Protein AF-A0A365YR89-F1 (afdb_monomer_lite)

Secondary structure (DSSP, 8-state):
---------------------PPPHHHHHHHHHHHHHHHHHHHHHHH-GGG-TTTT-HHHHHHHHHHHHHHHHHGGG--SHHHHHHHHHHHHHHT--TT-----SS--SEEEE-SEEEEEETTEEEEEEE-PPTTPPP-TTPEEEEETTEEHHHHHHHHHHHHTS-TT-HHHHHHHGGGTTEE-S-TTSPPPSEEEEE-TTSPPEEEE---EEEEHHHHHHHHHHH-------EEEEEETTEEEEEES-BSGGGHHHHHHHHHTHHHHHHSSEEEEE-TT---B-THHHHHHHHHHH-HHHHHHHSPPPPTT---PEE--HHHHHHHHHHHHHHHHHT-HHHHHHHHHHHHHHHHHHHTT-SEESPPPTTGGGGGG---------PPPPS--SEEEEE--TT--HHHHHHHHHHHHHTPEE-S-TTSS-S-GGGSTT---TTTTTTT--------SSS------------SS--SS----S------------------------------------------------------

Radius of gyration: 30.65 Å; chains: 1; bounding box: 120×79×74 Å

Structure (mmCIF, N/CA/C/O backbone):
data_AF-A0A365YR89-F1
#
_entry.id   AF-A0A365YR89-F1
#
loop_
_atom_site.group_PDB
_atom_site.id
_atom_site.type_symbol
_atom_site.label_atom_id
_atom_site.label_alt_id
_atom_site.label_comp_id
_atom_site.label_asym_id
_atom_site.label_entity_id
_atom_site.label_seq_id
_atom_site.pdbx_PDB_ins_code
_atom_site.Cartn_x
_atom_site.Cartn_y
_atom_site.Cartn_z
_atom_site.occupancy
_atom_site.B_iso_or_equiv
_atom_site.auth_seq_id
_atom_site.auth_comp_id
_atom_site.auth_asym_id
_atom_site.auth_atom_id
_atom_site.pdbx_PDB_model_num
ATOM 1 N N . MET A 1 1 ? 96.659 5.788 -22.004 1.00 39.88 1 MET A N 1
ATOM 2 C CA . MET A 1 1 ? 95.455 6.636 -22.209 1.00 39.88 1 MET A CA 1
ATOM 3 C C . MET A 1 1 ? 94.518 5.922 -23.182 1.00 39.88 1 MET A C 1
ATOM 5 O O . MET A 1 1 ? 95.041 5.154 -23.974 1.00 39.88 1 MET A O 1
ATOM 9 N N . ARG A 1 2 ? 93.198 6.197 -23.150 1.00 36.34 2 ARG A N 1
ATOM 10 C CA . ARG A 1 2 ? 92.115 5.480 -23.877 1.00 36.34 2 ARG A CA 1
ATOM 11 C C . ARG A 1 2 ? 91.875 4.066 -23.298 1.00 36.34 2 ARG A C 1
ATOM 13 O O . ARG A 1 2 ? 92.724 3.204 -23.445 1.00 36.34 2 ARG A O 1
ATOM 20 N N . ILE A 1 3 ? 90.937 3.868 -22.363 1.00 39.53 3 ILE A N 1
ATOM 21 C CA . ILE A 1 3 ? 89.449 3.954 -22.391 1.00 39.53 3 ILE A CA 1
ATOM 22 C C . ILE A 1 3 ? 88.826 2.611 -22.812 1.00 39.53 3 ILE A C 1
ATOM 24 O O . ILE A 1 3 ? 89.058 2.128 -23.913 1.00 39.53 3 ILE A O 1
ATOM 28 N N . ARG A 1 4 ? 88.032 2.024 -21.903 1.00 44.25 4 ARG A N 1
ATOM 29 C CA . ARG A 1 4 ? 87.228 0.808 -22.116 1.00 44.25 4 ARG A CA 1
ATOM 30 C C . ARG A 1 4 ? 85.866 1.195 -22.700 1.00 44.25 4 ARG A C 1
ATOM 32 O O . ARG A 1 4 ? 85.279 2.162 -22.220 1.00 44.25 4 ARG A O 1
ATOM 39 N N . LEU A 1 5 ? 85.331 0.416 -23.642 1.00 41.88 5 LEU A N 1
ATOM 40 C CA . LEU A 1 5 ? 83.892 0.440 -23.922 1.00 41.88 5 LEU A CA 1
ATOM 41 C C . LEU A 1 5 ? 83.154 -0.445 -22.907 1.00 41.88 5 LEU A C 1
ATOM 43 O O . LEU A 1 5 ? 83.625 -1.526 -22.556 1.00 41.88 5 LEU A O 1
ATOM 47 N N . LEU A 1 6 ? 81.993 0.027 -22.459 1.00 46.66 6 LEU A N 1
ATOM 48 C CA . LEU A 1 6 ? 81.051 -0.691 -21.603 1.00 46.66 6 LEU A CA 1
ATOM 49 C C . LEU A 1 6 ? 79.690 -0.673 -22.303 1.00 46.66 6 LEU A C 1
ATOM 51 O O . LEU A 1 6 ? 79.047 0.372 -22.388 1.00 46.66 6 LEU A O 1
ATOM 55 N N . SER A 1 7 ? 79.274 -1.819 -22.836 1.00 44.22 7 SER A N 1
ATOM 56 C CA . SER A 1 7 ? 77.997 -1.962 -23.538 1.00 44.22 7 SER A CA 1
ATOM 57 C C . SER A 1 7 ? 76.851 -2.056 -22.530 1.00 44.22 7 SER A C 1
ATOM 59 O O . SER A 1 7 ? 76.630 -3.108 -21.934 1.00 44.22 7 SER A O 1
ATOM 61 N N . VAL A 1 8 ? 76.118 -0.959 -22.331 1.00 47.16 8 VAL A N 1
ATOM 62 C CA . VAL A 1 8 ? 74.913 -0.944 -21.487 1.00 47.16 8 VAL A CA 1
ATOM 63 C C . VAL A 1 8 ? 73.727 -1.470 -22.294 1.00 47.16 8 VAL A C 1
ATOM 65 O O . VAL A 1 8 ? 73.295 -0.838 -23.256 1.00 47.16 8 VAL A O 1
ATOM 68 N N . LEU A 1 9 ? 73.195 -2.628 -21.900 1.00 47.41 9 LEU A N 1
ATOM 69 C CA . LEU A 1 9 ? 72.022 -3.226 -22.534 1.00 47.41 9 LEU A CA 1
ATOM 70 C C . LEU A 1 9 ? 70.740 -2.579 -21.979 1.00 47.41 9 LEU A C 1
ATOM 72 O O . LEU A 1 9 ? 70.342 -2.840 -20.845 1.00 47.41 9 LEU A O 1
ATOM 76 N N . ALA A 1 10 ? 70.096 -1.720 -22.769 1.00 45.94 10 ALA A N 1
ATOM 77 C CA . ALA A 1 10 ? 68.872 -1.035 -22.362 1.00 45.94 10 ALA A CA 1
ATOM 78 C C . ALA A 1 10 ? 67.644 -1.962 -22.464 1.00 45.94 10 ALA A C 1
ATOM 80 O O . ALA A 1 10 ? 67.042 -2.100 -23.529 1.00 45.94 10 ALA A O 1
ATOM 81 N N . MET A 1 11 ? 67.240 -2.576 -21.347 1.00 46.75 11 MET A N 1
ATOM 82 C CA . MET A 1 11 ? 65.935 -3.241 -21.238 1.00 46.75 11 MET A CA 1
ATOM 83 C C . MET A 1 11 ? 64.804 -2.202 -21.268 1.00 46.75 11 MET A C 1
ATOM 85 O O . MET A 1 11 ? 64.432 -1.643 -20.237 1.00 46.75 11 MET A O 1
ATOM 89 N N . MET A 1 12 ? 64.227 -1.960 -22.447 1.00 49.81 12 MET A N 1
ATOM 90 C CA . MET A 1 12 ? 62.966 -1.222 -22.557 1.00 49.81 12 MET A CA 1
ATOM 91 C C . MET A 1 12 ? 61.799 -2.130 -22.157 1.00 49.81 12 MET A C 1
ATOM 93 O O . MET A 1 12 ? 61.329 -2.956 -22.938 1.00 49.81 12 MET A O 1
ATOM 97 N N . ALA A 1 13 ? 61.339 -1.975 -20.916 1.00 51.34 13 ALA A N 1
ATOM 98 C CA . ALA A 1 13 ? 60.136 -2.629 -20.424 1.00 51.34 13 ALA A CA 1
ATOM 99 C C . ALA A 1 13 ? 58.894 -2.000 -21.079 1.00 51.34 13 ALA A C 1
ATOM 101 O O . ALA A 1 13 ? 58.419 -0.948 -20.652 1.00 51.34 13 ALA A O 1
ATOM 102 N N . ASN A 1 14 ? 58.361 -2.653 -22.115 1.00 46.69 14 ASN A N 1
ATOM 103 C CA . ASN A 1 14 ? 57.075 -2.291 -22.707 1.00 46.69 14 ASN A CA 1
ATOM 104 C C . ASN A 1 14 ? 55.949 -2.542 -21.694 1.00 46.69 14 ASN A C 1
ATOM 106 O O . ASN A 1 14 ? 55.423 -3.650 -21.592 1.00 46.69 14 ASN A O 1
ATOM 110 N N . ILE A 1 15 ? 55.565 -1.499 -20.956 1.00 58.62 15 ILE A N 1
ATOM 111 C CA . ILE A 1 15 ? 54.334 -1.494 -20.164 1.00 58.62 15 ILE A CA 1
ATOM 112 C C . ILE A 1 15 ? 53.170 -1.461 -21.156 1.00 58.62 15 ILE A C 1
ATOM 114 O O . ILE A 1 15 ? 52.768 -0.399 -21.633 1.00 58.62 15 ILE A O 1
ATOM 118 N N . ILE A 1 16 ? 52.641 -2.642 -21.485 1.00 53.25 16 ILE A N 1
ATOM 119 C CA . ILE A 1 16 ? 51.400 -2.779 -22.246 1.00 53.25 16 ILE A CA 1
ATOM 120 C C . ILE A 1 16 ? 50.271 -2.289 -21.339 1.00 53.25 16 ILE A C 1
ATOM 122 O O . ILE A 1 16 ? 49.724 -3.033 -20.527 1.00 53.25 16 ILE A O 1
ATOM 126 N N . CYS A 1 17 ? 49.954 -1.001 -21.453 1.00 50.44 17 CYS A N 1
ATOM 127 C CA . CYS A 1 17 ? 48.778 -0.418 -20.834 1.00 50.44 17 CYS A CA 1
ATOM 128 C C . CYS A 1 17 ? 47.549 -0.926 -21.596 1.00 50.44 17 CYS A C 1
ATOM 130 O O . CYS A 1 17 ? 47.135 -0.324 -22.588 1.00 50.44 17 CYS A O 1
ATOM 132 N N . SER A 1 18 ? 47.014 -2.076 -21.174 1.00 56.59 18 SER A N 1
ATOM 133 C CA . SER A 1 18 ? 45.750 -2.598 -21.693 1.00 56.59 18 SER A CA 1
ATOM 134 C C . SER A 1 18 ? 44.692 -1.497 -21.601 1.00 56.59 18 SER A C 1
ATOM 136 O O . SER A 1 18 ? 44.488 -0.967 -20.504 1.00 56.59 18 SER A O 1
ATOM 138 N N . PRO A 1 19 ? 44.030 -1.116 -22.709 1.00 55.69 19 PRO A N 1
ATOM 139 C CA . PRO A 1 19 ? 43.037 -0.058 -22.667 1.00 55.69 19 PRO A CA 1
ATOM 140 C C . PRO A 1 19 ? 41.922 -0.476 -21.712 1.00 55.69 19 PRO A C 1
ATOM 142 O O . PRO A 1 19 ? 41.324 -1.540 -21.875 1.00 55.69 19 PRO A O 1
ATOM 145 N N . CYS A 1 20 ? 41.646 0.365 -20.716 1.00 53.12 20 CYS A N 1
ATOM 146 C CA . CYS A 1 20 ? 40.499 0.186 -19.839 1.00 53.12 20 CYS A CA 1
ATOM 147 C C . CYS A 1 20 ? 39.234 0.415 -20.674 1.00 53.12 20 CYS A C 1
ATOM 149 O O . CYS A 1 20 ? 38.786 1.550 -20.846 1.00 53.12 20 CYS A O 1
ATOM 151 N N . GLN A 1 21 ? 38.713 -0.660 -21.267 1.00 55.56 21 GLN A N 1
ATOM 152 C CA . GLN A 1 21 ? 37.448 -0.649 -21.986 1.00 55.56 21 GLN A CA 1
ATOM 153 C C . GLN A 1 21 ? 36.340 -0.427 -20.961 1.00 55.56 21 GLN A C 1
ATOM 155 O O . GLN A 1 21 ? 35.886 -1.358 -20.302 1.00 55.56 21 GLN A O 1
ATOM 160 N N . ALA A 1 22 ? 35.953 0.836 -20.790 1.00 61.66 22 ALA A N 1
ATOM 161 C CA . ALA A 1 22 ? 34.815 1.197 -19.968 1.00 61.66 22 ALA A CA 1
ATOM 162 C C . ALA A 1 22 ? 33.563 0.531 -20.551 1.00 61.66 22 ALA A C 1
ATOM 164 O O . ALA A 1 22 ? 33.187 0.812 -21.691 1.00 61.66 22 ALA A O 1
ATOM 165 N N . THR A 1 23 ? 32.944 -0.350 -19.764 1.00 61.03 23 THR A N 1
ATOM 166 C CA . THR A 1 23 ? 31.666 -0.987 -20.087 1.00 61.03 23 THR A CA 1
ATOM 167 C C . THR A 1 23 ? 30.660 0.080 -20.536 1.00 61.03 23 THR A C 1
ATOM 169 O O . THR A 1 23 ? 30.457 1.050 -19.795 1.00 61.03 23 THR A O 1
ATOM 172 N N . PRO A 1 24 ? 30.039 -0.053 -21.723 1.00 75.06 24 PRO A N 1
ATOM 173 C CA . PRO A 1 24 ? 28.975 0.839 -22.161 1.00 75.06 24 PRO A CA 1
ATOM 174 C C . PRO A 1 24 ? 27.899 1.000 -21.083 1.00 75.06 24 PRO A C 1
ATOM 176 O O . PRO A 1 24 ? 27.534 0.047 -20.398 1.00 75.06 24 PRO A O 1
ATOM 179 N N . ILE A 1 25 ? 27.369 2.216 -20.927 1.00 72.56 25 ILE A N 1
ATOM 180 C CA . ILE A 1 25 ? 26.437 2.530 -19.829 1.00 72.56 25 ILE A CA 1
ATOM 181 C C . ILE A 1 25 ? 25.161 1.667 -19.904 1.00 72.56 25 ILE A C 1
ATOM 183 O O . ILE A 1 25 ? 24.609 1.319 -18.864 1.00 72.56 25 ILE A O 1
ATOM 187 N N . ALA A 1 26 ? 24.737 1.256 -21.104 1.00 71.94 26 ALA A N 1
ATOM 188 C CA . ALA A 1 26 ? 23.626 0.321 -21.282 1.00 71.94 26 ALA A CA 1
ATOM 189 C C . ALA A 1 26 ? 23.941 -1.085 -20.741 1.00 71.94 26 ALA A C 1
ATOM 191 O O . ALA A 1 26 ? 23.165 -1.628 -19.957 1.00 71.94 26 ALA A O 1
ATOM 192 N N . ASP A 1 27 ? 25.112 -1.632 -21.075 1.00 80.06 27 ASP A N 1
ATOM 193 C CA . ASP A 1 27 ? 25.580 -2.932 -20.581 1.00 80.06 27 ASP A CA 1
ATOM 194 C C . ASP A 1 27 ? 25.721 -2.922 -19.047 1.00 80.06 27 ASP A C 1
ATOM 196 O O . ASP A 1 27 ? 25.440 -3.921 -18.381 1.00 80.06 27 ASP A O 1
ATOM 200 N N . ALA A 1 28 ? 26.092 -1.775 -18.464 1.00 88.25 28 ALA A N 1
ATOM 201 C CA . ALA A 1 28 ? 26.114 -1.580 -17.017 1.00 88.25 28 ALA A CA 1
ATOM 202 C C . ALA A 1 28 ? 24.703 -1.631 -16.396 1.00 88.25 28 ALA A C 1
ATOM 204 O O . ALA A 1 28 ? 24.520 -2.328 -15.397 1.00 88.25 28 ALA A O 1
ATOM 205 N N . TRP A 1 29 ? 23.695 -0.971 -16.984 1.00 92.12 29 TRP A N 1
ATOM 206 C CA . TRP A 1 29 ? 22.307 -1.055 -16.497 1.00 92.12 29 TRP A CA 1
ATOM 207 C C . TRP A 1 29 ? 21.725 -2.462 -16.618 1.00 92.12 29 TRP A C 1
ATOM 209 O O . TRP A 1 29 ? 21.127 -2.942 -15.655 1.00 92.12 29 TRP A O 1
ATOM 219 N N . HIS A 1 30 ? 21.968 -3.157 -17.732 1.00 94.50 30 HIS A N 1
ATOM 220 C CA . HIS A 1 30 ? 21.578 -4.559 -17.892 1.00 94.50 30 HIS A CA 1
ATOM 221 C C . HIS A 1 30 ? 22.257 -5.462 -16.844 1.00 94.50 30 HIS A C 1
ATOM 223 O O . HIS A 1 30 ? 21.608 -6.311 -16.237 1.00 94.50 30 HIS A O 1
ATOM 229 N N . THR A 1 31 ? 23.551 -5.260 -16.572 1.00 93.50 31 THR A N 1
ATOM 230 C CA . THR A 1 31 ? 24.292 -6.036 -15.557 1.00 93.50 31 THR A CA 1
ATOM 231 C C . THR A 1 31 ? 23.739 -5.805 -14.147 1.00 93.50 31 THR A C 1
ATOM 233 O O . THR A 1 31 ? 23.498 -6.764 -13.416 1.00 93.50 31 THR A O 1
ATOM 236 N N . ILE A 1 32 ? 23.468 -4.550 -13.774 1.00 92.44 32 ILE A N 1
ATOM 237 C CA . ILE A 1 32 ? 22.858 -4.210 -12.477 1.00 92.44 32 ILE A CA 1
ATOM 238 C C . ILE A 1 32 ? 21.448 -4.812 -12.374 1.00 92.44 32 ILE A C 1
ATOM 240 O O . ILE A 1 32 ? 21.097 -5.365 -11.334 1.00 92.44 32 ILE A O 1
ATOM 244 N N . ALA A 1 33 ? 20.664 -4.775 -13.456 1.00 95.56 33 ALA A N 1
ATOM 245 C CA . ALA A 1 33 ? 19.343 -5.394 -13.517 1.00 95.56 33 ALA A CA 1
ATOM 246 C C . ALA A 1 33 ? 19.395 -6.911 -13.274 1.00 95.56 33 ALA A C 1
ATOM 248 O O . ALA A 1 33 ? 18.630 -7.406 -12.451 1.00 95.56 33 ALA A O 1
ATOM 249 N N . VAL A 1 34 ? 20.331 -7.629 -13.916 1.00 96.69 34 VAL A N 1
ATOM 250 C CA . VAL A 1 34 ? 20.567 -9.067 -13.680 1.00 96.69 34 VAL A CA 1
ATOM 251 C C . VAL A 1 34 ? 20.877 -9.340 -12.211 1.00 96.69 34 VAL A C 1
ATOM 253 O O . VAL A 1 34 ? 20.297 -10.250 -11.618 1.00 96.69 34 VAL A O 1
ATOM 256 N N . GLU A 1 35 ? 21.814 -8.602 -11.621 1.00 95.75 35 GLU A N 1
ATOM 257 C CA . GLU A 1 35 ? 22.268 -8.877 -10.258 1.00 95.75 35 GLU A CA 1
ATOM 258 C C . GLU A 1 35 ? 21.182 -8.555 -9.221 1.00 95.75 35 GLU A C 1
ATOM 260 O O . GLU A 1 35 ? 20.870 -9.403 -8.380 1.00 95.75 35 GLU A O 1
ATOM 265 N N . ASP A 1 36 ? 20.546 -7.386 -9.319 1.00 95.31 36 ASP A N 1
ATOM 266 C CA . ASP A 1 36 ? 19.534 -6.945 -8.358 1.00 95.31 36 ASP A CA 1
ATOM 267 C C . ASP A 1 36 ? 18.214 -7.724 -8.495 1.00 95.31 36 ASP A C 1
ATOM 269 O O . ASP A 1 36 ? 17.579 -8.008 -7.478 1.00 95.31 36 ASP A O 1
ATOM 273 N N . SER A 1 37 ? 17.796 -8.137 -9.703 1.00 96.81 37 SER A N 1
ATOM 274 C CA . SER A 1 37 ? 16.579 -8.951 -9.863 1.00 96.81 37 SER A CA 1
ATOM 275 C C . SER A 1 37 ? 16.759 -10.370 -9.337 1.00 96.81 37 SER A C 1
ATOM 277 O O . SER A 1 37 ? 15.852 -10.902 -8.696 1.00 96.81 37 SER A O 1
ATOM 279 N N . ASN A 1 38 ? 17.932 -10.976 -9.547 1.00 96.62 38 ASN A N 1
ATOM 280 C CA . ASN A 1 38 ? 18.254 -12.276 -8.961 1.00 96.62 38 ASN A CA 1
ATOM 281 C C . ASN A 1 38 ? 18.389 -12.189 -7.434 1.00 96.62 38 ASN A C 1
ATOM 283 O O . ASN A 1 38 ? 17.899 -13.077 -6.736 1.00 96.62 38 ASN A O 1
ATOM 287 N N . ALA A 1 39 ? 18.982 -11.114 -6.902 1.00 93.75 39 ALA A N 1
ATOM 288 C CA . ALA A 1 39 ? 19.047 -10.876 -5.462 1.00 93.75 39 ALA A CA 1
ATOM 289 C C . ALA A 1 39 ? 17.645 -10.715 -4.847 1.00 93.75 39 ALA A C 1
ATOM 291 O O . ALA A 1 39 ? 17.322 -11.414 -3.888 1.00 93.75 39 ALA A O 1
ATOM 292 N N . ALA A 1 40 ? 16.785 -9.873 -5.428 1.00 94.25 40 ALA A N 1
ATOM 293 C CA . ALA A 1 40 ? 15.413 -9.663 -4.965 1.00 94.25 40 ALA A CA 1
ATOM 294 C C . ALA A 1 40 ? 14.583 -10.959 -4.998 1.00 94.25 40 ALA A C 1
ATOM 296 O O . ALA A 1 40 ? 13.987 -11.338 -3.989 1.00 94.25 40 ALA A O 1
ATOM 297 N N . LEU A 1 41 ? 14.608 -11.692 -6.120 1.00 96.06 41 LEU A N 1
ATOM 298 C CA . LEU A 1 41 ? 13.947 -12.995 -6.243 1.00 96.06 41 LEU A CA 1
ATOM 299 C C . LEU A 1 41 ? 14.460 -13.997 -5.202 1.00 96.06 41 LEU A C 1
ATOM 301 O O . LEU A 1 41 ? 13.658 -14.711 -4.600 1.00 96.06 41 LEU A O 1
ATOM 305 N N . LYS A 1 42 ? 15.775 -14.034 -4.949 1.00 93.19 42 LYS A N 1
ATOM 306 C CA . LYS A 1 42 ? 16.366 -14.938 -3.958 1.00 93.19 42 LYS A CA 1
ATOM 307 C C . LYS A 1 42 ? 15.951 -14.578 -2.531 1.00 93.19 42 LYS A C 1
ATOM 309 O O . LYS A 1 42 ? 15.570 -15.477 -1.783 1.00 93.19 42 LYS A O 1
ATOM 314 N N . LEU A 1 43 ? 15.985 -13.291 -2.174 1.00 89.44 43 LEU A N 1
ATOM 315 C CA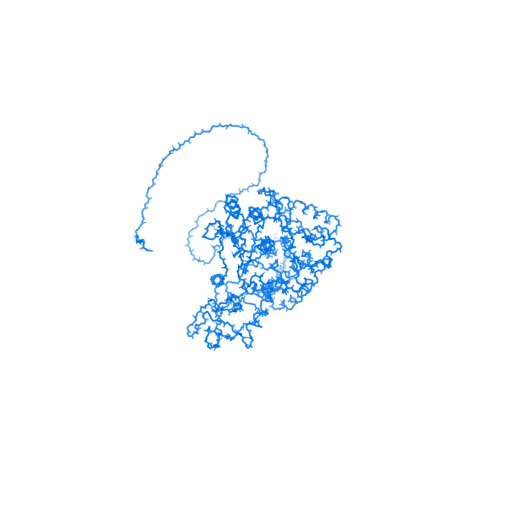 . LEU A 1 43 ? 15.552 -12.789 -0.867 1.00 89.44 43 LEU A CA 1
ATOM 316 C C . LEU A 1 43 ? 14.081 -13.131 -0.604 1.00 89.44 43 LEU A C 1
ATOM 318 O O . LEU A 1 43 ? 13.760 -13.609 0.481 1.00 89.44 43 LEU A O 1
ATOM 322 N N . ILE A 1 44 ? 13.206 -12.970 -1.601 1.00 92.19 44 ILE A N 1
ATOM 323 C CA . ILE A 1 44 ? 11.785 -13.328 -1.492 1.00 92.19 44 ILE A CA 1
ATOM 324 C C . ILE A 1 44 ? 11.601 -14.852 -1.379 1.00 92.19 44 ILE A C 1
ATOM 326 O O . ILE A 1 44 ? 10.857 -15.311 -0.518 1.00 92.19 44 ILE A O 1
ATOM 330 N N . GLU A 1 45 ? 12.310 -15.653 -2.177 1.00 91.50 45 GLU A N 1
ATOM 331 C CA . GLU A 1 45 ? 12.196 -17.120 -2.177 1.00 91.50 45 GLU A CA 1
ATOM 332 C C . GLU A 1 45 ? 12.673 -17.775 -0.864 1.00 91.50 45 GLU A C 1
ATOM 334 O O . GLU A 1 45 ? 12.091 -18.764 -0.412 1.00 91.50 45 GLU A O 1
ATOM 339 N N . THR A 1 46 ? 13.706 -17.223 -0.215 1.00 87.44 46 THR A N 1
ATOM 340 C CA . THR A 1 46 ? 14.179 -17.717 1.094 1.00 87.44 46 THR A CA 1
ATOM 341 C C . THR A 1 46 ? 13.527 -17.032 2.290 1.00 87.44 46 THR A C 1
ATOM 343 O O . THR A 1 46 ? 13.422 -17.639 3.353 1.00 87.44 46 THR A O 1
ATOM 346 N N . GLY A 1 47 ? 13.123 -15.771 2.142 1.00 86.38 47 GLY A N 1
ATOM 347 C CA . GLY A 1 47 ? 12.596 -14.943 3.223 1.00 86.38 47 GLY A CA 1
ATOM 348 C C . GLY A 1 47 ? 11.083 -15.041 3.377 1.00 86.38 47 GLY A C 1
ATOM 349 O O . GLY A 1 47 ? 10.597 -15.159 4.495 1.00 86.38 47 GLY A O 1
ATOM 350 N N . HIS A 1 48 ? 10.318 -15.030 2.285 1.00 90.06 48 HIS A N 1
ATOM 351 C CA . HIS A 1 48 ? 8.865 -14.936 2.386 1.00 90.06 48 HIS A CA 1
ATOM 352 C C . HIS A 1 48 ? 8.229 -16.275 2.817 1.00 90.06 48 HIS A C 1
ATOM 354 O O . HIS A 1 48 ? 8.563 -17.326 2.257 1.00 90.06 48 HIS A O 1
ATOM 360 N N . PRO A 1 49 ? 7.291 -16.286 3.786 1.00 88.94 49 PRO A N 1
ATOM 361 C CA . PRO A 1 49 ? 6.656 -17.513 4.265 1.00 88.94 49 PRO A CA 1
ATOM 362 C C . PRO A 1 49 ? 5.830 -18.198 3.174 1.00 88.94 49 PRO A C 1
ATOM 364 O O . PRO A 1 49 ? 5.913 -19.416 3.031 1.00 88.94 49 PRO A O 1
ATOM 367 N N . GLY A 1 50 ? 5.129 -17.425 2.335 1.00 89.44 50 GLY A N 1
ATOM 368 C CA . GLY A 1 50 ? 4.360 -17.955 1.203 1.00 89.44 50 GLY A CA 1
ATOM 369 C C . GLY A 1 50 ? 5.205 -18.655 0.128 1.00 89.44 50 GLY A C 1
ATOM 370 O O . GLY A 1 50 ? 4.675 -19.440 -0.654 1.00 89.44 50 GLY A O 1
ATOM 371 N N . ALA A 1 51 ? 6.526 -18.435 0.091 1.00 91.31 51 ALA A N 1
ATOM 372 C CA . ALA A 1 51 ? 7.410 -19.117 -0.857 1.00 91.31 51 ALA A CA 1
ATOM 373 C C . ALA A 1 51 ? 7.649 -20.603 -0.515 1.00 91.31 51 ALA A C 1
ATOM 375 O O . ALA A 1 51 ? 8.135 -21.342 -1.367 1.00 91.31 51 ALA A O 1
ATOM 376 N N . ALA A 1 52 ? 7.327 -21.051 0.705 1.00 89.69 52 ALA A N 1
ATOM 377 C CA . ALA A 1 52 ? 7.561 -22.427 1.146 1.00 89.69 52 ALA A CA 1
ATOM 378 C C . ALA A 1 52 ? 6.406 -23.375 0.741 1.00 89.69 52 ALA A C 1
ATOM 380 O O . ALA A 1 52 ? 5.261 -23.151 1.165 1.00 89.69 52 ALA A O 1
ATOM 381 N N . PRO A 1 53 ? 6.671 -24.470 -0.003 1.00 89.12 53 PRO A N 1
ATOM 382 C CA . PRO A 1 53 ? 5.686 -25.520 -0.284 1.00 89.12 53 PRO A CA 1
ATOM 383 C C . PRO A 1 53 ? 5.003 -26.094 0.969 1.00 89.12 53 PRO A C 1
ATOM 385 O O . PRO A 1 53 ? 3.865 -26.565 0.901 1.00 89.12 53 PRO A O 1
ATOM 388 N N . GLU A 1 54 ? 5.677 -26.059 2.114 1.00 87.75 54 GLU A N 1
ATOM 389 C CA . GLU A 1 54 ? 5.281 -26.609 3.414 1.00 87.75 54 GLU A CA 1
ATOM 390 C C . GLU A 1 54 ? 4.128 -25.816 4.035 1.00 87.75 54 GLU A C 1
ATOM 392 O O . GLU A 1 54 ? 3.236 -26.406 4.648 1.00 87.75 54 GLU A O 1
ATOM 397 N N . LEU A 1 55 ? 4.106 -24.496 3.817 1.00 86.75 55 LEU A N 1
ATOM 398 C CA . LEU A 1 55 ? 3.022 -23.613 4.254 1.00 86.75 55 LEU A CA 1
ATOM 399 C C . LEU A 1 55 ? 1.777 -23.732 3.357 1.00 86.75 55 LEU A C 1
ATOM 401 O O . LEU A 1 55 ? 0.676 -23.424 3.800 1.00 86.75 55 LEU A O 1
ATOM 405 N N . GLY A 1 56 ? 1.931 -24.222 2.121 1.00 84.88 56 GLY A N 1
ATOM 406 C CA . GLY A 1 56 ? 0.812 -24.511 1.213 1.00 84.88 56 GLY A CA 1
ATOM 407 C C . GLY A 1 56 ? 0.253 -23.308 0.443 1.00 84.88 56 GLY A C 1
ATOM 408 O O . GLY A 1 56 ? -0.812 -23.422 -0.161 1.00 84.88 56 GLY A O 1
ATOM 409 N N . ASP A 1 57 ? 0.950 -22.169 0.433 1.00 86.38 57 ASP A N 1
ATOM 410 C CA . ASP A 1 57 ? 0.522 -20.949 -0.267 1.00 86.38 57 ASP A CA 1
ATOM 411 C C . ASP A 1 57 ? 0.724 -21.044 -1.792 1.00 86.38 57 ASP A C 1
ATOM 413 O O . ASP A 1 57 ? 1.610 -20.431 -2.393 1.00 86.38 57 ASP A O 1
ATOM 417 N N . ALA A 1 58 ? -0.128 -21.842 -2.438 1.00 88.50 58 ALA A N 1
ATOM 418 C CA . ALA A 1 58 ? -0.110 -22.049 -3.883 1.00 88.50 58 ALA A CA 1
ATOM 419 C C . ALA A 1 58 ? -0.313 -20.744 -4.682 1.00 88.50 58 ALA A C 1
ATOM 421 O O . ALA A 1 58 ? 0.163 -20.638 -5.812 1.00 88.50 58 ALA A O 1
ATOM 422 N N . ALA A 1 59 ? -0.986 -19.741 -4.103 1.00 88.44 59 ALA A N 1
ATOM 423 C CA . ALA A 1 59 ? -1.184 -18.442 -4.739 1.00 88.44 59 ALA A CA 1
ATOM 424 C C . ALA A 1 59 ? 0.128 -17.645 -4.792 1.00 88.44 59 ALA A C 1
ATOM 426 O O . ALA A 1 59 ? 0.511 -17.169 -5.861 1.00 88.44 59 ALA A O 1
ATOM 427 N N . PHE A 1 60 ? 0.857 -17.549 -3.675 1.00 91.31 60 PHE A N 1
ATOM 428 C CA . PHE A 1 60 ? 2.167 -16.899 -3.656 1.00 91.31 60 PHE A CA 1
ATOM 429 C C . PHE A 1 60 ? 3.202 -17.661 -4.495 1.00 91.31 60 PHE A C 1
ATOM 431 O O . PHE A 1 60 ? 3.977 -17.047 -5.225 1.00 91.31 60 PHE A O 1
ATOM 438 N N . GLN A 1 61 ? 3.183 -18.996 -4.468 1.00 93.62 61 GLN A N 1
ATOM 439 C CA . GLN A 1 61 ? 4.086 -19.828 -5.276 1.00 93.62 61 GLN A CA 1
ATOM 440 C C . GLN A 1 61 ? 3.855 -19.636 -6.783 1.00 93.62 61 GLN A C 1
ATOM 442 O O . GLN A 1 61 ? 4.818 -19.477 -7.533 1.00 93.62 61 GLN A O 1
ATOM 447 N N . ALA A 1 62 ? 2.597 -19.555 -7.234 1.00 95.25 62 ALA A N 1
ATOM 448 C CA . ALA A 1 62 ? 2.278 -19.227 -8.625 1.00 95.25 62 ALA A CA 1
ATOM 449 C C . ALA A 1 62 ? 2.761 -17.816 -9.016 1.00 95.25 62 ALA A C 1
ATOM 451 O O . ALA A 1 62 ? 3.317 -17.634 -10.101 1.00 95.25 62 ALA A O 1
ATOM 452 N N . ARG A 1 63 ? 2.620 -16.829 -8.119 1.00 95.50 63 ARG A N 1
ATOM 453 C CA . ARG A 1 63 ? 3.137 -15.465 -8.323 1.00 95.50 63 ARG A CA 1
ATOM 454 C C . ARG A 1 63 ? 4.671 -15.415 -8.375 1.00 95.50 63 ARG A C 1
ATOM 456 O O . ARG A 1 63 ? 5.212 -14.709 -9.217 1.00 95.50 63 ARG A O 1
ATOM 463 N N . LEU A 1 64 ? 5.382 -16.215 -7.575 1.00 96.75 64 LEU A N 1
ATOM 464 C CA . LEU A 1 64 ? 6.848 -16.341 -7.646 1.00 96.75 64 LEU A CA 1
ATOM 465 C C . LEU A 1 64 ? 7.319 -16.915 -8.995 1.00 96.75 64 LEU A C 1
ATOM 467 O O . LEU A 1 64 ? 8.333 -16.468 -9.530 1.00 96.75 64 LEU A O 1
ATOM 471 N N . VAL A 1 65 ? 6.582 -17.871 -9.573 1.00 97.94 65 VAL A N 1
ATOM 472 C CA . VAL A 1 65 ? 6.857 -18.383 -10.930 1.00 97.94 65 VAL A CA 1
ATOM 473 C C . VAL A 1 65 ? 6.591 -17.308 -11.990 1.00 97.94 65 VAL A C 1
ATOM 475 O O . VAL A 1 65 ? 7.426 -17.110 -12.873 1.00 97.94 65 VAL A O 1
ATOM 478 N N . LEU A 1 66 ?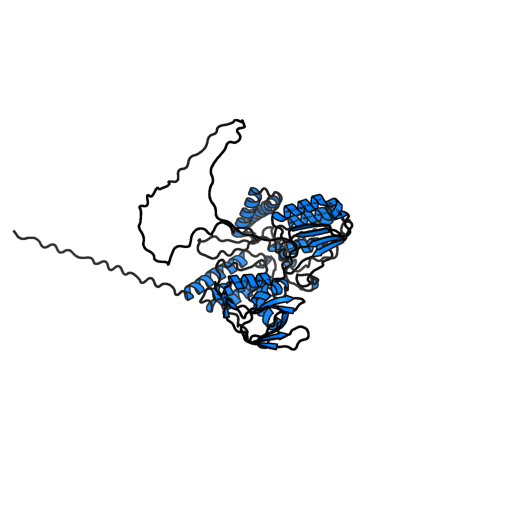 5.479 -16.573 -11.876 1.00 97.25 66 LEU A N 1
ATOM 479 C CA . LEU A 1 66 ? 5.134 -15.468 -12.778 1.00 97.25 66 LEU A CA 1
ATOM 480 C C . LEU A 1 66 ? 6.195 -14.355 -12.752 1.00 97.25 66 LEU A C 1
ATOM 482 O O . LEU A 1 66 ? 6.688 -13.952 -13.801 1.00 97.25 66 LEU A O 1
ATOM 486 N N . ALA A 1 67 ? 6.612 -13.928 -11.559 1.00 97.56 67 ALA A N 1
ATOM 487 C CA . ALA A 1 67 ? 7.666 -12.941 -11.344 1.00 97.56 67 ALA A CA 1
ATOM 488 C C . ALA A 1 67 ? 9.003 -13.360 -11.985 1.00 97.56 67 ALA A C 1
ATOM 490 O O . ALA A 1 67 ? 9.656 -12.556 -12.652 1.00 97.56 67 ALA A O 1
ATOM 491 N N . LYS A 1 68 ? 9.397 -14.637 -11.847 1.00 98.50 68 LYS A N 1
ATOM 492 C CA . LYS A 1 68 ? 10.597 -15.189 -12.505 1.00 98.50 68 LYS A CA 1
ATOM 493 C C . LYS A 1 68 ? 10.492 -15.141 -14.036 1.00 98.50 68 LYS A C 1
ATOM 495 O O . LYS A 1 68 ? 11.473 -14.798 -14.693 1.00 98.50 68 LYS A O 1
ATOM 500 N N . ALA A 1 69 ? 9.317 -15.431 -14.600 1.00 98.50 69 ALA A N 1
ATOM 501 C CA . ALA A 1 69 ? 9.078 -15.357 -16.043 1.00 98.50 69 ALA A CA 1
ATOM 502 C C . ALA A 1 69 ? 9.091 -13.908 -16.567 1.00 98.50 69 ALA A C 1
ATOM 504 O O . ALA A 1 69 ? 9.820 -13.606 -17.511 1.00 98.50 69 ALA A O 1
ATOM 505 N N . HIS A 1 70 ? 8.361 -12.997 -15.919 1.00 98.31 70 HIS A N 1
ATOM 506 C CA . HIS A 1 70 ? 8.316 -11.586 -16.302 1.00 98.31 70 HIS A CA 1
ATOM 507 C C . HIS A 1 70 ? 9.677 -10.888 -16.174 1.00 98.31 70 HIS A C 1
ATOM 509 O O . HIS A 1 70 ? 9.998 -10.034 -16.999 1.00 98.31 70 HIS A O 1
ATOM 515 N N . VAL A 1 71 ? 10.513 -11.245 -15.190 1.00 98.38 71 VAL A N 1
ATOM 516 C CA . VAL A 1 71 ? 11.899 -10.746 -15.130 1.00 98.38 71 VAL A CA 1
ATOM 517 C C . VAL A 1 71 ? 12.681 -11.175 -16.372 1.00 98.38 71 VAL A C 1
ATOM 519 O O . VAL A 1 71 ? 13.303 -10.326 -17.005 1.00 98.38 71 VAL A O 1
ATOM 522 N N . ALA A 1 72 ? 12.612 -12.450 -16.768 1.00 98.25 72 ALA A N 1
ATOM 523 C CA . ALA A 1 72 ? 13.316 -12.953 -17.950 1.00 98.25 72 ALA A CA 1
ATOM 524 C C . ALA A 1 72 ? 12.821 -12.326 -19.273 1.00 98.25 72 ALA A C 1
ATOM 526 O O . ALA A 1 72 ? 13.622 -12.110 -20.179 1.00 98.25 72 ALA A O 1
ATOM 527 N N . GLU A 1 73 ? 11.530 -11.999 -19.376 1.00 98.25 73 GLU A N 1
ATOM 528 C CA . GLU A 1 73 ? 10.927 -11.300 -20.524 1.00 98.25 73 GLU A CA 1
ATOM 529 C C . GLU A 1 73 ? 11.350 -9.821 -20.612 1.00 98.25 73 GLU A C 1
ATOM 531 O O . GLU A 1 73 ? 11.646 -9.301 -21.692 1.00 98.25 73 GLU A O 1
ATOM 536 N N . ARG A 1 74 ? 11.370 -9.127 -19.469 1.00 98.25 74 ARG A N 1
ATOM 537 C CA . ARG A 1 74 ? 11.623 -7.681 -19.379 1.00 98.25 74 ARG A CA 1
ATOM 538 C C . ARG A 1 74 ? 13.117 -7.337 -19.454 1.00 98.25 74 ARG A C 1
ATOM 540 O O . ARG A 1 74 ? 13.478 -6.316 -20.039 1.00 98.25 74 ARG A O 1
ATOM 547 N N . LEU A 1 75 ? 13.988 -8.182 -18.897 1.00 97.50 75 LEU A N 1
ATOM 548 C CA . LEU A 1 75 ? 15.432 -7.939 -18.768 1.00 97.50 75 LEU A CA 1
ATOM 549 C C . LEU A 1 75 ? 16.146 -7.514 -20.077 1.00 97.50 75 LEU A C 1
ATOM 551 O O . LEU A 1 75 ? 16.882 -6.528 -20.019 1.00 97.50 75 LEU A O 1
ATOM 555 N N . PRO A 1 76 ? 15.928 -8.141 -21.257 1.00 96.31 76 PRO A N 1
ATOM 556 C CA . PRO A 1 76 ? 16.660 -7.795 -22.485 1.00 96.31 76 PRO A CA 1
ATOM 557 C C . PRO A 1 76 ? 16.407 -6.374 -23.013 1.00 96.31 76 PRO A C 1
ATOM 559 O O . PRO A 1 76 ? 17.100 -5.924 -23.920 1.00 96.31 76 PRO A O 1
ATOM 562 N N . GLN A 1 77 ? 15.407 -5.672 -22.472 1.00 96.25 77 GLN A N 1
ATOM 563 C CA . GLN A 1 77 ? 15.059 -4.296 -22.836 1.00 96.25 77 GLN A CA 1
ATOM 564 C C . GLN A 1 77 ? 15.653 -3.265 -21.855 1.00 96.25 77 GLN A C 1
ATOM 566 O O . GLN A 1 77 ? 15.459 -2.063 -22.035 1.00 96.25 77 GLN A O 1
ATOM 571 N N . VAL A 1 78 ? 16.372 -3.704 -20.812 1.00 96.69 78 VAL A N 1
ATOM 572 C CA . VAL A 1 78 ? 16.954 -2.816 -19.796 1.00 96.69 78 VAL A CA 1
ATOM 573 C C . VAL A 1 78 ? 18.283 -2.234 -20.269 1.00 96.69 78 VAL A C 1
ATOM 575 O O . VAL A 1 78 ? 19.351 -2.793 -20.038 1.00 96.69 78 VAL A O 1
ATOM 578 N N . THR A 1 79 ? 18.197 -1.080 -20.929 1.00 94.62 79 THR A N 1
ATOM 579 C CA . THR A 1 79 ? 19.344 -0.312 -21.445 1.00 94.62 79 THR A CA 1
ATOM 580 C C . THR A 1 79 ? 19.617 0.978 -20.665 1.00 94.62 79 THR A C 1
ATOM 582 O O . THR A 1 79 ? 20.644 1.622 -20.884 1.00 94.62 79 THR A O 1
ATOM 585 N N . ASP A 1 80 ? 18.731 1.371 -19.747 1.00 92.00 80 ASP A N 1
ATOM 586 C CA . ASP A 1 80 ? 18.860 2.591 -18.952 1.00 92.00 80 ASP A CA 1
ATOM 587 C C . ASP A 1 80 ? 18.232 2.480 -17.546 1.00 92.00 80 ASP A C 1
ATOM 589 O O . ASP A 1 80 ? 17.686 1.446 -17.144 1.00 92.00 80 ASP A O 1
ATOM 593 N N . TYR A 1 81 ? 18.342 3.564 -16.769 1.00 91.19 81 TYR A N 1
ATOM 594 C CA . TYR A 1 81 ? 17.787 3.633 -15.418 1.00 91.19 81 TYR A CA 1
ATOM 595 C C . TYR A 1 81 ? 16.243 3.548 -15.374 1.00 91.19 81 TYR A C 1
ATOM 597 O O . TYR A 1 81 ? 15.741 2.785 -14.548 1.00 91.19 81 TYR A O 1
ATOM 605 N N . PRO A 1 82 ? 15.467 4.276 -16.207 1.00 92.69 82 PRO A N 1
ATOM 606 C CA . PRO A 1 82 ? 14.019 4.076 -16.315 1.00 92.69 82 PRO A CA 1
ATOM 607 C C . PRO A 1 82 ? 13.595 2.622 -16.564 1.00 92.69 82 PRO A C 1
ATOM 609 O O . PRO A 1 82 ? 12.715 2.119 -15.862 1.00 92.69 82 PRO A O 1
ATOM 612 N N . ALA A 1 83 ? 14.258 1.915 -17.482 1.00 95.00 83 ALA A N 1
ATOM 613 C CA . ALA A 1 83 ? 13.980 0.510 -17.762 1.00 95.00 83 ALA A CA 1
ATOM 614 C C . ALA A 1 83 ? 14.312 -0.404 -16.568 1.00 95.00 83 ALA A C 1
ATOM 616 O O . ALA A 1 83 ? 13.506 -1.269 -16.216 1.00 95.00 83 ALA A O 1
ATOM 617 N N . TYR A 1 84 ? 15.441 -0.169 -15.886 1.00 95.12 84 TYR A N 1
ATOM 618 C CA . TYR A 1 84 ? 15.780 -0.844 -14.625 1.00 95.12 84 TYR A CA 1
ATOM 619 C C . TYR A 1 84 ? 14.707 -0.591 -13.551 1.00 95.12 84 TYR A C 1
ATOM 621 O O . TYR A 1 84 ? 14.211 -1.525 -12.922 1.00 95.12 84 TYR A O 1
ATOM 629 N N . ALA A 1 85 ? 14.304 0.666 -13.353 1.00 93.81 85 ALA A N 1
ATOM 630 C CA . ALA A 1 85 ? 13.335 1.039 -12.327 1.00 93.81 85 ALA A CA 1
ATOM 631 C C . ALA A 1 85 ? 11.959 0.410 -12.595 1.00 93.81 85 ALA A C 1
ATOM 633 O O . ALA A 1 85 ? 11.305 -0.060 -11.661 1.00 93.81 85 ALA A O 1
ATOM 634 N N . ALA A 1 86 ? 11.555 0.338 -13.867 1.00 95.38 86 ALA A N 1
ATOM 635 C CA . ALA A 1 86 ? 10.346 -0.344 -14.309 1.00 95.38 86 ALA A CA 1
ATOM 636 C C . ALA A 1 86 ? 10.418 -1.869 -14.117 1.00 95.38 86 ALA A C 1
ATOM 638 O O . ALA A 1 86 ? 9.448 -2.450 -13.631 1.00 95.38 86 ALA A O 1
ATOM 639 N N . LEU A 1 87 ? 11.555 -2.515 -14.417 1.00 97.38 87 LEU A N 1
ATOM 640 C CA . LEU A 1 87 ? 11.773 -3.941 -14.131 1.00 97.38 87 LEU A CA 1
ATOM 641 C C . LEU A 1 87 ? 11.589 -4.221 -12.634 1.00 97.38 87 LEU A C 1
ATOM 643 O O . LEU A 1 87 ? 10.820 -5.108 -12.263 1.00 97.38 87 LEU A O 1
ATOM 647 N N . MET A 1 88 ? 12.257 -3.444 -11.777 1.00 96.62 88 MET A N 1
ATOM 648 C CA . MET A 1 88 ? 12.251 -3.675 -10.331 1.00 96.62 88 MET A CA 1
ATOM 649 C C . MET A 1 88 ? 10.901 -3.327 -9.683 1.00 96.62 88 MET A C 1
ATOM 651 O O . MET A 1 88 ? 10.485 -3.998 -8.739 1.00 96.62 88 MET A O 1
ATOM 655 N N . ALA A 1 89 ? 10.183 -2.321 -10.197 1.00 94.50 89 ALA A N 1
ATOM 656 C CA . ALA A 1 89 ? 8.807 -2.031 -9.785 1.00 94.50 89 ALA A CA 1
ATOM 657 C C . ALA A 1 89 ? 7.825 -3.128 -10.230 1.00 94.50 89 ALA A C 1
ATOM 659 O O . ALA A 1 89 ? 6.957 -3.522 -9.451 1.00 94.50 89 ALA A O 1
ATOM 660 N N . GLY A 1 90 ? 7.982 -3.652 -11.450 1.00 96.56 90 GLY A N 1
ATOM 661 C CA . GLY A 1 90 ? 7.140 -4.730 -11.962 1.00 96.56 90 GLY A CA 1
ATOM 662 C C . GLY A 1 90 ? 7.348 -6.048 -11.223 1.00 96.56 90 GLY A C 1
ATOM 663 O O . GLY A 1 90 ? 6.373 -6.672 -10.822 1.00 96.56 90 GLY A O 1
ATOM 664 N N . LEU A 1 91 ? 8.604 -6.410 -10.930 1.00 97.56 91 LEU A N 1
ATOM 665 C CA . LEU A 1 91 ? 8.938 -7.567 -10.092 1.00 97.56 91 LEU A CA 1
ATOM 666 C C . LEU A 1 91 ? 8.217 -7.521 -8.735 1.00 97.56 91 LEU A C 1
ATOM 668 O O . LEU A 1 91 ? 7.703 -8.539 -8.285 1.00 97.56 91 LEU A O 1
ATOM 672 N N . ALA A 1 92 ? 8.150 -6.354 -8.088 1.00 95.19 92 ALA A N 1
ATOM 673 C CA . ALA A 1 92 ? 7.404 -6.206 -6.841 1.00 95.19 92 ALA A CA 1
ATOM 674 C C . ALA A 1 92 ? 5.881 -6.341 -7.054 1.00 95.19 92 ALA A C 1
ATOM 676 O O . ALA A 1 92 ? 5.213 -7.065 -6.315 1.00 95.19 92 ALA A O 1
ATOM 677 N N . ALA A 1 93 ? 5.337 -5.698 -8.094 1.00 95.12 93 ALA A N 1
ATOM 678 C CA . ALA A 1 93 ? 3.911 -5.747 -8.422 1.00 95.12 93 ALA A CA 1
ATOM 679 C C . ALA A 1 93 ? 3.408 -7.164 -8.760 1.00 95.12 93 ALA A C 1
ATOM 681 O O . ALA A 1 93 ? 2.293 -7.513 -8.368 1.00 95.12 93 ALA A O 1
ATOM 682 N N . ASP A 1 94 ? 4.238 -7.995 -9.401 1.00 96.25 94 ASP A N 1
ATOM 683 C CA . ASP A 1 94 ? 3.921 -9.383 -9.768 1.00 96.25 94 ASP A CA 1
ATOM 684 C C . ASP A 1 94 ? 3.593 -10.270 -8.538 1.00 96.25 94 ASP A C 1
ATOM 686 O O . ASP A 1 94 ? 2.822 -11.228 -8.650 1.00 96.25 94 ASP A O 1
ATOM 690 N N . PHE A 1 95 ? 4.093 -9.928 -7.339 1.00 94.12 95 PHE A N 1
ATOM 691 C CA . PHE A 1 95 ? 3.727 -10.605 -6.084 1.00 94.12 95 PHE A CA 1
ATOM 692 C C . PHE A 1 95 ? 2.373 -10.185 -5.511 1.00 94.12 95 PHE A C 1
ATOM 694 O O . PHE A 1 95 ? 1.836 -10.912 -4.669 1.00 94.12 95 PHE A O 1
ATOM 701 N N . GLN A 1 96 ? 1.801 -9.062 -5.968 1.00 90.06 96 GLN A N 1
ATOM 702 C CA . GLN A 1 96 ? 0.484 -8.564 -5.549 1.00 90.06 96 GLN A CA 1
ATOM 703 C C . GLN A 1 96 ? 0.296 -8.626 -4.014 1.00 90.06 96 GLN A C 1
ATOM 705 O O . GLN A 1 96 ? -0.728 -9.091 -3.505 1.00 90.06 96 GLN A O 1
ATOM 710 N N . ASP A 1 97 ? 1.330 -8.202 -3.287 1.00 87.31 97 ASP A N 1
ATOM 711 C CA . ASP A 1 97 ? 1.377 -8.104 -1.832 1.00 87.31 97 ASP A CA 1
ATOM 712 C C . ASP A 1 97 ? 1.871 -6.699 -1.476 1.00 87.31 97 ASP A C 1
ATOM 714 O O . ASP A 1 97 ? 2.939 -6.282 -1.921 1.00 87.31 97 ASP A O 1
ATOM 718 N N . GLY A 1 98 ? 1.095 -5.955 -0.684 1.00 83.69 98 GLY A N 1
ATOM 719 C CA . GLY A 1 98 ? 1.452 -4.590 -0.288 1.00 83.69 98 GLY A CA 1
ATOM 720 C C . GLY A 1 98 ? 2.723 -4.504 0.562 1.00 83.69 98 GLY A C 1
ATOM 721 O O . GLY A 1 98 ? 3.267 -3.414 0.716 1.00 83.69 98 GLY A O 1
ATOM 722 N N . HIS A 1 99 ? 3.214 -5.631 1.088 1.00 84.38 99 HIS A N 1
ATOM 723 C CA . HIS A 1 99 ? 4.440 -5.697 1.881 1.00 84.38 99 HIS A CA 1
ATOM 724 C C . HIS A 1 99 ? 5.695 -6.011 1.045 1.00 84.38 99 HIS A C 1
ATOM 726 O O . HIS A 1 99 ? 6.787 -6.098 1.603 1.00 84.38 99 HIS A O 1
ATOM 732 N N . ILE A 1 100 ? 5.566 -6.166 -0.280 1.00 88.56 100 ILE A N 1
ATOM 733 C CA . ILE A 1 100 ? 6.686 -6.329 -1.216 1.00 88.56 100 ILE A CA 1
ATOM 734 C C . ILE A 1 100 ? 6.685 -5.135 -2.176 1.00 88.56 100 ILE A C 1
ATOM 736 O O . ILE A 1 100 ? 5.847 -5.035 -3.068 1.00 88.56 100 ILE A O 1
ATOM 740 N N . TRP A 1 101 ? 7.642 -4.220 -2.009 1.00 83.38 101 TRP A N 1
ATOM 741 C CA . TRP A 1 101 ? 7.777 -3.022 -2.845 1.00 83.38 101 TRP A CA 1
ATOM 742 C C . TRP A 1 101 ? 9.235 -2.748 -3.238 1.00 83.38 101 TRP A C 1
ATOM 744 O O . TRP A 1 101 ? 10.179 -3.133 -2.549 1.00 83.38 101 TRP A O 1
ATOM 754 N N . ASN A 1 102 ? 9.415 -2.029 -4.346 1.00 84.38 102 ASN A N 1
ATOM 755 C CA . ASN A 1 102 ? 10.695 -1.437 -4.732 1.00 84.38 102 ASN A CA 1
ATOM 756 C C . ASN A 1 102 ? 10.841 -0.052 -4.072 1.00 84.38 102 ASN A C 1
ATOM 758 O O . ASN A 1 102 ? 9.962 0.796 -4.228 1.00 84.38 102 ASN A O 1
ATOM 762 N N . ASN A 1 103 ? 11.948 0.198 -3.367 1.00 77.38 103 ASN A N 1
ATOM 763 C CA . ASN A 1 103 ? 12.264 1.494 -2.755 1.00 77.38 103 ASN A CA 1
ATOM 764 C C . ASN A 1 103 ? 13.496 2.137 -3.415 1.00 77.38 103 ASN A C 1
ATOM 766 O O . ASN A 1 103 ? 14.554 2.276 -2.798 1.00 77.38 103 ASN A O 1
ATOM 770 N N . ALA A 1 104 ? 13.367 2.504 -4.691 1.00 78.19 104 ALA A N 1
ATOM 771 C CA . ALA A 1 104 ? 14.443 3.128 -5.452 1.00 78.19 104 ALA A CA 1
ATOM 772 C C . ALA A 1 104 ? 14.884 4.464 -4.813 1.00 78.19 104 ALA A C 1
ATOM 774 O O . ALA A 1 104 ? 14.139 5.445 -4.782 1.00 78.19 104 ALA A O 1
ATOM 775 N N . ILE A 1 105 ? 16.122 4.489 -4.305 1.00 71.50 105 ILE A N 1
ATOM 776 C CA . ILE A 1 105 ? 16.730 5.646 -3.617 1.00 71.50 105 ILE A CA 1
ATOM 777 C C . ILE A 1 105 ? 17.058 6.774 -4.615 1.00 71.50 105 ILE A C 1
ATOM 779 O O . ILE A 1 105 ? 17.004 7.960 -4.288 1.00 71.50 105 ILE A O 1
ATOM 783 N N . VAL A 1 106 ? 17.381 6.395 -5.853 1.00 76.06 106 VAL A N 1
ATOM 784 C CA . VAL A 1 106 ? 17.500 7.289 -7.014 1.00 76.06 106 VAL A CA 1
ATOM 785 C C . VAL A 1 106 ? 16.140 7.356 -7.721 1.00 76.06 106 VAL A C 1
ATOM 787 O O . VAL A 1 106 ? 15.305 6.473 -7.554 1.00 76.06 106 VAL A O 1
ATOM 790 N N . GLY A 1 107 ? 15.901 8.393 -8.521 1.00 77.31 107 GLY A N 1
ATOM 791 C CA . GLY A 1 107 ? 14.733 8.480 -9.396 1.00 77.31 107 GLY A CA 1
ATOM 792 C C . GLY A 1 107 ? 14.985 9.422 -10.569 1.00 77.31 107 GLY A C 1
ATOM 793 O O . GLY A 1 107 ? 15.855 10.293 -10.497 1.00 77.31 107 GLY A O 1
ATOM 794 N N . ALA A 1 108 ? 14.218 9.268 -11.649 1.00 83.50 108 ALA A N 1
ATOM 795 C CA . ALA A 1 108 ? 14.311 10.154 -12.804 1.00 83.50 108 ALA A CA 1
ATOM 796 C C . ALA A 1 108 ? 13.970 11.602 -12.399 1.00 83.50 108 ALA A C 1
ATOM 798 O O . ALA A 1 108 ? 12.934 11.856 -11.783 1.00 83.50 108 ALA A O 1
ATOM 799 N N . GLN A 1 109 ? 14.831 12.570 -12.741 1.00 88.19 109 GLN A N 1
ATOM 800 C CA . GLN A 1 109 ? 14.603 13.996 -12.431 1.00 88.19 109 GLN A CA 1
ATOM 801 C C . GLN A 1 109 ? 13.473 14.615 -13.268 1.00 88.19 109 GLN A C 1
ATOM 803 O O . GLN A 1 109 ? 12.853 15.604 -12.865 1.00 88.19 109 GLN A O 1
ATOM 808 N N . ARG A 1 110 ? 13.224 14.029 -14.442 1.00 93.50 110 ARG A N 1
ATOM 809 C CA . ARG A 1 110 ? 12.149 14.378 -15.365 1.00 93.50 110 ARG A CA 1
ATOM 810 C C . ARG A 1 110 ? 11.408 13.118 -15.784 1.00 93.50 110 ARG A C 1
ATOM 812 O O . ARG A 1 110 ? 12.021 12.063 -15.906 1.00 93.50 110 ARG A O 1
ATOM 819 N N . ILE A 1 111 ? 10.120 13.284 -16.037 1.00 94.88 111 ILE A N 1
ATOM 820 C CA . ILE A 1 111 ? 9.202 12.288 -16.595 1.00 94.88 111 ILE A CA 1
ATOM 821 C C . ILE A 1 111 ? 8.336 12.988 -17.645 1.00 94.88 111 ILE A C 1
ATOM 823 O O . ILE A 1 111 ? 8.232 14.219 -17.614 1.00 94.88 111 ILE A O 1
ATOM 827 N N . ASN A 1 112 ? 7.713 12.251 -18.562 1.00 96.00 112 ASN A N 1
ATOM 828 C CA . ASN A 1 112 ? 6.719 12.847 -19.454 1.00 96.00 112 ASN A CA 1
ATOM 829 C C . ASN A 1 112 ? 5.333 12.803 -18.797 1.00 96.00 112 ASN A C 1
ATOM 831 O O . ASN A 1 112 ? 5.008 11.900 -18.025 1.00 96.00 112 ASN A O 1
ATOM 835 N N . THR A 1 113 ? 4.506 13.792 -19.104 1.00 95.88 113 THR A N 1
ATOM 836 C CA . THR A 1 113 ? 3.120 13.890 -18.644 1.00 95.88 113 THR A CA 1
ATOM 837 C C . THR A 1 113 ? 2.221 14.303 -19.801 1.00 95.88 113 THR A C 1
ATOM 839 O O . THR A 1 113 ? 2.664 14.979 -20.726 1.00 95.88 113 THR A O 1
ATOM 842 N N . SER A 1 114 ? 0.960 13.895 -19.730 1.00 95.69 114 SER A N 1
ATOM 843 C CA . SER A 1 114 ? -0.129 14.358 -20.599 1.00 95.69 114 SER A CA 1
ATOM 844 C C . SER A 1 114 ? -0.805 15.642 -20.088 1.00 95.69 114 SER A C 1
ATOM 846 O O . SER A 1 114 ? -1.855 16.026 -20.591 1.00 95.69 114 SER A O 1
ATOM 848 N N . GLY A 1 115 ? -0.292 16.230 -19.001 1.00 95.19 115 GLY A N 1
ATOM 849 C CA . GLY A 1 115 ? -0.942 17.305 -18.245 1.00 95.19 115 GLY A CA 1
ATOM 850 C C . GLY A 1 115 ? -2.106 16.835 -17.356 1.00 95.19 115 GLY A C 1
ATOM 851 O O . GLY A 1 115 ? -2.465 17.532 -16.408 1.00 95.19 115 GLY A O 1
ATOM 852 N N . ILE A 1 116 ? -2.674 15.651 -17.603 1.00 96.81 116 ILE A N 1
ATOM 853 C CA . ILE A 1 116 ? -3.873 15.126 -16.932 1.00 96.81 116 ILE A CA 1
ATOM 854 C C . ILE A 1 116 ? -3.481 14.191 -15.782 1.00 96.81 116 ILE A C 1
ATOM 856 O O . ILE A 1 116 ? -2.708 13.254 -15.969 1.00 96.81 116 ILE A O 1
ATOM 860 N N . LEU A 1 117 ? -4.081 14.389 -14.604 1.00 97.56 117 LEU A N 1
ATOM 861 C CA . LEU A 1 117 ? -3.951 13.486 -13.458 1.00 97.56 117 LEU A CA 1
ATOM 862 C C . LEU A 1 117 ? -5.328 12.973 -13.012 1.00 97.56 117 LEU A C 1
ATOM 864 O O . LEU A 1 117 ? -6.256 13.758 -12.781 1.00 97.56 117 LEU A O 1
ATOM 868 N N . LEU A 1 118 ? -5.458 11.652 -12.866 1.00 97.31 118 LEU A N 1
ATOM 869 C CA . LEU A 1 118 ? -6.708 10.996 -12.476 1.00 97.31 118 LEU A CA 1
ATOM 870 C C . LEU A 1 118 ? -6.784 10.760 -10.961 1.00 97.31 118 LEU A C 1
ATOM 872 O O . LEU A 1 118 ? -5.774 10.601 -10.282 1.00 97.31 118 LEU A O 1
ATOM 876 N N . ILE A 1 119 ? -8.009 10.664 -10.455 1.00 95.31 119 ILE A N 1
ATOM 877 C CA . ILE A 1 119 ? -8.358 10.155 -9.126 1.00 95.31 119 ILE A CA 1
ATOM 878 C C . ILE A 1 119 ? -9.411 9.053 -9.269 1.00 95.31 119 ILE A C 1
ATOM 880 O O . ILE A 1 119 ? -10.135 9.007 -10.267 1.00 95.31 119 ILE A O 1
ATOM 884 N N . ARG A 1 120 ? -9.550 8.202 -8.250 1.00 92.31 120 ARG A N 1
ATOM 885 C CA . ARG A 1 120 ? -10.758 7.387 -8.074 1.00 92.31 120 ARG A CA 1
ATOM 886 C C . ARG A 1 120 ? -11.794 8.184 -7.284 1.00 92.31 120 ARG A C 1
ATOM 888 O O . ARG A 1 120 ? -11.482 8.739 -6.232 1.00 92.31 120 ARG A O 1
ATOM 895 N N . GLN A 1 121 ? -13.019 8.248 -7.794 1.00 88.50 121 GLN A N 1
ATOM 896 C CA . GLN A 1 121 ? -14.170 8.831 -7.106 1.00 88.50 121 GLN A CA 1
ATOM 897 C C . GLN A 1 121 ? -15.423 8.040 -7.498 1.00 88.50 121 GLN A C 1
ATOM 899 O O . GLN A 1 121 ? -15.650 7.822 -8.682 1.00 88.50 121 GLN A O 1
ATOM 904 N N . ASP A 1 122 ? -16.218 7.605 -6.519 1.00 84.62 122 ASP A N 1
ATOM 905 C CA . ASP A 1 122 ? -17.531 6.962 -6.721 1.00 84.62 122 ASP A CA 1
ATOM 906 C C . ASP A 1 122 ? -17.521 5.761 -7.695 1.00 84.62 122 ASP A C 1
ATOM 908 O O . ASP A 1 122 ? -18.473 5.523 -8.429 1.00 84.62 122 ASP A O 1
ATOM 912 N N . GLY A 1 123 ? -16.414 5.008 -7.726 1.00 86.94 123 GLY A N 1
ATOM 913 C CA . GLY A 1 123 ? -16.213 3.870 -8.638 1.00 86.94 123 GLY A CA 1
ATOM 914 C C . GLY A 1 123 ? -15.702 4.239 -10.040 1.00 86.94 123 GLY A C 1
ATOM 915 O O . GLY A 1 123 ? -15.421 3.347 -10.840 1.00 86.94 123 GLY A O 1
ATOM 916 N N . HIS A 1 124 ? -15.510 5.528 -10.325 1.00 93.25 124 HIS A N 1
ATOM 917 C CA . HIS A 1 124 ? -15.057 6.056 -11.610 1.00 93.25 124 HIS A CA 1
ATOM 918 C C . HIS A 1 124 ? -13.628 6.618 -11.562 1.00 93.25 124 HIS A C 1
ATOM 920 O O . HIS A 1 124 ? -13.135 7.070 -10.526 1.00 93.25 124 HIS A O 1
ATOM 926 N N . TRP A 1 125 ? -12.976 6.638 -12.726 1.00 96.62 125 TRP A N 1
ATOM 927 C CA . TRP A 1 125 ? -11.738 7.381 -12.970 1.00 96.62 125 TRP A CA 1
ATOM 928 C C . TRP A 1 125 ? -12.096 8.819 -13.355 1.00 96.62 125 TRP A C 1
ATOM 930 O O . TRP A 1 125 ? -12.704 9.036 -14.401 1.00 96.62 125 TRP A O 1
ATOM 940 N N . VAL A 1 126 ? -11.745 9.803 -12.529 1.00 96.88 126 VAL A N 1
ATOM 941 C CA . VAL A 1 126 ? -12.118 11.217 -12.727 1.00 96.88 126 VAL A CA 1
ATOM 942 C C . VAL A 1 126 ? -10.866 12.074 -12.877 1.00 96.88 126 VAL A C 1
ATOM 944 O O . VAL A 1 126 ? -9.890 11.864 -12.162 1.00 96.88 126 VAL A O 1
ATOM 947 N N . VAL A 1 127 ? -10.877 13.068 -13.767 1.00 97.25 127 VAL A N 1
ATOM 948 C CA . VAL A 1 127 ? -9.785 14.050 -13.889 1.00 97.25 127 VAL A CA 1
ATOM 949 C C . VAL A 1 127 ? -9.747 14.939 -12.640 1.00 97.25 127 VAL A C 1
ATOM 951 O O . VAL A 1 127 ? -10.544 15.869 -12.500 1.00 97.25 127 VAL A O 1
ATOM 954 N N . GLY A 1 128 ? -8.820 14.654 -11.722 1.00 95.38 128 GLY A N 1
ATOM 955 C CA . GLY A 1 128 ? -8.629 15.414 -10.483 1.00 95.38 128 GLY A CA 1
ATOM 956 C C . GLY A 1 128 ? -7.898 16.737 -10.715 1.00 95.38 128 GLY A C 1
ATOM 957 O O . GLY A 1 128 ? -8.268 17.764 -10.141 1.00 95.38 128 GLY A O 1
ATOM 958 N N . ALA A 1 129 ? -6.907 16.734 -11.609 1.00 95.06 129 ALA A N 1
ATOM 959 C CA . ALA A 1 129 ? -6.206 17.928 -12.067 1.00 95.06 129 ALA A CA 1
ATOM 960 C C . ALA A 1 129 ? -5.860 17.839 -13.559 1.00 95.06 129 ALA A C 1
ATOM 962 O O . ALA A 1 129 ? -5.706 16.754 -14.117 1.00 95.06 129 ALA A O 1
ATOM 963 N N . GLN A 1 130 ? -5.724 19.009 -14.177 1.00 94.62 130 GLN A N 1
ATOM 964 C CA . GLN A 1 130 ? -5.256 19.193 -15.543 1.00 94.62 130 GLN A CA 1
ATOM 965 C C . GLN A 1 130 ? -4.330 20.413 -15.555 1.00 94.62 130 GLN A C 1
ATOM 967 O O . GLN A 1 130 ? -4.707 21.476 -15.057 1.00 94.62 130 GLN A O 1
ATOM 972 N N . GLN A 1 131 ? -3.130 20.256 -16.106 1.00 91.06 131 GLN A N 1
ATOM 973 C CA . GLN A 1 131 ? -2.327 21.351 -16.631 1.00 91.06 131 GLN A CA 1
ATOM 974 C C . GLN A 1 131 ? -2.736 21.530 -18.095 1.00 91.06 131 GLN A C 1
ATOM 976 O O . GLN A 1 131 ? -2.356 20.726 -18.936 1.00 91.06 131 GLN A O 1
ATOM 981 N N . THR A 1 132 ? -3.558 22.538 -18.376 1.00 79.94 132 THR A N 1
ATOM 982 C CA . THR A 1 132 ? -4.074 22.812 -19.725 1.00 79.94 132 THR A CA 1
ATOM 983 C C . THR A 1 132 ? -3.027 23.564 -20.548 1.00 79.94 132 THR A C 1
ATOM 985 O O . THR A 1 132 ? -2.522 24.590 -20.088 1.00 79.94 132 THR A O 1
ATOM 988 N N . LEU A 1 133 ? -2.715 23.080 -21.751 1.00 79.12 133 LEU A N 1
ATOM 989 C CA . LEU A 1 133 ? -1.936 23.819 -22.751 1.00 79.12 133 LEU A CA 1
ATOM 990 C C . LEU A 1 133 ? -2.860 24.661 -23.652 1.00 79.12 133 LEU A C 1
ATOM 992 O O . LEU A 1 133 ? -4.066 24.419 -23.730 1.00 79.12 133 LEU A O 1
ATOM 996 N N . ASP A 1 134 ? -2.306 25.661 -24.340 1.00 77.25 134 ASP A N 1
ATOM 997 C CA . ASP A 1 134 ? -3.094 26.572 -25.179 1.00 77.25 134 ASP A CA 1
ATOM 998 C C . ASP A 1 134 ? -3.876 25.819 -26.271 1.00 77.25 134 ASP A C 1
ATOM 1000 O O . ASP A 1 134 ? -3.311 25.105 -27.099 1.00 77.25 134 ASP A O 1
ATOM 1004 N N . GLY A 1 135 ? -5.200 25.999 -26.275 1.00 78.69 135 GLY A N 1
ATOM 1005 C CA . GLY A 1 135 ? -6.124 25.339 -27.204 1.00 78.69 135 GLY A CA 1
ATOM 1006 C C . GLY A 1 135 ? -6.661 23.978 -26.744 1.00 78.69 135 GLY A C 1
ATOM 1007 O O . GLY A 1 135 ? -7.569 23.448 -27.386 1.00 78.69 135 GLY A O 1
ATOM 1008 N N . GLU A 1 136 ? -6.176 23.414 -25.634 1.00 84.88 136 GLU A N 1
ATOM 1009 C CA . GLU A 1 136 ? -6.708 22.155 -25.105 1.00 84.88 136 GLU A CA 1
ATOM 1010 C C . GLU A 1 136 ? -8.072 22.333 -24.412 1.00 84.88 136 GLU A C 1
ATOM 1012 O O . GLU A 1 136 ? -8.321 23.342 -23.744 1.00 84.88 136 GLU A O 1
ATOM 1017 N N . PRO A 1 137 ? -8.984 21.347 -24.516 1.00 87.31 137 PRO A N 1
ATOM 1018 C CA . PRO A 1 137 ? -10.253 21.402 -23.810 1.00 87.31 137 PRO A CA 1
ATOM 1019 C C . PRO A 1 137 ? -10.049 21.200 -22.303 1.00 87.31 137 PRO A C 1
ATOM 1021 O O . PRO A 1 137 ? -9.470 20.203 -21.871 1.00 87.31 137 PRO A O 1
ATOM 1024 N N . ASP A 1 138 ? -10.630 22.084 -21.490 1.00 91.69 138 ASP A N 1
ATOM 1025 C CA . ASP A 1 138 ? -10.843 21.801 -20.069 1.00 91.69 138 ASP A CA 1
ATOM 1026 C C . ASP A 1 138 ? -11.724 20.546 -19.921 1.00 91.69 138 ASP A C 1
ATOM 1028 O O . ASP A 1 138 ? -12.869 20.481 -20.395 1.00 91.69 138 ASP A O 1
ATOM 1032 N N . ILE A 1 139 ? -11.179 19.542 -19.244 1.00 94.94 139 ILE A N 1
ATOM 1033 C CA . ILE A 1 139 ? -11.829 18.278 -18.900 1.00 94.94 139 ILE A CA 1
ATOM 1034 C C . ILE A 1 139 ? -11.741 17.983 -17.397 1.00 94.94 139 ILE A C 1
ATOM 1036 O O . ILE A 1 139 ? -12.090 16.876 -16.983 1.00 94.94 139 ILE A O 1
ATOM 1040 N N . LYS A 1 140 ? -11.353 18.947 -16.552 1.00 95.00 140 LYS A N 1
ATOM 1041 C CA . LYS A 1 140 ? -11.308 18.749 -15.096 1.00 95.00 140 LYS A CA 1
ATOM 1042 C C . LYS A 1 140 ? -12.687 18.342 -14.556 1.00 95.00 140 LYS A C 1
ATOM 1044 O O . LYS A 1 140 ? -13.715 18.884 -14.957 1.00 95.00 140 LYS A O 1
ATOM 1049 N N . GLY A 1 141 ? -12.718 17.341 -13.676 1.00 95.06 141 GLY A N 1
ATOM 1050 C CA . GLY A 1 141 ? -13.957 16.738 -13.171 1.00 95.06 141 GLY A CA 1
ATOM 1051 C C . GLY A 1 141 ? -14.705 15.834 -14.165 1.00 95.06 141 GLY A C 1
ATOM 1052 O O . GLY A 1 141 ? -15.783 15.348 -13.832 1.00 95.06 141 GLY A O 1
ATOM 1053 N N . SER A 1 142 ? -14.166 15.582 -15.364 1.00 97.75 142 SER A N 1
ATOM 1054 C CA . SER A 1 142 ? -14.738 14.606 -16.304 1.00 97.75 142 SER A CA 1
ATOM 1055 C C . SER A 1 142 ? -14.350 13.179 -15.919 1.00 97.75 142 SER A C 1
ATOM 1057 O O . SER A 1 142 ? -13.240 12.939 -15.441 1.00 97.75 142 SER A O 1
ATOM 1059 N N . VAL A 1 143 ? -15.240 12.225 -16.185 1.00 98.06 143 VAL A N 1
ATOM 1060 C CA . VAL A 1 143 ? -14.970 10.786 -16.094 1.00 98.06 143 VAL A CA 1
ATOM 1061 C C . VAL A 1 143 ? -14.192 10.341 -17.334 1.00 98.06 143 VAL A C 1
ATOM 1063 O O . VAL A 1 143 ? -14.590 10.665 -18.453 1.00 98.06 143 VAL A O 1
ATOM 1066 N N . LEU A 1 144 ? -13.108 9.586 -17.154 1.00 98.25 144 LEU A N 1
ATOM 1067 C CA . LEU A 1 144 ? -12.442 8.850 -18.230 1.00 98.25 144 LEU A CA 1
ATOM 1068 C C . LEU A 1 144 ? -13.308 7.643 -18.620 1.00 98.25 144 LEU A C 1
ATOM 1070 O O . LEU A 1 144 ? -13.622 6.804 -17.779 1.00 98.25 144 LEU A O 1
ATOM 1074 N N . LEU A 1 145 ? -13.660 7.545 -19.902 1.00 98.12 145 LEU A N 1
ATOM 1075 C CA . LEU A 1 145 ? -14.379 6.408 -20.482 1.00 98.12 145 LEU A CA 1
ATOM 1076 C C . LEU A 1 145 ? -13.440 5.347 -21.062 1.00 98.12 145 LEU A C 1
ATOM 1078 O O . LEU A 1 145 ? -13.823 4.183 -21.138 1.00 98.12 145 LEU A O 1
ATOM 1082 N N . GLY A 1 146 ? -12.232 5.734 -21.478 1.00 98.00 146 GLY A N 1
ATOM 1083 C CA . GLY A 1 146 ? -11.271 4.831 -22.108 1.00 98.00 146 GLY A CA 1
ATOM 1084 C C . GLY A 1 146 ? -10.168 5.547 -22.879 1.00 98.00 146 GLY A C 1
ATOM 1085 O O . GLY A 1 146 ? -10.226 6.765 -23.052 1.00 98.00 146 GLY A O 1
ATOM 1086 N N . CYS A 1 147 ? -9.182 4.791 -23.360 1.00 98.38 147 CYS A N 1
ATOM 1087 C CA . CYS A 1 147 ? -8.105 5.284 -24.220 1.00 98.38 147 CYS A CA 1
ATOM 1088 C C . CYS A 1 147 ? -7.754 4.264 -25.313 1.00 98.38 147 CYS A C 1
ATOM 1090 O O . CYS A 1 147 ? -7.833 3.055 -25.095 1.00 98.38 147 CYS A O 1
ATOM 1092 N N . ASP A 1 148 ? -7.368 4.762 -26.488 1.00 97.38 148 ASP A N 1
ATOM 1093 C CA . ASP A 1 148 ? -6.955 3.988 -27.671 1.00 97.38 148 ASP A CA 1
ATOM 1094 C C . ASP A 1 148 ? -7.936 2.853 -28.053 1.00 97.38 148 ASP A C 1
ATOM 1096 O O . ASP A 1 148 ? -7.542 1.750 -28.429 1.00 97.38 148 ASP A O 1
ATOM 1100 N N . GLY A 1 149 ? -9.242 3.105 -27.906 1.00 96.00 149 GLY A N 1
ATOM 1101 C CA . GLY A 1 149 ? -10.307 2.137 -28.201 1.00 96.00 149 GLY A CA 1
ATOM 1102 C C . GLY A 1 149 ? -10.577 1.085 -27.114 1.00 96.00 149 GLY A C 1
ATOM 1103 O O . GLY A 1 149 ? -11.501 0.291 -27.275 1.00 96.00 149 GLY A O 1
ATOM 1104 N N . LYS A 1 150 ? -9.831 1.086 -26.002 1.00 97.88 150 LYS A N 1
ATOM 1105 C CA . LYS A 1 150 ? -10.134 0.292 -24.798 1.00 97.88 150 LYS A CA 1
ATOM 1106 C C . LYS A 1 150 ? -10.940 1.130 -23.811 1.00 97.88 150 LYS A C 1
ATOM 1108 O O . LYS A 1 150 ? -10.671 2.322 -23.677 1.00 97.88 150 LYS A O 1
ATOM 1113 N N . ASP A 1 151 ? -11.884 0.522 -23.096 1.00 97.75 1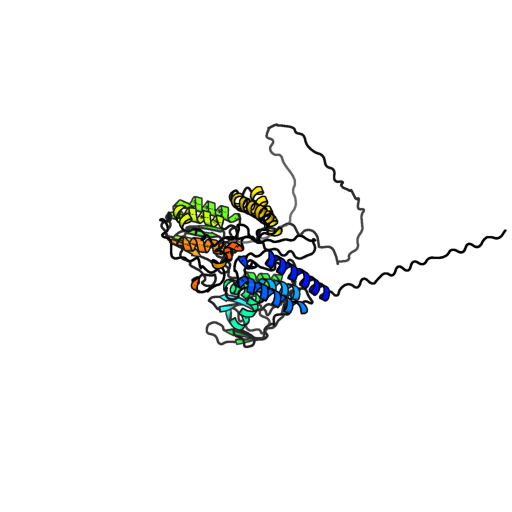51 ASP A N 1
ATOM 1114 C CA . ASP A 1 151 ? -12.555 1.178 -21.968 1.00 97.75 151 ASP A CA 1
ATOM 1115 C C . ASP A 1 151 ? -11.577 1.463 -20.811 1.00 97.75 151 ASP A C 1
ATOM 1117 O O . ASP A 1 151 ? -10.455 0.950 -20.779 1.00 97.75 151 ASP A O 1
ATOM 1121 N N . ALA A 1 152 ? -11.991 2.314 -19.871 1.00 97.25 152 ALA A N 1
ATOM 1122 C CA . ALA A 1 152 ? -11.118 2.819 -18.815 1.00 97.25 152 ALA A CA 1
ATOM 1123 C C . ALA A 1 152 ? -10.532 1.717 -17.918 1.00 97.25 152 ALA A C 1
ATOM 1125 O O . ALA A 1 152 ? -9.359 1.810 -17.555 1.00 97.25 152 ALA A O 1
ATOM 1126 N N . ASP A 1 153 ? -11.294 0.667 -17.599 1.00 96.25 153 ASP A N 1
ATOM 1127 C CA . ASP A 1 153 ? -10.823 -0.418 -16.735 1.00 96.25 153 ASP A CA 1
ATOM 1128 C C . ASP A 1 153 ? -9.954 -1.410 -17.520 1.00 96.25 153 ASP A C 1
ATOM 1130 O O . ASP A 1 153 ? -8.836 -1.698 -17.089 1.00 96.25 153 ASP A O 1
ATOM 1134 N N . SER A 1 154 ? -10.358 -1.822 -18.728 1.00 96.44 154 SER A N 1
ATOM 1135 C CA . SER A 1 154 ? -9.519 -2.627 -19.639 1.00 96.44 154 SER A CA 1
ATOM 1136 C C . SER A 1 154 ? -8.205 -1.937 -20.036 1.00 96.44 154 SER A C 1
ATOM 1138 O O . SER A 1 154 ? -7.241 -2.596 -20.440 1.00 96.44 154 SER A O 1
ATOM 1140 N N . TRP A 1 155 ? -8.145 -0.607 -19.944 1.00 97.06 155 TRP A N 1
ATOM 1141 C CA . TRP A 1 155 ? -6.933 0.183 -20.144 1.00 97.06 155 TRP A CA 1
ATOM 1142 C C . TRP A 1 155 ? -6.097 0.335 -18.856 1.00 97.06 155 TRP A C 1
ATOM 1144 O O . TRP A 1 155 ? -4.866 0.235 -18.924 1.00 97.06 155 TRP A O 1
ATOM 1154 N N . ALA A 1 156 ? -6.728 0.547 -17.695 1.00 97.31 156 ALA A N 1
ATOM 1155 C CA . ALA A 1 156 ? -6.047 0.804 -16.423 1.00 97.31 156 ALA A CA 1
ATOM 1156 C C . ALA A 1 156 ? -5.593 -0.470 -15.687 1.00 97.31 156 ALA A C 1
ATOM 1158 O O . ALA A 1 156 ? -4.447 -0.529 -15.235 1.00 97.31 156 ALA A O 1
ATOM 1159 N N . PHE A 1 157 ? -6.447 -1.496 -15.580 1.00 96.69 157 PHE A N 1
ATOM 1160 C CA . PHE A 1 157 ? -6.178 -2.707 -14.789 1.00 96.69 157 PHE A CA 1
ATOM 1161 C C . PHE A 1 157 ? -4.854 -3.394 -15.172 1.00 96.69 157 PHE A C 1
ATOM 1163 O O . PHE A 1 157 ? -4.065 -3.654 -14.262 1.00 96.69 157 PHE A O 1
ATOM 1170 N N . PRO A 1 158 ? -4.524 -3.628 -16.463 1.00 95.38 158 PRO A N 1
ATOM 1171 C CA . PRO A 1 158 ? -3.253 -4.258 -16.832 1.00 95.38 158 PRO A CA 1
ATOM 1172 C C . PRO A 1 158 ? -2.027 -3.422 -16.438 1.00 95.38 158 PRO A C 1
ATOM 1174 O O . PRO A 1 158 ? -1.022 -3.973 -15.998 1.00 95.38 158 PRO A O 1
ATOM 1177 N N . ARG A 1 159 ? -2.119 -2.087 -16.535 1.00 96.31 159 ARG A N 1
ATOM 1178 C CA . ARG A 1 159 ? -1.030 -1.163 -16.168 1.00 96.31 159 ARG A CA 1
ATOM 1179 C C . ARG A 1 159 ? -0.774 -1.148 -14.660 1.00 96.31 159 ARG A C 1
ATOM 1181 O O . ARG A 1 159 ? 0.369 -1.021 -14.231 1.00 96.31 159 ARG A O 1
ATOM 1188 N N . ILE A 1 160 ? -1.833 -1.303 -13.865 1.00 96.44 160 ILE A N 1
ATOM 1189 C CA . ILE A 1 160 ? -1.755 -1.426 -12.405 1.00 96.44 160 ILE A CA 1
ATOM 1190 C C . ILE A 1 160 ? -1.179 -2.793 -12.024 1.00 96.44 160 ILE A C 1
ATOM 1192 O O . ILE A 1 160 ? -0.196 -2.843 -11.285 1.00 96.44 160 ILE A O 1
ATOM 1196 N N . ALA A 1 161 ? -1.720 -3.871 -12.600 1.00 95.25 161 ALA A N 1
ATOM 1197 C CA . ALA A 1 161 ? -1.286 -5.245 -12.353 1.00 95.25 161 ALA A CA 1
ATOM 1198 C C . ALA A 1 161 ? 0.216 -5.452 -12.581 1.00 95.25 161 ALA A C 1
ATOM 1200 O O . ALA A 1 161 ? 0.875 -6.098 -11.776 1.00 95.25 161 ALA A O 1
ATOM 1201 N N . GLN A 1 162 ? 0.751 -4.893 -13.670 1.00 94.50 162 GLN A N 1
ATOM 1202 C CA . GLN A 1 162 ? 2.138 -5.112 -14.076 1.00 94.50 162 GLN A CA 1
ATOM 1203 C C . GLN A 1 162 ? 3.166 -4.258 -13.318 1.00 94.50 162 GLN A C 1
ATOM 1205 O O . GLN A 1 162 ? 4.336 -4.620 -13.340 1.00 94.50 162 GLN A O 1
ATOM 1210 N N . PHE A 1 163 ? 2.781 -3.123 -12.706 1.00 94.88 163 PHE A N 1
ATOM 1211 C CA . PHE A 1 163 ? 3.749 -2.131 -12.186 1.00 94.88 163 PHE A CA 1
ATOM 1212 C C . PHE A 1 163 ? 3.356 -1.394 -10.891 1.00 94.88 163 PHE A C 1
ATOM 1214 O O . PHE A 1 163 ? 4.134 -0.563 -10.419 1.00 94.88 163 PHE A O 1
ATOM 1221 N N . ARG A 1 164 ? 2.166 -1.631 -10.317 1.00 92.44 164 ARG A N 1
ATOM 1222 C CA . ARG A 1 164 ? 1.680 -0.926 -9.108 1.00 92.44 164 ARG A CA 1
ATOM 1223 C C . ARG A 1 164 ? 1.087 -1.841 -8.024 1.00 92.44 164 ARG A C 1
ATOM 1225 O O . ARG A 1 164 ? 1.089 -1.434 -6.868 1.00 92.44 164 ARG A O 1
ATOM 1232 N N . GLY A 1 165 ? 0.602 -3.040 -8.360 1.00 91.69 165 GLY A N 1
ATOM 1233 C CA . GLY A 1 165 ? 0.101 -4.032 -7.393 1.00 91.69 165 GLY A CA 1
ATOM 1234 C C . GLY A 1 165 ? -1.191 -4.721 -7.844 1.00 91.69 165 GLY A C 1
ATOM 1235 O O . GLY A 1 165 ? -1.530 -4.699 -9.024 1.00 91.69 165 GLY A O 1
ATOM 1236 N N . ASP A 1 166 ? -1.927 -5.330 -6.908 1.00 90.44 166 ASP A N 1
ATOM 1237 C CA . ASP A 1 166 ? -3.189 -6.027 -7.211 1.00 90.44 166 ASP A CA 1
ATOM 1238 C C . ASP A 1 166 ? -4.273 -5.034 -7.691 1.00 90.44 166 ASP A C 1
ATOM 1240 O O . ASP A 1 166 ? -4.704 -4.185 -6.905 1.00 90.44 166 ASP A O 1
ATOM 1244 N N . PRO A 1 167 ? -4.736 -5.105 -8.956 1.00 91.62 167 PRO A N 1
ATOM 1245 C CA . PRO A 1 167 ? -5.703 -4.157 -9.492 1.00 91.62 167 PRO A CA 1
ATOM 1246 C C . PRO A 1 167 ? -7.126 -4.411 -8.981 1.00 91.62 167 PRO A C 1
ATOM 1248 O O . PRO A 1 167 ? -7.964 -3.525 -9.122 1.00 91.62 167 PRO A O 1
ATOM 1251 N N . GLU A 1 168 ? -7.422 -5.575 -8.387 1.00 90.50 168 GLU A N 1
ATOM 1252 C CA . GLU A 1 168 ? -8.729 -5.871 -7.782 1.00 90.50 168 GLU A CA 1
ATOM 1253 C C . GLU A 1 168 ? -8.958 -5.021 -6.525 1.00 90.50 168 GLU A C 1
ATOM 1255 O O . GLU A 1 168 ? -10.089 -4.626 -6.219 1.00 90.50 168 GLU A O 1
ATOM 1260 N N . LEU A 1 169 ? -7.869 -4.683 -5.828 1.00 87.00 169 LEU A N 1
ATOM 1261 C CA . LEU A 1 169 ? -7.880 -3.810 -4.666 1.00 87.00 169 LEU A CA 1
ATOM 1262 C C . LEU A 1 169 ? -8.066 -2.355 -5.103 1.00 87.00 169 LEU A C 1
ATOM 1264 O O . LEU A 1 169 ? -7.154 -1.681 -5.576 1.00 87.00 169 LEU A O 1
ATOM 1268 N N . GLU A 1 170 ? -9.258 -1.826 -4.862 1.00 86.31 170 GLU A N 1
ATOM 1269 C CA . GLU A 1 170 ? -9.597 -0.429 -5.138 1.00 86.31 170 GLU A CA 1
ATOM 1270 C C . GLU A 1 170 ? -8.713 0.584 -4.379 1.00 86.31 170 GLU A C 1
ATOM 1272 O O . GLU A 1 170 ? -8.525 1.705 -4.850 1.00 86.31 170 GLU A O 1
ATOM 1277 N N . ALA A 1 171 ? -8.080 0.180 -3.273 1.00 85.50 171 ALA A N 1
ATOM 1278 C CA . ALA A 1 171 ? -7.036 0.963 -2.614 1.00 85.50 171 ALA A CA 1
ATOM 1279 C C . ALA A 1 171 ? -5.793 1.164 -3.506 1.00 85.50 171 ALA A C 1
ATOM 1281 O O . ALA A 1 171 ? -5.277 2.277 -3.616 1.00 85.50 171 ALA A O 1
ATOM 1282 N N . ILE A 1 172 ? -5.369 0.114 -4.219 1.00 90.06 172 ILE A N 1
ATOM 1283 C CA . ILE A 1 172 ? -4.290 0.172 -5.215 1.00 90.06 172 ILE A CA 1
ATOM 1284 C C . ILE A 1 172 ? -4.753 0.953 -6.453 1.00 90.06 172 ILE A C 1
ATOM 1286 O O . ILE A 1 172 ? -4.001 1.775 -6.970 1.00 90.06 172 ILE A O 1
ATOM 1290 N N . ARG A 1 173 ? -6.012 0.792 -6.895 1.00 92.75 173 ARG A N 1
ATOM 1291 C CA . ARG A 1 173 ? -6.579 1.632 -7.973 1.00 92.75 173 ARG A CA 1
ATOM 1292 C C . ARG A 1 173 ? -6.588 3.119 -7.604 1.00 92.75 173 ARG A C 1
ATOM 1294 O O . ARG A 1 173 ? -6.280 3.954 -8.451 1.00 92.75 173 ARG A O 1
ATOM 1301 N N . SER A 1 174 ? -6.890 3.446 -6.347 1.00 91.12 174 SER A N 1
ATOM 1302 C CA . SER A 1 174 ? -6.914 4.819 -5.826 1.00 91.12 174 SER A CA 1
ATOM 1303 C C . SER A 1 174 ? -5.519 5.442 -5.778 1.00 91.12 174 SER A C 1
ATOM 1305 O O . SER A 1 174 ? -5.333 6.543 -6.297 1.00 91.12 174 SER A O 1
ATOM 1307 N N . SER A 1 175 ? -4.524 4.733 -5.234 1.00 88.81 175 SER A N 1
ATOM 1308 C CA . SER A 1 175 ? -3.143 5.230 -5.152 1.00 88.81 175 SER A CA 1
ATOM 1309 C C . SER A 1 175 ? -2.433 5.272 -6.513 1.00 88.81 175 SER A C 1
ATOM 1311 O O . SER A 1 175 ? -1.625 6.170 -6.761 1.00 88.81 175 SER A O 1
ATOM 1313 N N . ALA A 1 176 ? -2.768 4.361 -7.434 1.00 93.38 176 ALA A N 1
ATOM 1314 C CA . ALA A 1 176 ? -2.221 4.338 -8.788 1.00 93.38 176 ALA A CA 1
ATOM 1315 C C . ALA A 1 176 ? -2.847 5.374 -9.742 1.00 93.38 176 ALA A C 1
ATOM 1317 O O . ALA A 1 176 ? -2.208 5.721 -10.733 1.00 93.38 176 ALA A O 1
ATOM 1318 N N . ALA A 1 177 ? -4.058 5.883 -9.472 1.00 95.44 177 ALA A N 1
ATOM 1319 C CA . ALA A 1 177 ? -4.819 6.724 -10.408 1.00 95.44 177 ALA A CA 1
ATOM 1320 C C . ALA A 1 177 ? -4.027 7.928 -10.947 1.00 95.44 177 ALA A C 1
ATOM 1322 O O . ALA A 1 177 ? -3.950 8.127 -12.162 1.00 95.44 177 ALA A O 1
ATOM 1323 N N . GLY A 1 178 ? -3.361 8.674 -10.059 1.00 95.31 178 GLY A N 1
ATOM 1324 C CA . GLY A 1 178 ? -2.554 9.846 -10.421 1.00 95.31 178 GLY A CA 1
ATOM 1325 C C . GLY A 1 178 ? -1.343 9.534 -11.309 1.00 95.31 178 GLY A C 1
ATOM 1326 O O . GLY A 1 178 ? -0.734 10.454 -11.844 1.00 95.31 178 GLY A O 1
ATOM 1327 N N . TRP A 1 179 ? -1.008 8.254 -11.494 1.00 94.50 179 TRP A N 1
ATOM 1328 C CA . TRP A 1 179 ? 0.150 7.779 -12.249 1.00 94.50 179 TRP A CA 1
ATOM 1329 C C . TRP A 1 179 ? -0.187 7.137 -13.599 1.00 94.50 179 TRP A C 1
ATOM 1331 O O . TRP A 1 179 ? 0.729 6.789 -14.339 1.00 94.50 179 TRP A O 1
ATOM 1341 N N . LEU A 1 180 ? -1.468 6.961 -13.938 1.00 96.19 180 LEU A N 1
ATOM 1342 C CA . LEU A 1 180 ? -1.876 6.241 -15.153 1.00 96.19 180 LEU A CA 1
ATOM 1343 C C . LEU A 1 180 ? -1.642 7.024 -16.455 1.00 96.19 180 LEU A C 1
ATOM 1345 O O . LEU A 1 180 ? -1.464 6.419 -17.510 1.00 96.19 180 LEU A O 1
ATOM 1349 N N . LEU A 1 181 ? -1.640 8.357 -16.383 1.00 96.69 181 LEU A N 1
ATOM 1350 C CA . LEU A 1 181 ? -1.395 9.265 -17.513 1.00 96.69 181 LEU A CA 1
ATOM 1351 C C . LEU A 1 181 ? -0.056 10.021 -17.374 1.00 96.69 181 LEU A C 1
ATOM 1353 O O . LEU A 1 181 ? 0.114 11.132 -17.889 1.00 96.69 181 LEU A O 1
ATOM 1357 N N . LEU A 1 182 ? 0.895 9.369 -16.695 1.00 95.81 182 LEU A N 1
ATOM 1358 C CA . LEU A 1 182 ? 2.301 9.742 -16.569 1.00 95.81 182 LEU A CA 1
ATOM 1359 C C . LEU A 1 182 ? 3.190 8.687 -17.236 1.00 95.81 182 LEU A C 1
ATOM 1361 O O . LEU A 1 182 ? 2.858 7.504 -17.265 1.00 95.81 182 LEU A O 1
ATOM 1365 N N . ASP A 1 183 ? 4.344 9.119 -17.731 1.00 95.44 183 ASP A N 1
ATOM 1366 C CA . ASP A 1 183 ? 5.357 8.269 -18.349 1.00 95.44 183 ASP A CA 1
ATOM 1367 C C . ASP A 1 183 ? 6.696 8.477 -17.636 1.00 95.44 183 ASP A C 1
ATOM 1369 O O . ASP A 1 183 ? 7.411 9.454 -17.868 1.00 95.44 183 ASP A O 1
ATOM 1373 N N . GLU A 1 184 ? 7.023 7.535 -16.750 1.00 92.94 184 GLU A N 1
ATOM 1374 C CA . GLU A 1 184 ? 8.281 7.505 -15.996 1.00 92.94 184 GLU A CA 1
ATOM 1375 C C . GLU A 1 184 ? 9.470 6.954 -16.821 1.00 92.94 184 GLU A C 1
ATOM 1377 O O . GLU A 1 184 ? 10.530 6.692 -16.257 1.00 92.94 184 GLU A O 1
ATOM 1382 N N . GLY A 1 185 ? 9.309 6.781 -18.141 1.00 93.56 185 GLY A N 1
ATOM 1383 C CA . GLY A 1 185 ? 10.280 6.148 -19.038 1.00 93.56 185 GLY A CA 1
ATOM 1384 C C . GLY A 1 185 ? 10.204 4.617 -19.039 1.00 93.56 185 GLY A C 1
ATOM 1385 O O . GLY A 1 185 ? 11.201 3.954 -19.294 1.00 93.56 185 GLY A O 1
ATOM 1386 N N . ASN A 1 186 ? 9.042 4.041 -18.716 1.00 94.88 186 ASN A N 1
ATOM 1387 C CA . ASN A 1 186 ? 8.849 2.590 -18.657 1.00 94.88 186 ASN A CA 1
ATOM 1388 C C . ASN A 1 186 ? 8.730 2.002 -20.086 1.00 94.88 186 ASN A C 1
ATOM 1390 O O . ASN A 1 186 ? 7.694 2.218 -20.720 1.00 94.88 186 ASN A O 1
ATOM 1394 N N . PRO A 1 187 ? 9.716 1.231 -20.594 1.00 95.81 187 PRO A N 1
ATOM 1395 C CA . PRO A 1 187 ? 9.691 0.716 -21.968 1.00 95.81 187 PRO A CA 1
ATOM 1396 C C . PRO A 1 187 ? 8.621 -0.364 -22.186 1.00 95.81 187 PRO A C 1
ATOM 1398 O O . PRO A 1 187 ? 8.207 -0.609 -23.316 1.00 95.81 187 PRO A O 1
ATOM 1401 N N . PHE A 1 188 ? 8.143 -0.991 -21.109 1.00 96.38 188 PHE A N 1
ATOM 1402 C CA . PHE A 1 188 ? 7.154 -2.067 -21.140 1.00 96.38 188 PHE A CA 1
ATOM 1403 C C . PHE A 1 188 ? 5.710 -1.549 -21.272 1.00 96.38 188 PHE A C 1
ATOM 1405 O O . PHE A 1 188 ? 4.782 -2.347 -21.398 1.00 96.38 188 PHE A O 1
ATOM 1412 N N . LEU A 1 189 ? 5.494 -0.226 -21.227 1.00 94.62 189 LEU A N 1
ATOM 1413 C CA . LEU A 1 189 ? 4.173 0.395 -21.321 1.00 94.62 189 LEU A CA 1
ATOM 1414 C C . LEU A 1 189 ? 4.055 1.328 -22.528 1.00 94.62 189 LEU A C 1
ATOM 1416 O O . LEU A 1 189 ? 4.744 2.338 -22.644 1.00 94.62 189 LEU A O 1
ATOM 1420 N N . VAL A 1 190 ? 3.067 1.057 -23.381 1.00 93.50 190 VAL A N 1
ATOM 1421 C CA . VAL A 1 190 ? 2.674 1.985 -24.448 1.00 93.50 190 VAL A CA 1
ATOM 1422 C C . VAL A 1 190 ? 1.857 3.137 -23.853 1.00 93.50 190 VAL A C 1
ATOM 1424 O O . VAL A 1 190 ? 0.819 2.916 -23.213 1.00 93.50 190 VAL A O 1
ATOM 1427 N N . ARG A 1 191 ? 2.315 4.373 -24.081 1.00 94.62 191 ARG A N 1
ATOM 1428 C CA . ARG A 1 191 ? 1.567 5.603 -23.776 1.00 94.62 191 ARG A CA 1
ATOM 1429 C C . ARG A 1 191 ? 0.324 5.707 -24.669 1.00 94.62 191 ARG A C 1
ATOM 1431 O O . ARG A 1 191 ? 0.483 5.553 -25.879 1.00 94.62 191 ARG A O 1
ATOM 1438 N N . PRO A 1 192 ? -0.870 6.017 -24.133 1.00 96.75 192 PRO A N 1
ATOM 1439 C CA . PRO A 1 192 ? -2.020 6.333 -24.975 1.00 96.75 192 PRO A CA 1
ATOM 1440 C C . PRO A 1 192 ? -1.808 7.604 -25.801 1.00 96.75 192 PRO A C 1
ATOM 1442 O O . PRO A 1 192 ? -1.129 8.536 -25.359 1.00 96.75 192 PRO A O 1
ATOM 1445 N N . THR A 1 193 ? -2.430 7.663 -26.979 1.00 96.75 193 THR A N 1
ATOM 1446 C CA . THR A 1 193 ? -2.445 8.863 -27.835 1.00 96.75 193 THR A CA 1
ATOM 1447 C C . THR A 1 193 ? -3.796 9.563 -27.822 1.00 96.75 193 THR A C 1
ATOM 1449 O O . THR A 1 193 ? -3.828 10.786 -27.953 1.00 96.75 193 THR A O 1
ATOM 1452 N N . HIS A 1 194 ? -4.897 8.832 -27.605 1.00 96.94 194 HIS A N 1
ATOM 1453 C CA . HIS A 1 194 ? -6.238 9.413 -27.494 1.00 96.94 194 HIS A CA 1
ATOM 1454 C C . HIS A 1 194 ? -6.995 8.816 -26.309 1.00 96.94 194 HIS A C 1
ATOM 1456 O O . HIS A 1 194 ? -7.106 7.597 -26.187 1.00 96.94 194 HIS A O 1
ATOM 1462 N N . CYS A 1 195 ? -7.573 9.672 -25.469 1.00 97.94 195 CYS A N 1
ATOM 1463 C CA . CYS A 1 195 ? -8.453 9.275 -24.373 1.00 97.94 195 CYS A CA 1
ATOM 1464 C C . CYS A 1 195 ? -9.803 9.984 -24.484 1.00 97.94 195 CYS A C 1
ATOM 1466 O O . CYS A 1 195 ? -9.887 11.139 -24.901 1.00 97.94 195 CYS A O 1
ATOM 1468 N N . ARG A 1 196 ? -10.874 9.291 -24.101 1.00 97.88 196 ARG A N 1
ATOM 1469 C CA . ARG A 1 196 ? -12.251 9.769 -24.210 1.00 97.88 196 ARG A CA 1
ATOM 1470 C C . ARG A 1 196 ? -12.803 10.098 -22.832 1.00 97.88 196 ARG A C 1
ATOM 1472 O O . ARG A 1 196 ? -12.802 9.246 -21.948 1.00 97.88 196 ARG A O 1
ATOM 1479 N N . PHE A 1 197 ? -13.300 11.315 -22.656 1.00 97.88 197 PHE A N 1
ATOM 1480 C CA . PHE A 1 197 ? -13.772 11.839 -21.374 1.00 97.88 197 PHE A CA 1
ATOM 1481 C C . PHE A 1 197 ? -15.220 12.320 -21.469 1.00 97.88 197 PHE A C 1
ATOM 1483 O O . PHE A 1 197 ? -15.648 12.800 -22.515 1.00 97.88 197 PHE A O 1
ATOM 1490 N N . VAL A 1 198 ? -15.979 12.252 -20.376 1.00 97.44 198 VAL A N 1
ATOM 1491 C CA . VAL A 1 198 ? -17.352 12.775 -20.312 1.00 97.44 198 VAL A CA 1
ATOM 1492 C C . VAL A 1 198 ? -17.573 13.580 -19.031 1.00 97.44 198 VAL A C 1
ATOM 1494 O O . VAL A 1 198 ? -17.247 13.133 -17.933 1.00 97.44 198 VAL A O 1
ATOM 1497 N N . ARG A 1 199 ? -18.118 14.795 -19.156 1.00 95.06 199 ARG A N 1
ATOM 1498 C CA . ARG A 1 199 ? -18.593 15.569 -17.995 1.00 95.06 199 ARG A CA 1
ATOM 1499 C C . ARG A 1 199 ? -19.937 14.999 -17.519 1.00 95.06 199 ARG A C 1
ATOM 1501 O O . ARG A 1 199 ? -20.695 14.531 -18.367 1.00 95.06 199 ARG A O 1
ATOM 1508 N N . PRO A 1 200 ? -20.291 15.080 -16.224 1.00 87.06 200 PRO A N 1
ATOM 1509 C CA . PRO A 1 200 ? -21.625 14.703 -15.751 1.00 87.06 200 PRO A CA 1
ATOM 1510 C C . PRO A 1 200 ? -22.738 15.371 -16.579 1.00 87.06 200 PRO A C 1
ATOM 1512 O O . PRO A 1 200 ? -22.750 16.590 -16.731 1.00 87.06 200 PRO A O 1
ATOM 1515 N N . GLY A 1 201 ? -23.633 14.568 -17.166 1.00 87.06 201 GLY A N 1
ATOM 1516 C CA . GLY A 1 201 ? -24.710 15.034 -18.056 1.00 87.06 201 GLY A CA 1
ATOM 1517 C C . GLY A 1 201 ? -24.273 15.570 -19.432 1.00 87.06 201 GLY A C 1
ATOM 1518 O O . GLY A 1 201 ? -25.119 16.018 -20.202 1.00 87.06 201 GLY A O 1
ATOM 1519 N N . GLY A 1 202 ? -22.977 15.547 -19.756 1.00 91.88 202 GLY A N 1
ATOM 1520 C CA . GLY A 1 202 ? -22.433 16.001 -21.036 1.00 91.88 202 GLY A CA 1
ATOM 1521 C C . GLY A 1 202 ? -22.294 14.886 -22.075 1.00 91.88 202 GLY A C 1
ATOM 1522 O O . GLY A 1 202 ? -22.397 13.702 -21.768 1.00 91.88 202 GLY A O 1
ATOM 1523 N N . GLN A 1 203 ? -21.998 15.273 -23.318 1.00 93.06 203 GLN A N 1
ATOM 1524 C CA . GLN A 1 203 ? -21.574 14.328 -24.355 1.00 93.06 203 GLN A CA 1
ATOM 1525 C C . GLN A 1 203 ? -20.095 13.938 -24.175 1.00 93.06 203 GLN A C 1
ATOM 1527 O O . GLN A 1 203 ? -19.301 14.781 -23.736 1.00 93.06 203 GLN A O 1
ATOM 1532 N N . PRO A 1 204 ? -19.696 12.700 -24.528 1.00 95.44 204 PRO A N 1
ATOM 1533 C CA . PRO A 1 204 ? -18.293 12.305 -24.579 1.00 95.44 204 PRO A CA 1
ATOM 1534 C C . PRO A 1 204 ? -17.473 13.180 -25.534 1.00 95.44 204 PRO A C 1
ATOM 1536 O O . PRO A 1 204 ? -17.937 13.544 -26.614 1.00 95.44 204 PRO A O 1
ATOM 1539 N N . LYS A 1 205 ? -16.232 13.472 -25.144 1.00 94.06 205 LYS A N 1
ATOM 1540 C CA . LYS A 1 205 ? -15.219 14.166 -25.939 1.00 94.06 205 LYS A CA 1
ATOM 1541 C C . LYS A 1 205 ? -13.986 13.288 -26.072 1.00 94.06 205 LYS A C 1
ATOM 1543 O O . LYS A 1 205 ? -13.460 12.807 -25.070 1.00 94.06 205 LYS A O 1
ATOM 1548 N N . ASP A 1 206 ? -13.508 13.135 -27.292 1.00 95.12 206 ASP A N 1
ATOM 1549 C CA . ASP A 1 206 ? -12.247 12.476 -27.598 1.00 95.12 206 ASP A CA 1
ATOM 1550 C C . ASP A 1 206 ? -11.112 13.518 -27.549 1.00 95.12 206 ASP A C 1
ATOM 1552 O O . ASP A 1 206 ? -11.244 14.617 -28.092 1.00 95.12 206 ASP A O 1
ATOM 1556 N N . VAL A 1 207 ? -10.031 13.209 -26.828 1.00 94.81 207 VAL A N 1
ATOM 1557 C CA . VAL A 1 207 ? -8.927 14.131 -26.513 1.00 94.81 207 VAL A CA 1
ATOM 1558 C C . VAL A 1 207 ? -7.598 13.478 -26.879 1.00 94.81 207 VAL A C 1
ATOM 1560 O O . VAL A 1 207 ? -7.243 12.426 -26.346 1.00 94.81 207 VAL A O 1
ATOM 1563 N N . THR A 1 208 ? -6.853 14.113 -27.783 1.00 95.19 208 THR A N 1
ATOM 1564 C CA . THR A 1 208 ? -5.467 13.743 -28.105 1.00 95.19 208 THR A CA 1
ATOM 1565 C C . THR A 1 208 ? -4.536 14.184 -26.980 1.00 95.19 208 THR A C 1
ATOM 1567 O O . THR A 1 208 ? -4.651 15.307 -26.496 1.00 95.19 208 THR A O 1
ATOM 1570 N N . LEU A 1 209 ? -3.620 13.310 -26.562 1.00 94.88 209 LEU A N 1
ATOM 1571 C CA . LEU A 1 209 ? -2.697 13.574 -25.459 1.00 94.88 209 LEU A CA 1
ATOM 1572 C C . LEU A 1 209 ? -1.360 14.137 -25.951 1.00 94.88 209 LEU A C 1
ATOM 1574 O O . LEU A 1 209 ? -0.587 13.441 -26.616 1.00 94.88 209 LEU A O 1
ATOM 1578 N N . HIS A 1 210 ? -1.047 15.370 -25.559 1.00 93.38 210 HIS A N 1
ATOM 1579 C CA . HIS A 1 210 ? 0.236 16.005 -25.857 1.00 93.38 210 HIS A CA 1
ATOM 1580 C C . HIS A 1 210 ? 1.248 15.713 -24.745 1.00 93.38 210 HIS A C 1
ATOM 1582 O O . HIS A 1 210 ? 1.303 16.382 -23.717 1.00 93.38 210 HIS A O 1
ATOM 1588 N N . TRP A 1 211 ? 2.059 14.676 -24.953 1.00 95.19 211 TRP A N 1
ATOM 1589 C CA . TRP A 1 211 ? 3.075 14.259 -23.990 1.00 95.19 211 TRP A CA 1
ATOM 1590 C C . TRP A 1 211 ? 4.263 15.226 -23.963 1.00 95.19 211 TRP A C 1
ATOM 1592 O O . TRP A 1 211 ? 4.992 15.345 -24.948 1.00 95.19 211 TRP A O 1
ATOM 1602 N N . HIS A 1 212 ? 4.490 15.877 -22.821 1.00 94.44 212 HIS A N 1
ATOM 1603 C CA . HIS A 1 212 ? 5.575 16.840 -22.623 1.00 94.44 212 HIS A CA 1
ATOM 1604 C C . HIS A 1 212 ? 6.401 16.531 -21.359 1.00 94.44 212 HIS A C 1
ATOM 1606 O O . HIS A 1 212 ? 5.879 15.951 -20.402 1.00 94.44 212 HIS A O 1
ATOM 1612 N N . PRO A 1 213 ? 7.690 16.917 -21.301 1.00 95.62 213 PRO A N 1
ATOM 1613 C CA . PRO A 1 213 ? 8.516 16.692 -20.121 1.00 95.62 213 PRO A CA 1
ATOM 1614 C C . PRO A 1 213 ? 8.106 17.605 -18.956 1.00 95.62 213 PRO A C 1
ATOM 1616 O O . PRO A 1 213 ? 7.882 18.805 -19.126 1.00 95.62 213 PRO A O 1
ATOM 1619 N N . ALA A 1 214 ? 8.100 17.052 -17.746 1.00 94.88 214 ALA A N 1
ATOM 1620 C CA . ALA A 1 214 ? 7.876 17.755 -16.486 1.00 94.88 214 ALA A CA 1
ATOM 1621 C C . ALA A 1 214 ? 8.956 17.393 -15.451 1.00 94.88 214 ALA A C 1
ATOM 1623 O O . ALA A 1 214 ? 9.672 16.402 -15.596 1.00 94.88 214 ALA A O 1
ATOM 1624 N N . LEU A 1 215 ? 9.099 18.205 -14.398 1.00 95.19 215 LEU A N 1
ATOM 1625 C CA . LEU A 1 215 ? 9.958 17.876 -13.255 1.00 95.19 215 LEU A CA 1
ATOM 1626 C C . LEU A 1 215 ? 9.226 16.905 -12.325 1.00 95.19 215 LEU A C 1
ATOM 1628 O O . LEU A 1 215 ? 8.153 17.227 -11.812 1.00 95.19 215 LEU A O 1
ATOM 1632 N N . THR A 1 216 ? 9.834 15.754 -12.041 1.00 92.56 216 THR A N 1
ATOM 1633 C CA . THR A 1 216 ? 9.219 14.677 -11.242 1.00 92.56 216 THR A CA 1
ATOM 1634 C C . THR A 1 216 ? 8.808 15.144 -9.844 1.00 92.56 216 THR A C 1
ATOM 1636 O O . THR A 1 216 ? 7.808 14.680 -9.304 1.00 92.56 216 THR A O 1
ATOM 1639 N N . ALA A 1 217 ? 9.531 16.109 -9.265 1.00 92.19 217 ALA A N 1
ATOM 1640 C CA . ALA A 1 217 ? 9.181 16.722 -7.984 1.00 92.19 217 ALA A CA 1
ATOM 1641 C C . ALA A 1 217 ? 7.843 17.487 -8.028 1.00 92.19 217 ALA A C 1
ATOM 1643 O O . ALA A 1 217 ? 7.047 17.360 -7.100 1.00 92.19 217 ALA A O 1
ATOM 1644 N N . HIS A 1 218 ? 7.574 18.230 -9.109 1.00 94.06 218 HIS A N 1
ATOM 1645 C CA . HIS A 1 218 ? 6.321 18.975 -9.283 1.00 94.06 218 HIS A CA 1
ATOM 1646 C C . HIS A 1 218 ? 5.152 18.023 -9.543 1.00 94.06 218 HIS A C 1
ATOM 1648 O O . HIS A 1 218 ? 4.084 18.192 -8.966 1.00 94.06 218 HIS A O 1
ATOM 1654 N N . VAL A 1 219 ? 5.365 16.979 -10.352 1.00 93.19 219 VAL A N 1
ATOM 1655 C CA . VAL A 1 219 ? 4.324 15.975 -10.617 1.00 93.19 219 VAL A CA 1
ATOM 1656 C C . VAL A 1 219 ? 3.995 15.179 -9.349 1.00 93.19 219 VAL A C 1
ATOM 1658 O O . VAL A 1 219 ? 2.825 15.010 -9.028 1.00 93.19 219 VAL A O 1
ATOM 1661 N N . ARG A 1 220 ? 5.002 14.774 -8.560 1.00 92.06 220 ARG A N 1
ATOM 1662 C CA . ARG A 1 220 ? 4.798 14.131 -7.246 1.00 92.06 220 ARG A CA 1
ATOM 1663 C C . ARG A 1 220 ? 4.039 15.020 -6.258 1.00 92.06 220 ARG A C 1
ATOM 1665 O O . ARG A 1 220 ? 3.312 14.491 -5.424 1.00 92.06 220 ARG A O 1
ATOM 1672 N N . GLU A 1 221 ? 4.202 16.339 -6.333 1.00 92.19 221 GLU A N 1
ATOM 1673 C CA . GLU A 1 221 ? 3.422 17.289 -5.533 1.00 92.19 221 GLU A CA 1
ATOM 1674 C C . GLU A 1 221 ? 1.979 17.409 -6.037 1.00 92.19 221 GLU A C 1
ATOM 1676 O O . GLU A 1 221 ? 1.053 17.249 -5.250 1.00 92.19 221 GLU A O 1
ATOM 1681 N N . ALA A 1 222 ? 1.761 17.569 -7.344 1.00 92.88 222 ALA A N 1
ATOM 1682 C CA . ALA A 1 222 ? 0.416 17.606 -7.921 1.00 92.88 222 ALA A CA 1
ATOM 1683 C C . ALA A 1 222 ? -0.375 16.304 -7.664 1.00 92.88 222 ALA A C 1
ATOM 1685 O O . ALA A 1 222 ? -1.561 16.357 -7.348 1.00 92.88 222 ALA A O 1
ATOM 1686 N N . VAL A 1 223 ? 0.289 15.141 -7.715 1.00 93.06 223 VAL A N 1
ATOM 1687 C CA . VAL A 1 223 ? -0.301 13.840 -7.353 1.00 93.06 223 VAL A CA 1
ATOM 1688 C C . VAL A 1 223 ? -0.675 13.779 -5.865 1.00 93.06 223 VAL A C 1
ATOM 1690 O O . VAL A 1 223 ? -1.746 13.271 -5.548 1.00 93.06 223 VAL A O 1
ATOM 1693 N N . ARG A 1 224 ? 0.132 14.342 -4.949 1.00 89.12 224 ARG A N 1
ATOM 1694 C CA . ARG A 1 224 ? -0.268 14.486 -3.533 1.00 89.12 224 ARG A CA 1
ATOM 1695 C C . ARG A 1 224 ? -1.485 15.396 -3.376 1.00 89.12 224 ARG A C 1
ATOM 1697 O O . ARG A 1 224 ? -2.411 15.039 -2.663 1.00 89.12 224 ARG A O 1
ATOM 1704 N N . GLN A 1 225 ? -1.513 16.536 -4.064 1.00 89.44 225 GLN A N 1
ATOM 1705 C CA . GLN A 1 225 ? -2.588 17.529 -3.938 1.00 89.44 225 GLN A CA 1
ATOM 1706 C C . GLN A 1 225 ? -3.957 17.036 -4.437 1.00 89.44 225 GLN A C 1
ATOM 1708 O O . GLN A 1 225 ? -4.983 17.540 -3.985 1.00 89.44 225 GLN A O 1
ATOM 1713 N N . ILE A 1 226 ? -3.998 16.052 -5.344 1.00 89.38 226 ILE A N 1
ATOM 1714 C CA . ILE A 1 226 ? -5.251 15.396 -5.763 1.00 89.38 226 ILE A CA 1
ATOM 1715 C C . ILE A 1 226 ? -5.575 14.120 -4.976 1.00 89.38 226 ILE A C 1
ATOM 1717 O O . ILE A 1 226 ? -6.699 13.626 -5.086 1.00 89.38 226 ILE A O 1
ATOM 1721 N N . ALA A 1 227 ? -4.623 13.558 -4.226 1.00 81.38 227 ALA A N 1
ATOM 1722 C CA . ALA A 1 227 ? -4.812 12.313 -3.492 1.00 81.38 227 ALA A CA 1
ATOM 1723 C C . ALA A 1 227 ? -5.799 12.534 -2.338 1.00 81.38 227 ALA A C 1
ATOM 1725 O O . ALA A 1 227 ? -5.432 12.989 -1.259 1.00 81.38 227 ALA A O 1
ATOM 1726 N N . ARG A 1 228 ? -7.076 12.209 -2.573 1.00 70.56 228 ARG A N 1
ATOM 1727 C CA . ARG A 1 228 ? -8.163 12.365 -1.597 1.00 70.56 228 ARG A CA 1
ATOM 1728 C C . ARG A 1 228 ? -8.139 11.284 -0.512 1.00 70.56 228 ARG A C 1
ATOM 1730 O O . ARG A 1 228 ? -9.125 10.566 -0.335 1.00 70.56 228 ARG A O 1
ATOM 1737 N N . HIS A 1 229 ? -7.029 11.167 0.206 1.00 70.81 229 HIS A N 1
ATOM 1738 C CA . HIS A 1 229 ? -7.081 10.585 1.540 1.00 70.81 229 HIS A CA 1
ATOM 1739 C C . HIS A 1 229 ? -7.851 11.542 2.460 1.00 70.81 229 HIS A C 1
ATOM 1741 O O . HIS A 1 229 ? -7.895 12.755 2.232 1.00 70.81 229 HIS A O 1
ATOM 1747 N N . GLY A 1 230 ? -8.503 11.006 3.484 1.00 75.50 230 GLY A N 1
ATOM 1748 C CA . GLY A 1 230 ? -8.957 11.832 4.588 1.00 75.50 230 GLY A CA 1
ATOM 1749 C C . GLY A 1 230 ? -7.783 12.214 5.483 1.00 75.50 230 GLY A C 1
ATOM 1750 O O . GLY A 1 230 ? -6.726 11.584 5.478 1.00 75.50 230 GLY A O 1
ATOM 1751 N N . ASP A 1 231 ? -8.005 13.256 6.265 1.00 82.25 231 ASP A N 1
ATOM 1752 C CA . ASP A 1 231 ? -7.171 13.627 7.395 1.00 82.25 231 ASP A CA 1
ATOM 1753 C C . ASP A 1 231 ? -8.049 13.462 8.642 1.00 82.25 231 ASP A C 1
ATOM 1755 O O . ASP A 1 231 ? -9.040 14.180 8.815 1.00 82.25 231 ASP A O 1
ATOM 1759 N N . ALA A 1 232 ? -7.763 12.433 9.441 1.00 87.38 232 ALA A N 1
ATOM 1760 C CA . ALA A 1 232 ? -8.378 12.245 10.754 1.00 87.38 232 ALA A CA 1
ATOM 1761 C C . ALA A 1 232 ? -7.670 13.082 11.841 1.00 87.38 232 ALA A C 1
ATOM 1763 O O . ALA A 1 232 ? -8.228 13.304 12.924 1.00 87.38 232 ALA A O 1
ATOM 1764 N N . GLY A 1 233 ? -6.437 13.515 11.552 1.00 89.94 233 GLY A N 1
ATOM 1765 C CA . GLY A 1 233 ? -5.430 13.962 12.500 1.00 89.94 233 GLY A CA 1
ATOM 1766 C C . GLY A 1 233 ? -5.213 12.988 13.659 1.00 89.94 233 GLY A C 1
ATOM 1767 O O . GLY A 1 233 ? -5.757 11.882 13.712 1.00 89.94 233 GLY A O 1
ATOM 1768 N N . LEU A 1 234 ? -4.495 13.474 14.668 1.00 91.56 234 LEU A N 1
ATOM 1769 C CA . LEU A 1 234 ? -4.531 12.909 16.009 1.00 91.56 234 LEU A CA 1
ATOM 1770 C C . LEU A 1 234 ? -5.451 13.771 16.881 1.00 91.56 234 LEU A C 1
ATOM 1772 O O . LEU A 1 234 ? -5.168 14.946 17.129 1.00 91.56 234 LEU A O 1
ATOM 1776 N N . SER A 1 235 ? -6.578 13.216 17.336 1.00 94.19 235 SER A N 1
ATOM 1777 C CA . SER A 1 235 ? -7.577 13.980 18.096 1.00 94.19 235 SER A CA 1
ATOM 1778 C C . SER A 1 235 ? -8.422 13.132 19.052 1.00 94.19 235 SER A C 1
ATOM 1780 O O . SER A 1 235 ? -8.677 11.957 18.811 1.00 94.19 235 SER A O 1
ATOM 1782 N N . VAL A 1 236 ? -8.886 13.747 20.147 1.00 96.75 236 VAL A N 1
ATOM 1783 C CA . VAL A 1 236 ? -9.930 13.215 21.044 1.00 96.75 236 VAL A CA 1
ATOM 1784 C C . VAL A 1 236 ? -10.819 14.391 21.450 1.00 96.75 236 VAL A C 1
ATOM 1786 O O . VAL A 1 236 ? -10.404 15.215 22.264 1.00 96.75 236 VAL A O 1
ATOM 1789 N N . MET A 1 237 ? -12.014 14.512 20.865 1.00 96.69 237 MET A N 1
ATOM 1790 C CA . MET A 1 237 ? -12.885 15.685 21.052 1.00 96.69 237 MET A CA 1
ATOM 1791 C C . MET A 1 237 ? -14.378 15.324 21.172 1.00 96.69 237 MET A C 1
ATOM 1793 O O . MET A 1 237 ? -14.832 14.384 20.517 1.00 96.69 237 MET A O 1
ATOM 1797 N N . PRO A 1 238 ? -15.172 16.052 21.978 1.00 97.00 238 PRO A N 1
ATOM 1798 C CA . PRO A 1 238 ? -16.623 15.892 22.024 1.00 97.00 238 PRO A CA 1
ATOM 1799 C C . PRO A 1 238 ? -17.314 16.607 20.850 1.00 97.00 238 PRO A C 1
ATOM 1801 O O . PRO A 1 238 ? -16.837 17.624 20.352 1.00 97.00 238 PRO A O 1
ATOM 1804 N N . PHE A 1 239 ? -18.491 16.120 20.459 1.00 96.12 239 PHE A N 1
ATOM 1805 C CA . PHE A 1 239 ? -19.419 16.794 19.547 1.00 96.12 239 PHE A CA 1
ATOM 1806 C C . PHE A 1 239 ? -20.874 16.546 19.983 1.00 96.12 239 PHE A C 1
ATOM 1808 O O . PHE A 1 239 ? -21.137 15.712 20.845 1.00 96.12 239 PHE A O 1
ATOM 1815 N N . SER A 1 240 ? -21.844 17.237 19.372 1.00 91.81 240 SER A N 1
ATOM 1816 C CA . SER A 1 240 ? -23.264 17.223 19.797 1.00 91.81 240 SER A CA 1
ATOM 1817 C C . SER A 1 240 ? -23.926 15.827 19.876 1.00 91.81 240 SER A C 1
ATOM 1819 O O . SER A 1 240 ? -24.927 15.654 20.566 1.00 91.81 240 SER A O 1
ATOM 1821 N N . GLY A 1 241 ? -23.375 14.810 19.201 1.00 92.50 241 GLY A N 1
ATOM 1822 C CA . GLY A 1 241 ? -23.861 13.424 19.257 1.00 92.50 241 GLY A CA 1
ATOM 1823 C C . GLY A 1 241 ? -23.011 12.452 20.087 1.00 92.50 241 GLY A C 1
ATOM 1824 O O . GLY A 1 241 ? -23.441 11.318 20.296 1.00 92.50 241 GLY A O 1
ATOM 1825 N N . GLY A 1 242 ? -21.814 12.836 20.543 1.00 97.25 242 GLY A N 1
ATOM 1826 C CA . GLY A 1 242 ? -20.856 11.890 21.119 1.00 97.25 242 GLY A CA 1
ATOM 1827 C C . GLY A 1 242 ? -19.414 12.394 21.136 1.00 97.25 242 GLY A C 1
ATOM 1828 O O . GLY A 1 242 ? -19.163 13.550 21.458 1.00 97.25 242 GLY A O 1
ATOM 1829 N N . TRP A 1 243 ? -18.460 11.519 20.811 1.00 98.38 243 TRP A N 1
ATOM 1830 C CA . TRP A 1 243 ? -17.030 11.851 20.733 1.00 98.38 243 TRP A CA 1
ATOM 1831 C C . TRP A 1 243 ? -16.393 11.377 19.427 1.00 98.38 243 TRP A C 1
ATOM 1833 O O . TRP A 1 243 ? -16.784 10.347 18.880 1.00 98.38 243 TRP A O 1
ATOM 1843 N N . TRP A 1 244 ? -15.386 12.113 18.968 1.00 97.81 244 TRP A N 1
ATOM 1844 C CA . TRP A 1 244 ? -14.520 11.778 17.843 1.00 97.81 244 TRP A CA 1
ATOM 1845 C C . TRP A 1 244 ? -13.119 11.443 18.357 1.00 97.81 244 TRP A C 1
ATOM 1847 O O . TRP A 1 244 ? -12.572 12.175 19.186 1.00 97.81 244 TRP A O 1
ATOM 1857 N N . ILE A 1 245 ? -12.553 10.341 17.873 1.00 97.44 245 ILE A N 1
ATOM 1858 C CA . ILE A 1 245 ? -11.172 9.921 18.102 1.00 97.44 245 ILE A CA 1
ATOM 1859 C C . ILE A 1 245 ? -10.528 9.767 16.722 1.00 97.44 245 ILE A C 1
ATOM 1861 O O . ILE A 1 245 ? -10.803 8.791 16.025 1.00 97.44 245 ILE A O 1
ATOM 1865 N N . GLY A 1 246 ? -9.723 10.749 16.321 1.00 95.62 246 GLY A N 1
ATOM 1866 C CA . GLY A 1 246 ? -8.932 10.704 15.091 1.00 95.62 246 GLY A CA 1
ATOM 1867 C C . GLY A 1 246 ? -7.563 10.087 15.348 1.00 95.62 246 GLY A C 1
ATOM 1868 O O . GLY A 1 246 ? -6.912 10.440 16.337 1.00 95.62 246 GLY A O 1
ATOM 1869 N N . LEU A 1 247 ? -7.167 9.141 14.495 1.00 93.38 247 LEU A N 1
ATOM 1870 C CA . LEU A 1 247 ? -5.891 8.427 14.537 1.00 93.38 247 LEU A CA 1
ATOM 1871 C C . LEU A 1 247 ? -5.369 8.220 13.103 1.00 93.38 247 LEU A C 1
ATOM 1873 O O . LEU A 1 247 ? -5.431 7.114 12.566 1.00 93.38 247 LEU A O 1
ATOM 1877 N N . ASP A 1 248 ? -4.854 9.279 12.482 1.00 89.50 248 ASP A N 1
ATOM 1878 C CA . ASP A 1 248 ? -4.194 9.260 11.163 1.00 89.50 248 ASP A CA 1
ATOM 1879 C C . ASP A 1 248 ? -2.829 8.533 11.144 1.00 89.50 248 ASP A C 1
ATOM 1881 O O . ASP A 1 248 ? -2.290 8.249 10.077 1.00 89.50 248 ASP A O 1
ATOM 1885 N N . THR A 1 249 ? -2.273 8.180 12.306 1.00 88.06 249 THR A N 1
ATOM 1886 C CA . THR A 1 249 ? -1.059 7.357 12.448 1.00 88.06 249 THR A CA 1
ATOM 1887 C C . THR A 1 249 ? -1.101 6.495 13.715 1.00 88.06 249 THR A C 1
ATOM 1889 O O . THR A 1 249 ? -1.831 6.792 14.667 1.00 88.06 249 THR A O 1
ATOM 1892 N N . PHE A 1 250 ? -0.303 5.423 13.737 1.00 88.56 250 PHE A N 1
ATOM 1893 C CA . PHE A 1 250 ? 0.014 4.655 14.941 1.00 88.56 250 PHE A CA 1
ATOM 1894 C C . PHE A 1 250 ? 1.508 4.694 15.318 1.00 88.56 250 PHE A C 1
ATOM 1896 O O . PHE A 1 250 ? 1.977 3.761 15.966 1.00 88.56 250 PHE A O 1
ATOM 1903 N N . GLU A 1 251 ? 2.246 5.748 14.960 1.00 87.44 251 GLU A N 1
ATOM 1904 C CA . GLU A 1 251 ? 3.588 5.999 15.520 1.00 87.44 251 GLU A CA 1
ATOM 1905 C C . GLU A 1 251 ? 3.502 6.571 16.957 1.00 87.44 251 GLU A C 1
ATOM 1907 O O . GLU A 1 251 ? 2.413 6.861 17.460 1.00 87.44 251 GLU A O 1
ATOM 1912 N N . ASP A 1 252 ? 4.652 6.783 17.612 1.00 83.56 252 ASP A N 1
ATOM 1913 C CA . ASP A 1 252 ? 4.809 7.304 18.985 1.00 83.56 252 ASP A CA 1
ATOM 1914 C C . ASP A 1 252 ? 3.857 8.436 19.396 1.00 83.56 252 ASP A C 1
ATOM 1916 O O . ASP A 1 252 ? 3.373 8.475 20.535 1.00 83.56 252 ASP A O 1
ATOM 1920 N N . GLU A 1 253 ? 3.581 9.396 18.504 1.00 87.38 253 GLU A N 1
ATOM 1921 C CA . GLU A 1 253 ? 2.691 10.512 18.816 1.00 87.38 253 GLU A CA 1
ATOM 1922 C C . GLU A 1 253 ? 1.288 10.048 19.245 1.00 87.38 253 GLU A C 1
ATOM 1924 O O . GLU A 1 253 ? 0.674 10.715 20.086 1.00 87.38 253 GLU A O 1
ATOM 1929 N N . ALA A 1 254 ? 0.823 8.884 18.771 1.00 88.94 254 ALA A N 1
ATOM 1930 C CA . ALA A 1 254 ? -0.456 8.282 19.137 1.00 88.94 254 ALA A CA 1
ATOM 1931 C C . ALA A 1 254 ? -0.567 7.943 20.637 1.00 88.94 254 ALA A C 1
ATOM 1933 O O . ALA A 1 254 ? -1.674 7.986 21.182 1.00 88.94 254 ALA A O 1
ATOM 1934 N N . GLN A 1 255 ? 0.542 7.697 21.353 1.00 89.62 255 GLN A N 1
ATOM 1935 C CA . GLN A 1 255 ? 0.514 7.413 22.798 1.00 89.62 255 GLN A CA 1
ATOM 1936 C C . GLN A 1 255 ? -0.160 8.543 23.597 1.00 89.62 255 GLN A C 1
ATOM 1938 O O . GLN A 1 255 ? -0.960 8.281 24.497 1.00 89.62 255 GLN A O 1
ATOM 1943 N N . LYS A 1 256 ? 0.056 9.806 23.208 1.00 90.19 256 LYS A N 1
ATOM 1944 C CA . LYS A 1 256 ? -0.590 10.973 23.841 1.00 90.19 256 LYS A CA 1
ATOM 1945 C C . LYS A 1 256 ? -2.118 10.909 23.731 1.00 90.19 256 LYS A C 1
ATOM 1947 O O . LYS A 1 256 ? -2.829 11.351 24.631 1.00 90.19 256 LYS A O 1
ATOM 1952 N N . PHE A 1 257 ? -2.630 10.325 22.650 1.00 92.69 257 PHE A N 1
ATOM 1953 C CA . PHE A 1 257 ? -4.059 10.210 22.364 1.00 92.69 257 PHE A CA 1
ATOM 1954 C C . PHE A 1 257 ? -4.672 8.972 23.024 1.00 92.69 257 PHE A C 1
ATOM 1956 O O . PHE A 1 257 ? -5.804 9.044 23.500 1.00 92.69 257 PHE A O 1
ATOM 1963 N N . VAL A 1 258 ? -3.894 7.897 23.214 1.00 93.56 258 VAL A N 1
ATOM 1964 C CA . VAL A 1 258 ? -4.241 6.819 24.159 1.00 93.56 258 VAL A CA 1
ATOM 1965 C C . VAL A 1 258 ? -4.448 7.384 25.569 1.00 93.56 258 VAL A C 1
ATOM 1967 O O . VAL A 1 258 ? -5.427 7.036 26.231 1.00 93.56 258 VAL A O 1
ATOM 1970 N N . ASP A 1 259 ? -3.580 8.289 26.024 1.00 94.12 259 ASP A N 1
ATOM 1971 C CA . ASP A 1 259 ? -3.706 8.912 27.347 1.00 94.12 259 ASP A CA 1
ATOM 1972 C C . ASP A 1 259 ? -4.864 9.916 27.435 1.00 94.12 259 ASP A C 1
ATOM 1974 O O . ASP A 1 259 ? -5.588 9.923 28.432 1.00 94.12 259 ASP A O 1
ATOM 1978 N N . LEU A 1 260 ? -5.157 10.675 26.373 1.00 96.12 260 LEU A N 1
ATOM 1979 C CA . LEU A 1 260 ? -6.393 11.468 26.295 1.00 96.12 260 LEU A CA 1
ATOM 1980 C C . LEU A 1 260 ? -7.656 10.589 26.344 1.00 96.12 260 LEU A C 1
ATOM 1982 O O . LEU A 1 260 ? -8.618 10.953 27.024 1.00 96.12 260 LEU A O 1
ATOM 1986 N N . VAL A 1 261 ? -7.660 9.417 25.699 1.00 97.31 261 VAL A N 1
ATOM 1987 C CA . VAL A 1 261 ? -8.757 8.435 25.794 1.00 97.31 261 VAL A CA 1
ATOM 1988 C C . VAL A 1 261 ? -8.877 7.849 27.206 1.00 97.31 261 VAL A C 1
ATOM 1990 O O . VAL A 1 261 ? -9.992 7.684 27.705 1.00 97.31 261 VAL A O 1
ATOM 1993 N N . ARG A 1 262 ? -7.758 7.564 27.885 1.00 96.62 262 ARG A N 1
ATOM 1994 C CA . ARG A 1 262 ? -7.749 7.115 29.291 1.00 96.62 262 ARG A CA 1
ATOM 1995 C C . ARG A 1 262 ? -8.321 8.189 30.222 1.00 96.62 262 ARG A C 1
ATOM 1997 O O . ARG A 1 262 ? -9.192 7.878 31.032 1.00 96.62 262 ARG A O 1
ATOM 2004 N N . ASN A 1 263 ? -7.912 9.445 30.054 1.00 97.12 263 ASN A N 1
ATOM 2005 C CA . ASN A 1 263 ? -8.375 10.571 30.870 1.00 97.12 263 ASN A CA 1
ATOM 2006 C C . ASN A 1 263 ? -9.871 10.878 30.661 1.00 97.12 263 ASN A C 1
ATOM 2008 O O . ASN A 1 263 ? -10.584 11.156 31.622 1.00 97.12 263 ASN A O 1
ATOM 2012 N N . ASN A 1 264 ? -10.380 10.756 29.430 1.00 97.69 264 ASN A N 1
ATOM 2013 C CA . ASN A 1 264 ? -11.796 10.983 29.104 1.00 97.69 264 ASN A CA 1
ATOM 2014 C C . ASN A 1 264 ? -12.671 9.712 29.194 1.00 97.69 264 ASN A C 1
ATOM 2016 O O . ASN A 1 264 ? -13.849 9.738 28.828 1.00 97.69 264 ASN A O 1
ATOM 2020 N N . GLN A 1 265 ? -12.132 8.594 29.700 1.00 98.00 265 GLN A N 1
ATOM 2021 C CA . GLN A 1 265 ? -12.750 7.260 29.648 1.00 98.00 265 GLN A CA 1
ATOM 2022 C C . GLN A 1 265 ? -14.184 7.208 30.203 1.00 98.00 265 GLN A C 1
ATOM 2024 O O . GLN A 1 265 ? -15.026 6.486 29.667 1.00 98.00 265 GLN A O 1
ATOM 2029 N N . ALA A 1 266 ? -14.481 7.963 31.265 1.00 97.62 266 ALA A N 1
ATOM 2030 C CA . ALA A 1 266 ? -15.817 8.004 31.858 1.00 97.62 266 ALA A CA 1
ATOM 2031 C C . ALA A 1 266 ? -16.856 8.638 30.914 1.00 97.62 266 ALA A C 1
ATOM 2033 O O . ALA A 1 266 ? -17.930 8.067 30.725 1.00 97.62 266 ALA A O 1
ATOM 2034 N N . ALA A 1 267 ? -16.518 9.767 30.281 1.00 97.50 267 ALA A N 1
ATOM 2035 C CA . ALA A 1 267 ? -17.387 10.466 29.335 1.00 97.50 267 ALA A CA 1
ATOM 2036 C C . ALA A 1 267 ? -17.527 9.699 28.010 1.00 97.50 267 ALA A C 1
ATOM 2038 O O . ALA A 1 267 ? -18.628 9.566 27.481 1.00 97.50 267 ALA A O 1
ATOM 2039 N N . LEU A 1 268 ? -16.432 9.112 27.516 1.00 98.12 268 LEU A N 1
ATOM 2040 C CA . LEU A 1 268 ? -16.438 8.250 26.331 1.00 98.12 268 LEU A CA 1
ATOM 2041 C C . LEU A 1 268 ? -17.351 7.024 26.506 1.00 98.12 268 LEU A C 1
ATOM 2043 O O . LEU A 1 268 ? -18.044 6.624 25.574 1.00 98.12 268 LEU A O 1
ATOM 2047 N N . ARG A 1 269 ? -17.408 6.443 27.712 1.00 97.94 269 ARG A N 1
ATOM 2048 C CA . ARG A 1 269 ? -18.291 5.305 28.013 1.00 97.94 269 ARG A CA 1
ATOM 2049 C C . ARG A 1 269 ? -19.767 5.674 28.159 1.00 97.94 269 ARG A C 1
ATOM 2051 O O . ARG A 1 269 ? -20.613 4.807 27.936 1.00 97.94 269 ARG A O 1
ATOM 2058 N N . THR A 1 270 ? -20.100 6.905 28.541 1.00 97.44 270 THR A N 1
ATOM 2059 C CA . THR A 1 270 ? -21.496 7.366 28.669 1.00 97.44 270 THR A CA 1
ATOM 2060 C C . THR A 1 270 ? -22.036 8.057 27.416 1.00 97.44 270 THR A C 1
ATOM 2062 O O . THR A 1 270 ? -23.251 8.213 27.311 1.00 97.44 270 THR A O 1
ATOM 2065 N N . ALA A 1 271 ? -21.171 8.425 26.468 1.00 97.94 271 ALA A N 1
ATOM 2066 C CA . ALA A 1 271 ? -21.538 9.060 25.206 1.00 97.94 271 ALA A CA 1
ATOM 2067 C C . ALA A 1 271 ? -22.549 8.232 24.377 1.00 97.94 271 ALA A C 1
ATOM 2069 O O . ALA A 1 271 ? -22.441 7.003 24.350 1.00 97.94 271 ALA A O 1
ATOM 2070 N N . PRO A 1 272 ? -23.483 8.867 23.631 1.00 97.62 272 PRO A N 1
ATOM 2071 C CA . PRO A 1 272 ? -24.404 8.157 22.733 1.00 97.62 272 PRO A CA 1
ATOM 2072 C C . PRO A 1 272 ? -23.700 7.469 21.552 1.00 97.62 272 PRO A C 1
ATOM 2074 O O . PRO A 1 272 ? -24.177 6.448 21.046 1.00 97.62 272 PRO A O 1
ATOM 2077 N N . MET A 1 273 ? -22.546 7.993 21.128 1.00 97.56 273 MET A N 1
ATOM 2078 C CA . MET A 1 273 ? -21.631 7.321 20.207 1.00 97.56 273 MET A CA 1
ATOM 2079 C C . MET A 1 273 ? -20.172 7.748 20.406 1.00 97.56 273 MET A C 1
ATOM 2081 O O . MET A 1 273 ? -19.893 8.828 20.927 1.00 97.56 273 MET A O 1
ATOM 2085 N N . VAL A 1 274 ? -19.251 6.907 19.939 1.00 98.31 274 VAL A N 1
ATOM 2086 C CA . VAL A 1 274 ? -17.831 7.236 19.764 1.00 98.31 274 VAL A CA 1
ATOM 2087 C C . VAL A 1 274 ? -17.431 6.857 18.341 1.00 98.31 274 VAL A C 1
ATOM 2089 O O . VAL A 1 274 ? -17.650 5.720 17.920 1.00 98.31 274 VAL A O 1
ATOM 2092 N N . VAL A 1 275 ? -16.877 7.817 17.604 1.00 97.75 275 VAL A N 1
ATOM 2093 C CA . VAL A 1 275 ? -16.319 7.635 16.261 1.00 97.75 275 VAL A CA 1
ATOM 2094 C C . VAL A 1 275 ? -14.822 7.371 16.388 1.00 97.75 275 VAL A C 1
ATOM 2096 O O . VAL A 1 275 ? -14.120 8.145 17.033 1.00 97.75 275 VAL A O 1
ATOM 2099 N N . ILE A 1 276 ? -14.351 6.293 15.768 1.00 97.31 276 ILE A N 1
ATOM 2100 C CA . ILE A 1 276 ? -12.938 5.990 15.540 1.00 97.31 276 ILE A CA 1
ATOM 2101 C C . ILE A 1 276 ? -12.655 6.300 14.072 1.00 97.31 276 ILE A C 1
ATOM 2103 O O . ILE A 1 276 ? -13.187 5.619 13.196 1.00 97.31 276 ILE A O 1
ATOM 2107 N N . ASP A 1 277 ? -11.862 7.327 13.801 1.00 95.69 277 ASP A N 1
ATOM 2108 C CA . ASP A 1 277 ? -11.520 7.760 12.449 1.00 95.69 277 ASP A CA 1
ATOM 2109 C C . ASP A 1 277 ? -10.056 7.442 12.146 1.00 95.69 277 ASP A C 1
ATOM 2111 O O . ASP A 1 277 ? -9.153 7.967 12.793 1.00 95.69 277 ASP A O 1
ATOM 2115 N N . LEU A 1 278 ? -9.845 6.542 11.185 1.00 93.75 278 LEU A N 1
ATOM 2116 C CA . LEU A 1 278 ? -8.541 6.036 10.747 1.00 93.75 278 LEU A CA 1
ATOM 2117 C C . LEU A 1 278 ? -8.223 6.462 9.304 1.00 93.75 278 LEU A C 1
ATOM 2119 O O . LEU A 1 278 ? -7.382 5.852 8.645 1.00 93.75 278 LEU A O 1
ATOM 2123 N N . ARG A 1 279 ? -8.934 7.453 8.755 1.00 91.69 279 ARG A N 1
ATOM 2124 C CA . ARG A 1 279 ? -8.643 7.961 7.407 1.00 91.69 279 ARG A CA 1
ATOM 2125 C C . ARG A 1 279 ? -7.237 8.559 7.354 1.00 91.69 279 ARG A C 1
ATOM 2127 O O . ARG A 1 279 ? -6.813 9.237 8.287 1.00 91.69 279 ARG A O 1
ATOM 2134 N N . GLY A 1 280 ? -6.517 8.269 6.274 1.00 88.00 280 GLY A N 1
ATOM 2135 C CA . GLY A 1 280 ? -5.098 8.595 6.126 1.00 88.00 280 GLY A CA 1
ATOM 2136 C C . GLY A 1 280 ? -4.125 7.583 6.755 1.00 88.00 280 GLY A C 1
ATOM 2137 O O . GLY A 1 280 ? -2.974 7.542 6.320 1.00 88.00 280 GLY A O 1
ATOM 2138 N N . ASN A 1 281 ? -4.568 6.734 7.695 1.00 89.44 281 ASN A N 1
ATOM 2139 C CA . ASN A 1 281 ? -3.704 5.840 8.478 1.00 89.44 281 ASN A CA 1
ATOM 2140 C C . ASN A 1 281 ? -3.155 4.666 7.655 1.00 89.44 281 ASN A C 1
ATOM 2142 O O . ASN A 1 281 ? -3.872 3.718 7.339 1.00 89.44 281 ASN A O 1
ATOM 2146 N N . GLY A 1 282 ? -1.864 4.734 7.325 1.00 83.81 282 GLY A N 1
ATOM 2147 C CA . GLY A 1 282 ? -1.183 3.719 6.521 1.00 83.81 282 GLY A CA 1
ATOM 2148 C C . GLY A 1 282 ? -0.592 2.545 7.305 1.00 83.81 282 GLY A C 1
ATOM 2149 O O . GLY A 1 282 ? -0.570 1.434 6.783 1.00 83.81 282 GLY A O 1
ATOM 2150 N N . ASP A 1 283 ? -0.071 2.767 8.515 1.00 82.56 283 ASP A N 1
ATOM 2151 C CA . ASP A 1 283 ? 0.645 1.741 9.288 1.00 82.56 283 ASP A CA 1
ATOM 2152 C C . ASP A 1 283 ? 0.874 2.169 10.759 1.00 82.56 283 ASP A C 1
ATOM 2154 O O . ASP A 1 283 ? 0.276 3.130 11.250 1.00 82.56 283 ASP A O 1
ATOM 2158 N N . GLY A 1 284 ? 1.732 1.427 11.462 1.00 86.44 284 GLY A N 1
ATOM 2159 C CA . GLY A 1 284 ? 2.338 1.773 12.744 1.00 86.44 284 GLY A CA 1
ATOM 2160 C C . GLY A 1 284 ? 2.055 0.719 13.814 1.00 86.44 284 GLY A C 1
ATOM 2161 O O . GLY A 1 284 ? 1.742 -0.442 13.527 1.00 86.44 284 GLY A O 1
ATOM 2162 N N . ASN A 1 285 ? 2.124 1.100 15.085 1.00 83.81 285 ASN A N 1
ATOM 2163 C CA . ASN A 1 285 ? 1.959 0.187 16.209 1.00 83.81 285 ASN A CA 1
ATOM 2164 C C . ASN A 1 285 ? 0.485 0.029 16.643 1.00 83.81 285 ASN A C 1
ATOM 2166 O O . ASN A 1 285 ? -0.036 0.748 17.501 1.00 83.81 285 ASN A O 1
ATOM 2170 N N . SER A 1 286 ? -0.194 -0.995 16.115 1.00 86.81 286 SER A N 1
ATOM 2171 C CA . SER A 1 286 ? -1.600 -1.320 16.439 1.00 86.81 286 SER A CA 1
ATOM 2172 C C . SER A 1 286 ? -1.903 -1.525 17.941 1.00 86.81 286 SER A C 1
ATOM 2174 O O . SER A 1 286 ? -3.074 -1.502 18.334 1.00 86.81 286 SER A O 1
ATOM 2176 N N . ARG A 1 287 ? -0.885 -1.643 18.812 1.00 85.12 287 ARG A N 1
ATOM 2177 C CA . ARG A 1 287 ? -1.037 -1.684 20.280 1.00 85.12 287 ARG A CA 1
ATOM 2178 C C . ARG A 1 287 ? -1.700 -0.431 20.870 1.00 85.12 287 ARG A C 1
ATOM 2180 O O . ARG A 1 287 ? -2.403 -0.546 21.876 1.00 85.12 287 ARG A O 1
ATOM 2187 N N . TYR A 1 288 ? -1.526 0.747 20.262 1.00 90.62 288 TYR A N 1
ATOM 2188 C CA . TYR A 1 288 ? -2.179 1.975 20.740 1.00 90.62 288 TYR A CA 1
ATOM 2189 C C . TYR A 1 288 ? -3.710 1.862 20.650 1.00 90.62 288 TYR A C 1
ATOM 2191 O O . TYR A 1 288 ? -4.430 2.140 21.613 1.00 90.62 288 TYR A O 1
ATOM 2199 N N . SER A 1 289 ? -4.212 1.323 19.538 1.00 90.50 289 SER A N 1
ATOM 2200 C CA . SER A 1 289 ? -5.639 1.043 19.343 1.00 90.50 289 SER A CA 1
ATOM 2201 C C . SER A 1 289 ? -6.171 -0.047 20.271 1.00 90.50 289 SER A C 1
ATOM 2203 O O . SER A 1 289 ? -7.293 0.049 20.759 1.00 90.50 289 SER A O 1
ATOM 2205 N N . ASP A 1 290 ? -5.354 -1.044 20.596 1.00 92.06 290 ASP A N 1
ATOM 2206 C CA . ASP A 1 290 ? -5.632 -2.058 21.617 1.00 92.06 290 ASP A CA 1
ATOM 2207 C C . ASP A 1 290 ? -5.858 -1.430 23.015 1.00 92.06 290 ASP A C 1
ATOM 2209 O O . ASP A 1 290 ? -6.710 -1.878 23.791 1.00 92.06 290 ASP A O 1
ATOM 2213 N N . ALA A 1 291 ? -5.108 -0.381 23.366 1.00 93.19 291 ALA A N 1
ATOM 2214 C CA . ALA A 1 291 ? -5.269 0.356 24.622 1.00 93.19 291 ALA A CA 1
ATOM 2215 C C . ALA A 1 291 ? -6.503 1.284 24.614 1.00 93.19 291 ALA A C 1
ATOM 2217 O O . ALA A 1 291 ? -7.198 1.402 25.631 1.00 93.19 291 ALA A O 1
ATOM 2218 N N . ILE A 1 292 ? -6.826 1.882 23.463 1.00 96.44 292 ILE A N 1
ATOM 2219 C CA . ILE A 1 292 ? -8.063 2.651 23.240 1.00 96.44 292 ILE A CA 1
ATOM 2220 C C . ILE A 1 292 ? -9.287 1.729 23.322 1.00 96.44 292 ILE A C 1
ATOM 2222 O O . ILE A 1 292 ? -10.232 2.023 24.053 1.00 96.44 292 ILE A O 1
ATOM 2226 N N . ALA A 1 293 ? -9.248 0.564 22.675 1.00 96.62 293 ALA A N 1
ATOM 2227 C CA . ALA A 1 293 ? -10.318 -0.427 22.702 1.00 96.62 293 ALA A CA 1
ATOM 2228 C C . ALA A 1 293 ? -10.616 -0.916 24.131 1.00 96.62 293 ALA A C 1
ATOM 2230 O O . ALA A 1 293 ? -11.768 -0.842 24.563 1.00 96.62 293 ALA A O 1
ATOM 2231 N N . ARG A 1 294 ? -9.596 -1.326 24.907 1.00 96.69 294 ARG A N 1
ATOM 2232 C CA . ARG A 1 294 ? -9.757 -1.659 26.341 1.00 96.69 294 ARG A CA 1
ATOM 2233 C C . ARG A 1 294 ? -10.368 -0.498 27.134 1.00 96.69 294 ARG A C 1
ATOM 2235 O O . ARG A 1 294 ? -11.282 -0.710 27.934 1.00 96.69 294 ARG A O 1
ATOM 2242 N N . SER A 1 295 ? -9.920 0.733 26.878 1.00 97.31 295 SER A N 1
ATOM 2243 C CA . SER A 1 295 ? -10.455 1.929 27.538 1.00 97.31 295 SER A CA 1
ATOM 2244 C C . SER A 1 295 ? -11.940 2.137 27.233 1.00 97.31 295 SER A C 1
ATOM 2246 O O . SER A 1 295 ? -12.716 2.357 28.159 1.00 97.31 295 SER A O 1
ATOM 2248 N N . LEU A 1 296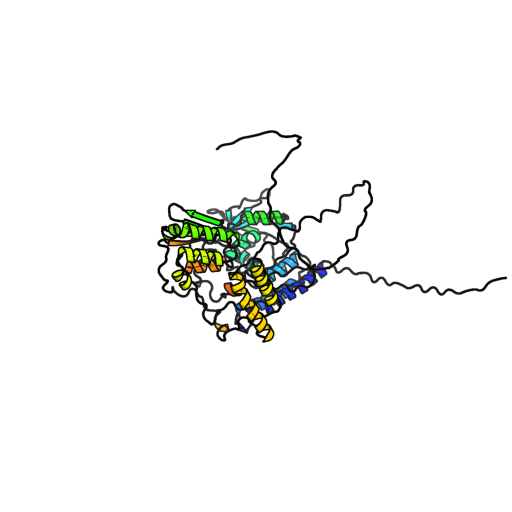 ? -12.380 1.976 25.985 1.00 97.81 296 LEU A N 1
ATOM 2249 C CA . LEU A 1 296 ? -13.791 2.100 25.611 1.00 97.81 296 LEU A CA 1
ATOM 2250 C C . LEU A 1 296 ? -14.622 0.914 26.132 1.00 97.81 296 LEU A C 1
ATOM 2252 O O . LEU A 1 296 ? -15.425 1.071 27.056 1.00 97.81 296 LEU A O 1
ATOM 2256 N N . VAL A 1 297 ? -14.406 -0.287 25.588 1.00 97.06 297 VAL A N 1
ATOM 2257 C CA . VAL A 1 297 ? -15.300 -1.441 25.794 1.00 97.06 297 VAL A CA 1
ATOM 2258 C C . VAL A 1 297 ? -15.065 -2.213 27.092 1.00 97.06 297 VAL A C 1
ATOM 2260 O O . VAL A 1 297 ? -15.959 -2.929 27.542 1.00 97.06 297 VAL A O 1
ATOM 2263 N N . GLY A 1 298 ? -13.895 -2.066 27.714 1.00 96.88 298 GLY A N 1
ATOM 2264 C CA . GLY A 1 298 ? -13.466 -2.883 28.844 1.00 96.88 298 GLY A CA 1
ATOM 2265 C C . GLY A 1 298 ? -12.835 -4.218 28.443 1.00 96.88 298 GLY A C 1
ATOM 2266 O O . GLY A 1 298 ? -13.175 -4.839 27.435 1.00 96.88 298 GLY A O 1
ATOM 2267 N N . ASP A 1 299 ? -11.926 -4.676 29.295 1.00 95.00 299 ASP A N 1
ATOM 2268 C CA . ASP A 1 299 ? -11.016 -5.799 29.052 1.00 95.00 299 ASP A CA 1
ATOM 2269 C C . ASP A 1 299 ? -11.713 -7.134 28.731 1.00 95.00 299 ASP A C 1
ATOM 2271 O O . ASP A 1 299 ? -11.258 -7.799 27.803 1.00 95.00 299 ASP A O 1
ATOM 2275 N N . PRO A 1 300 ? -12.840 -7.524 29.371 1.00 94.56 300 PRO A N 1
ATOM 2276 C CA . PRO A 1 300 ? -13.534 -8.767 29.022 1.00 94.56 300 PRO A CA 1
ATOM 2277 C C . PRO A 1 300 ? -14.084 -8.769 27.590 1.00 94.56 300 PRO A C 1
ATOM 2279 O O . PRO A 1 300 ? -13.972 -9.771 26.885 1.00 94.56 300 PRO A O 1
ATOM 2282 N N . ARG A 1 301 ? -14.648 -7.641 27.127 1.00 93.50 301 ARG A N 1
ATOM 2283 C CA . ARG A 1 301 ? -15.169 -7.519 25.756 1.00 93.50 301 ARG A CA 1
ATOM 2284 C C . ARG A 1 301 ? -14.035 -7.432 24.738 1.00 93.50 301 ARG A C 1
ATOM 2286 O O . ARG A 1 301 ? -14.117 -8.070 23.693 1.00 93.50 301 ARG A O 1
ATOM 2293 N N . PHE A 1 302 ? -12.967 -6.707 25.070 1.00 93.81 302 PHE A N 1
ATOM 2294 C CA . PHE A 1 302 ? -11.741 -6.670 24.276 1.00 93.81 302 PHE A CA 1
ATOM 2295 C C . PHE A 1 302 ? -11.132 -8.073 24.097 1.00 93.81 302 PHE A C 1
ATOM 2297 O O . PHE A 1 302 ? -10.934 -8.512 22.968 1.00 93.81 302 PHE A O 1
ATOM 2304 N N . ALA A 1 303 ? -10.908 -8.812 25.187 1.00 90.44 303 ALA A N 1
ATOM 2305 C CA . ALA A 1 303 ? -10.301 -10.142 25.155 1.00 90.44 303 ALA A CA 1
ATOM 2306 C C . ALA A 1 303 ? -11.167 -11.182 24.422 1.00 90.44 303 ALA A C 1
ATOM 2308 O O . ALA A 1 303 ? -10.634 -12.099 23.805 1.00 90.44 303 ALA A O 1
ATOM 2309 N N . ALA A 1 304 ? -12.495 -11.034 24.441 1.00 88.25 304 ALA A N 1
ATOM 2310 C CA . ALA A 1 304 ? -13.395 -11.892 23.673 1.00 88.25 304 ALA A CA 1
ATOM 2311 C C . ALA A 1 304 ? -13.411 -11.576 22.161 1.00 88.25 304 ALA A C 1
ATOM 2313 O O . ALA A 1 304 ? -13.661 -12.489 21.370 1.00 88.25 304 ALA A O 1
ATOM 2314 N N . ALA A 1 305 ? -13.143 -10.320 21.772 1.00 87.69 305 ALA A N 1
ATOM 2315 C CA . ALA A 1 305 ? -13.068 -9.851 20.380 1.00 87.69 305 ALA A CA 1
ATOM 2316 C C . ALA A 1 305 ? -11.664 -9.972 19.752 1.00 87.69 305 ALA A C 1
ATOM 2318 O O . ALA A 1 305 ? -11.520 -9.885 18.527 1.00 87.69 305 ALA A O 1
ATOM 2319 N N . GLN A 1 306 ? -10.632 -10.208 20.566 1.00 81.75 306 GLN A N 1
ATOM 2320 C CA . GLN A 1 306 ? -9.391 -10.806 20.089 1.00 81.75 306 GLN A CA 1
ATOM 2321 C C . GLN A 1 306 ? -9.681 -12.256 19.690 1.00 81.75 306 GLN A C 1
ATOM 2323 O O . GLN A 1 306 ? -10.055 -13.083 20.522 1.00 81.75 306 GLN A O 1
ATOM 2328 N N . VAL A 1 307 ? -9.551 -12.552 18.395 1.00 65.75 307 VAL A N 1
ATOM 2329 C CA . VAL A 1 307 ? -9.709 -13.912 17.868 1.00 65.75 307 VAL A CA 1
ATOM 2330 C C . VAL A 1 307 ? -8.497 -14.722 18.325 1.00 65.75 307 VAL A C 1
ATOM 2332 O O . VAL A 1 307 ? -7.377 -14.370 17.940 1.00 65.75 307 VAL A O 1
ATOM 2335 N N . PRO A 1 308 ? -8.676 -15.794 19.121 1.00 61.03 308 PRO A N 1
ATOM 2336 C CA . PRO A 1 308 ? -7.619 -16.772 19.309 1.00 61.03 308 PRO A CA 1
ATOM 2337 C C . PRO A 1 308 ? -7.364 -17.381 17.936 1.00 61.03 308 PRO A C 1
ATOM 2339 O O . PRO A 1 308 ? -8.286 -17.948 17.348 1.00 61.03 308 PRO A O 1
ATOM 2342 N N . LEU A 1 309 ? -6.149 -17.226 17.412 1.00 59.75 309 LEU A N 1
ATOM 2343 C CA . LEU A 1 309 ? -5.767 -17.876 16.164 1.00 59.75 309 LEU A CA 1
ATOM 2344 C C . LEU A 1 309 ? -6.039 -19.385 16.308 1.00 59.75 309 LEU A C 1
ATOM 2346 O O . LEU A 1 309 ? -5.537 -19.988 17.262 1.00 59.75 309 LEU A O 1
ATOM 2350 N N . PRO A 1 310 ? -6.836 -20.005 15.413 1.00 62.12 310 PRO A N 1
ATOM 2351 C CA . PRO A 1 310 ? -6.927 -21.456 15.327 1.00 62.12 310 PRO A CA 1
ATOM 2352 C C . PRO A 1 310 ? -5.531 -22.081 15.342 1.00 62.12 310 PRO A C 1
ATOM 2354 O O . PRO A 1 310 ? -4.622 -21.534 14.722 1.00 62.12 310 PRO A O 1
ATOM 2357 N N . ALA A 1 311 ? -5.362 -23.239 15.986 1.00 64.12 311 ALA A N 1
ATOM 2358 C CA . ALA A 1 311 ? -4.050 -23.871 16.204 1.00 64.12 311 ALA A CA 1
ATOM 2359 C C . ALA A 1 311 ? -3.250 -24.188 14.919 1.00 64.12 311 ALA A C 1
ATOM 2361 O O . ALA A 1 311 ? -2.076 -24.528 14.996 1.00 64.12 311 ALA A O 1
ATOM 2362 N N . CYS A 1 312 ? -3.884 -24.076 13.750 1.00 72.38 312 CYS A N 1
ATOM 2363 C CA . CYS A 1 312 ? -3.305 -24.253 12.420 1.00 72.38 312 CYS A CA 1
AT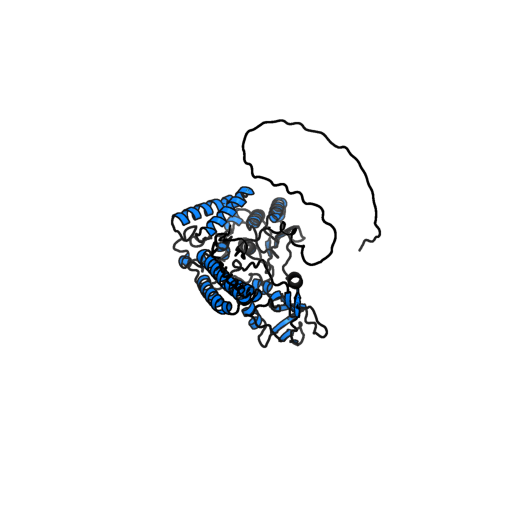OM 2364 C C . CYS A 1 312 ? -2.949 -22.923 11.722 1.00 72.38 312 CYS A C 1
ATOM 2366 O O . CYS A 1 312 ? -2.536 -22.928 10.572 1.00 72.38 312 CYS A O 1
ATOM 2368 N N . SER A 1 313 ? -3.154 -21.778 12.371 1.00 67.56 313 SER A N 1
ATOM 2369 C CA . SER A 1 313 ? -2.883 -20.443 11.830 1.00 67.56 313 SER A CA 1
ATOM 2370 C C . SER A 1 313 ? -1.980 -19.670 12.783 1.00 67.56 313 SER A C 1
ATOM 2372 O O . SER A 1 313 ? -2.137 -19.757 14.001 1.00 67.56 313 SER A O 1
ATOM 2374 N N . GLY A 1 314 ? -1.031 -18.917 12.239 1.00 71.12 314 GLY A N 1
ATOM 2375 C CA . GLY A 1 314 ? 0.024 -18.300 13.026 1.00 71.12 314 GLY A CA 1
ATOM 2376 C C . GLY A 1 314 ? 0.854 -17.321 12.215 1.00 71.12 314 GLY A C 1
ATOM 2377 O O . GLY A 1 314 ? 0.875 -17.359 10.984 1.00 71.12 314 GLY A O 1
ATOM 2378 N N . ASP A 1 315 ? 1.555 -16.461 12.938 1.00 77.31 315 ASP A N 1
ATOM 2379 C CA . ASP A 1 315 ? 2.513 -15.514 12.388 1.00 77.31 315 ASP A CA 1
ATOM 2380 C C . ASP A 1 315 ? 3.837 -16.295 12.227 1.00 77.31 315 ASP A C 1
ATOM 2382 O O . ASP A 1 315 ? 4.673 -16.323 13.132 1.00 77.31 315 ASP A O 1
ATOM 2386 N N . TYR A 1 316 ? 3.957 -17.060 11.132 1.00 86.50 316 TYR A N 1
ATOM 2387 C CA . TYR A 1 316 ? 5.062 -17.999 10.886 1.00 86.50 316 TYR A CA 1
ATOM 2388 C C . TYR A 1 316 ? 6.202 -17.346 10.091 1.00 86.50 316 TYR A C 1
ATOM 2390 O O . TYR A 1 316 ? 6.023 -16.948 8.941 1.00 86.50 316 TYR A O 1
ATOM 2398 N N . TRP A 1 317 ? 7.399 -17.297 10.675 1.00 89.19 317 TRP A N 1
ATOM 2399 C CA . TRP A 1 317 ? 8.573 -16.630 10.108 1.00 89.19 317 TRP A CA 1
ATOM 2400 C C . TRP A 1 317 ? 9.481 -17.648 9.407 1.00 89.19 317 TRP A C 1
ATOM 2402 O O . TRP A 1 317 ? 9.788 -18.686 10.004 1.00 89.19 317 TRP A O 1
ATOM 2412 N N . ARG A 1 318 ? 9.971 -17.364 8.185 1.00 91.44 318 ARG A N 1
ATOM 2413 C CA . ARG A 1 318 ? 11.039 -18.187 7.582 1.00 91.44 318 ARG A CA 1
ATOM 2414 C C . ARG A 1 318 ? 12.327 -18.034 8.372 1.00 91.44 318 ARG A C 1
ATOM 2416 O O . ARG A 1 318 ? 12.758 -16.924 8.701 1.00 91.44 318 ARG A O 1
ATOM 2423 N N . VAL A 1 319 ? 12.961 -19.169 8.619 1.00 93.25 319 VAL A N 1
ATOM 2424 C CA . VAL A 1 319 ? 14.197 -19.263 9.382 1.00 93.25 319 VAL A CA 1
ATOM 2425 C C . VAL A 1 319 ? 15.373 -18.947 8.473 1.00 93.25 319 VAL A C 1
ATOM 2427 O O . VAL A 1 319 ? 15.723 -19.721 7.585 1.00 93.25 319 VAL A O 1
ATOM 2430 N N . SER A 1 320 ? 15.990 -17.789 8.695 1.00 88.19 320 SER A N 1
ATOM 2431 C CA . SER A 1 320 ? 17.202 -17.381 7.988 1.00 88.19 320 SER A CA 1
ATOM 2432 C C . SER A 1 320 ? 18.105 -16.528 8.889 1.00 88.19 320 SER A C 1
ATOM 2434 O O . SER A 1 320 ? 17.608 -15.885 9.821 1.00 88.19 320 SER A O 1
ATOM 2436 N N . PRO A 1 321 ? 19.422 -16.458 8.610 1.00 88.81 321 PRO A N 1
ATOM 2437 C CA . PRO A 1 321 ? 20.323 -15.541 9.308 1.00 88.81 321 PRO A CA 1
ATOM 2438 C C . PRO A 1 321 ? 19.900 -14.069 9.184 1.00 88.81 321 PRO A C 1
ATOM 2440 O O . PRO A 1 321 ? 20.059 -13.316 10.140 1.00 88.81 321 PRO A O 1
ATOM 2443 N N . GLY A 1 322 ? 19.325 -13.668 8.041 1.00 85.94 322 GLY A N 1
ATOM 2444 C CA . GLY A 1 322 ? 18.816 -12.310 7.820 1.00 85.94 322 GLY A CA 1
ATOM 2445 C C . GLY A 1 322 ? 17.588 -11.998 8.678 1.00 85.94 322 GLY A C 1
ATOM 2446 O O . GLY A 1 322 ? 17.574 -10.988 9.377 1.00 85.94 322 GLY A O 1
ATOM 2447 N N . THR A 1 323 ? 16.604 -12.905 8.707 1.00 87.62 323 THR A N 1
ATOM 2448 C CA . THR A 1 323 ? 15.410 -12.774 9.563 1.00 87.62 323 THR A CA 1
ATOM 2449 C C . THR A 1 323 ? 15.806 -12.689 11.040 1.00 87.62 323 THR A C 1
ATOM 2451 O O . THR A 1 323 ? 15.281 -11.855 11.773 1.00 87.62 323 THR A O 1
ATOM 2454 N N . LEU A 1 324 ? 16.775 -13.506 11.482 1.00 92.19 324 LEU A N 1
ATOM 2455 C CA . LEU A 1 324 ? 17.296 -13.425 12.848 1.00 92.19 324 LEU A CA 1
ATOM 2456 C C . LEU A 1 324 ? 17.989 -12.082 13.127 1.00 92.19 324 LEU A C 1
ATOM 2458 O O . LEU A 1 324 ? 17.756 -11.498 14.182 1.00 92.19 324 LEU A O 1
ATOM 2462 N N . ALA A 1 325 ? 18.830 -11.590 12.212 1.00 91.62 325 ALA A N 1
ATOM 2463 C CA . ALA A 1 325 ? 19.535 -10.321 12.388 1.00 91.62 325 ALA A CA 1
ATOM 2464 C C . ALA A 1 325 ? 18.562 -9.137 12.545 1.00 91.62 325 ALA A C 1
ATOM 2466 O O . ALA A 1 325 ? 18.746 -8.329 13.453 1.00 91.62 325 ALA A O 1
ATOM 2467 N N . THR A 1 326 ? 17.497 -9.087 11.736 1.00 86.50 326 THR A N 1
ATOM 2468 C CA . THR A 1 326 ? 16.386 -8.129 11.886 1.00 86.50 326 THR A CA 1
ATOM 2469 C C . THR A 1 326 ? 15.749 -8.232 13.270 1.00 86.50 326 THR A C 1
ATOM 2471 O O . THR A 1 326 ? 15.801 -7.271 14.029 1.00 86.50 326 THR A O 1
ATOM 2474 N N . LEU A 1 327 ? 15.255 -9.414 13.657 1.00 90.19 327 LEU A N 1
ATOM 2475 C CA . LEU A 1 327 ? 14.570 -9.609 14.944 1.00 90.19 327 LEU A CA 1
ATOM 2476 C C . LEU A 1 327 ? 15.465 -9.276 16.155 1.00 90.19 327 LEU A C 1
ATOM 2478 O O . LEU A 1 327 ? 14.971 -8.870 17.206 1.00 90.19 327 LEU A O 1
ATOM 2482 N N . GLN A 1 328 ? 16.786 -9.441 16.025 1.00 95.38 328 GLN A N 1
ATOM 2483 C CA . GLN A 1 328 ? 17.754 -9.012 17.037 1.00 95.38 328 GLN A CA 1
ATOM 2484 C C . GLN A 1 328 ? 17.951 -7.491 17.089 1.00 95.38 328 GLN A C 1
ATOM 2486 O O . GLN A 1 328 ? 18.150 -6.966 18.183 1.00 95.38 328 GLN A O 1
ATOM 2491 N N . ASN A 1 329 ? 17.886 -6.789 15.955 1.00 94.06 329 ASN A N 1
ATOM 2492 C CA . ASN A 1 329 ? 17.909 -5.325 15.922 1.00 94.06 329 ASN A CA 1
ATOM 2493 C C . ASN A 1 329 ? 16.620 -4.747 16.529 1.00 94.06 329 ASN A C 1
ATOM 2495 O O . ASN A 1 329 ? 16.701 -3.845 17.359 1.00 94.06 329 ASN A O 1
ATOM 2499 N N . ASP A 1 330 ? 15.458 -5.310 16.186 1.00 87.94 330 ASP A N 1
ATOM 2500 C CA . ASP A 1 330 ? 14.153 -4.882 16.710 1.00 87.94 330 ASP A CA 1
ATOM 2501 C C . ASP A 1 330 ? 14.059 -5.092 18.234 1.00 87.94 330 ASP A C 1
ATOM 2503 O O . ASP A 1 330 ? 13.577 -4.227 18.969 1.00 87.94 330 ASP A O 1
ATOM 2507 N N . LEU A 1 331 ? 14.597 -6.213 18.737 1.00 94.00 331 LEU A N 1
ATOM 2508 C CA . LEU A 1 331 ? 14.746 -6.458 20.173 1.00 94.00 331 LEU A CA 1
ATOM 2509 C C . LEU A 1 331 ? 15.672 -5.427 20.835 1.00 94.00 331 LEU A C 1
ATOM 2511 O O . LEU A 1 331 ? 15.285 -4.830 21.835 1.00 94.00 331 LEU A O 1
ATOM 2515 N N . ALA A 1 332 ? 16.863 -5.186 20.277 1.00 95.00 332 ALA A N 1
ATOM 2516 C CA . ALA A 1 332 ? 17.829 -4.238 20.841 1.00 95.00 332 ALA A CA 1
ATOM 2517 C C . ALA A 1 332 ? 17.308 -2.785 20.838 1.00 95.00 332 ALA A C 1
ATOM 2519 O O . ALA A 1 332 ? 17.627 -2.005 21.737 1.00 95.00 332 ALA A O 1
ATOM 2520 N N . HIS A 1 333 ? 16.476 -2.425 19.858 1.00 88.44 333 HIS A N 1
ATOM 2521 C CA . HIS A 1 333 ? 15.769 -1.146 19.797 1.00 88.44 333 HIS A CA 1
ATOM 2522 C C . HIS A 1 333 ? 14.738 -1.029 20.929 1.00 88.44 333 HIS A C 1
ATOM 2524 O O . HIS A 1 333 ? 14.775 -0.059 21.689 1.00 88.44 333 HIS A O 1
ATOM 2530 N N . ALA A 1 334 ? 13.895 -2.051 21.117 1.00 87.50 334 ALA A N 1
ATOM 2531 C CA . ALA A 1 334 ? 12.921 -2.097 22.208 1.00 87.50 334 ALA A CA 1
ATOM 2532 C C . ALA A 1 334 ? 13.584 -2.122 23.603 1.00 87.50 334 ALA A C 1
ATOM 2534 O O . ALA A 1 334 ? 13.066 -1.517 24.542 1.00 87.50 334 ALA A O 1
ATOM 2535 N N . GLU A 1 335 ? 14.745 -2.771 23.749 1.00 93.44 335 GLU A N 1
ATOM 2536 C CA . GLU A 1 335 ? 15.574 -2.724 24.964 1.00 93.44 335 GLU A CA 1
ATOM 2537 C C . GLU A 1 335 ? 16.091 -1.303 25.251 1.00 93.44 335 GLU A C 1
ATOM 2539 O O . GLU A 1 335 ? 15.985 -0.826 26.386 1.00 93.44 335 GLU A O 1
ATOM 2544 N N . ALA A 1 336 ? 16.608 -0.612 24.228 1.00 93.62 336 ALA A N 1
ATOM 2545 C CA . ALA A 1 336 ? 17.164 0.738 24.340 1.00 93.62 336 ALA A CA 1
ATOM 2546 C C . ALA A 1 336 ? 16.113 1.810 24.679 1.00 93.62 336 ALA A C 1
ATOM 2548 O O . ALA A 1 336 ? 16.419 2.749 25.411 1.00 93.62 336 ALA A O 1
ATOM 2549 N N . GLU A 1 337 ? 14.882 1.656 24.187 1.00 87.31 337 GLU A N 1
ATOM 2550 C CA . GLU A 1 337 ? 13.756 2.566 24.464 1.00 87.31 337 GLU A CA 1
ATOM 2551 C C . GLU A 1 337 ? 12.903 2.140 25.666 1.00 87.31 337 GLU A C 1
ATOM 2553 O O . GLU A 1 337 ? 12.005 2.863 26.096 1.00 87.31 337 GLU A O 1
ATOM 2558 N N . HIS A 1 338 ? 13.207 0.972 26.234 1.00 89.44 338 HIS A N 1
ATOM 2559 C CA . HIS A 1 338 ? 12.479 0.348 27.335 1.00 89.44 338 HIS A CA 1
ATOM 2560 C C . HIS A 1 338 ? 11.005 0.011 27.003 1.00 89.44 338 HIS A C 1
ATOM 2562 O O . HIS A 1 338 ? 10.167 -0.048 27.911 1.00 89.44 338 HIS A O 1
ATOM 2568 N N . ASP A 1 339 ? 10.675 -0.286 25.733 1.00 82.88 339 ASP A N 1
ATOM 2569 C CA . ASP A 1 339 ? 9.369 -0.859 25.364 1.00 82.88 339 ASP A CA 1
ATOM 2570 C C . ASP A 1 339 ? 9.252 -2.293 25.898 1.00 82.88 339 ASP A C 1
ATOM 2572 O O . ASP A 1 339 ? 9.512 -3.287 25.218 1.00 82.88 339 ASP A O 1
ATOM 2576 N N . THR A 1 340 ? 8.784 -2.395 27.140 1.00 87.44 340 THR A N 1
ATOM 2577 C CA . THR A 1 340 ? 8.481 -3.661 27.819 1.00 87.44 340 THR A CA 1
ATOM 2578 C C . THR A 1 340 ? 7.583 -4.596 27.007 1.00 87.44 340 THR A C 1
ATOM 2580 O O . THR A 1 340 ? 7.724 -5.814 27.126 1.00 87.44 340 THR A O 1
ATOM 2583 N N . ALA A 1 341 ? 6.692 -4.081 26.155 1.00 75.88 341 ALA A N 1
ATOM 2584 C CA . ALA A 1 341 ? 5.838 -4.902 25.306 1.00 75.88 341 ALA A CA 1
ATOM 2585 C C . ALA A 1 341 ? 6.569 -5.362 24.032 1.00 75.88 341 ALA A C 1
ATOM 2587 O O . ALA A 1 341 ? 6.339 -6.473 23.553 1.00 75.88 341 ALA A O 1
ATOM 2588 N N . GLY A 1 342 ? 7.456 -4.537 23.477 1.00 82.44 342 GLY A N 1
ATOM 2589 C CA . GLY A 1 342 ? 8.350 -4.861 22.362 1.00 82.44 342 GLY A CA 1
ATOM 2590 C C . GLY A 1 342 ? 9.328 -5.958 22.757 1.00 82.44 342 GLY A C 1
ATOM 2591 O O . GLY A 1 342 ? 9.348 -7.010 22.122 1.00 82.44 342 GLY A O 1
ATOM 2592 N N . ILE A 1 343 ? 10.012 -5.779 23.890 1.00 91.25 343 ILE A N 1
ATOM 2593 C CA . ILE A 1 343 ? 10.888 -6.786 24.506 1.00 91.25 343 ILE A CA 1
ATOM 2594 C C . ILE A 1 343 ? 10.112 -8.096 24.708 1.00 91.25 343 ILE A C 1
ATOM 2596 O O . ILE A 1 343 ? 10.539 -9.146 24.234 1.00 91.25 343 ILE A O 1
ATOM 2600 N N . SER A 1 344 ? 8.917 -8.037 25.313 1.00 89.62 344 SER A N 1
ATOM 2601 C CA . SER A 1 344 ? 8.067 -9.219 25.559 1.00 89.62 344 SER A CA 1
ATOM 2602 C C . SER A 1 344 ? 7.617 -9.954 24.286 1.00 89.62 344 SER A C 1
ATOM 2604 O O . SER A 1 344 ? 7.214 -11.113 24.366 1.00 89.62 344 SER A O 1
ATOM 2606 N N . PHE A 1 345 ? 7.662 -9.297 23.124 1.00 85.69 345 PHE A N 1
ATOM 2607 C CA . PHE A 1 345 ? 7.312 -9.872 21.826 1.00 85.69 345 PHE A CA 1
ATOM 2608 C C . PHE A 1 345 ? 8.541 -10.406 21.076 1.00 85.69 345 PHE A C 1
ATOM 2610 O O . PHE A 1 345 ? 8.548 -11.572 20.687 1.00 85.69 345 PHE A O 1
ATOM 2617 N N . TYR A 1 346 ? 9.599 -9.606 20.910 1.00 91.38 346 TYR A N 1
ATOM 2618 C CA . TYR A 1 346 ? 10.781 -10.024 20.148 1.00 91.38 346 TYR A CA 1
ATOM 2619 C C . TYR A 1 346 ? 11.658 -11.029 20.906 1.00 91.38 346 TYR A C 1
ATOM 2621 O O . TYR A 1 346 ? 12.193 -11.945 20.286 1.00 91.38 346 TYR A O 1
ATOM 2629 N N . GLN A 1 347 ? 11.775 -10.932 22.237 1.00 96.06 347 GLN A N 1
ATOM 2630 C CA . GLN A 1 347 ? 12.616 -11.824 23.049 1.00 96.06 347 GLN A CA 1
ATOM 2631 C C . GLN A 1 347 ? 12.327 -13.325 22.822 1.00 96.06 347 GLN A C 1
ATOM 2633 O O . GLN A 1 347 ? 13.283 -14.059 22.546 1.00 96.06 347 GLN A O 1
ATOM 2638 N N . PRO A 1 348 ? 11.069 -13.821 22.899 1.00 94.56 348 PRO A N 1
ATOM 2639 C CA . PRO A 1 348 ? 10.777 -15.228 22.622 1.00 94.56 348 PRO A CA 1
ATOM 2640 C C . PRO A 1 348 ? 10.960 -15.603 21.145 1.00 94.56 348 PRO A C 1
ATOM 2642 O O . PRO A 1 348 ? 11.444 -16.699 20.870 1.00 94.56 348 PRO A O 1
ATOM 2645 N N . VAL A 1 349 ? 10.645 -14.710 20.196 1.00 92.31 349 VAL A N 1
ATOM 2646 C CA . VAL A 1 349 ? 10.783 -14.991 18.752 1.00 92.31 349 VAL A CA 1
ATOM 2647 C C . VAL A 1 349 ? 12.260 -15.100 18.353 1.00 92.31 349 VAL A C 1
ATOM 2649 O O . VAL A 1 349 ? 12.641 -16.047 17.672 1.00 92.31 349 VAL A O 1
ATOM 2652 N N . VAL A 1 350 ? 13.127 -14.213 18.856 1.00 95.88 350 VAL A N 1
ATOM 2653 C CA . VAL A 1 350 ? 14.594 -14.306 18.708 1.00 95.88 350 VAL A CA 1
ATOM 2654 C C . VAL A 1 350 ? 15.139 -15.607 19.309 1.00 95.88 350 VAL A C 1
ATOM 2656 O O . VAL A 1 350 ? 16.085 -16.184 18.769 1.00 95.88 350 VAL A O 1
ATOM 2659 N N . SER A 1 351 ? 14.558 -16.078 20.417 1.00 97.00 351 SER A N 1
ATOM 2660 C CA . SER A 1 351 ? 14.954 -17.335 21.061 1.00 97.00 351 SER A CA 1
ATOM 2661 C C . SER A 1 351 ? 14.585 -18.557 20.209 1.00 97.00 351 SER A C 1
ATOM 2663 O O . SER A 1 351 ? 15.461 -19.364 19.886 1.00 97.00 351 SER A O 1
ATOM 2665 N N . ASP A 1 352 ? 13.325 -18.660 19.760 1.00 95.62 352 ASP A N 1
ATOM 2666 C CA . ASP A 1 352 ? 12.883 -19.767 18.900 1.00 95.62 352 ASP A CA 1
ATOM 2667 C C . ASP A 1 352 ? 13.615 -19.768 17.554 1.00 95.62 352 ASP A C 1
ATOM 2669 O O . ASP A 1 352 ? 14.053 -20.825 17.107 1.00 95.62 352 ASP A O 1
ATOM 2673 N N . MET A 1 353 ? 13.845 -18.593 16.958 1.00 94.94 353 MET A N 1
ATOM 2674 C CA . MET A 1 353 ? 14.592 -18.427 15.709 1.00 94.94 353 MET A CA 1
ATOM 2675 C C . MET A 1 353 ? 16.037 -18.943 15.828 1.00 94.94 353 MET A C 1
ATOM 2677 O O . MET A 1 353 ? 16.516 -19.656 14.944 1.00 94.94 353 MET A O 1
ATOM 2681 N N . LYS A 1 354 ? 16.731 -18.667 16.943 1.00 97.00 354 LYS A N 1
ATOM 2682 C CA . LYS A 1 354 ? 18.073 -19.223 17.214 1.00 97.00 354 LYS A CA 1
ATOM 2683 C C . LYS A 1 354 ? 18.041 -20.747 17.346 1.00 97.00 354 LYS A C 1
ATOM 2685 O O . LYS A 1 354 ? 18.883 -21.427 16.759 1.00 97.00 354 LYS A O 1
ATOM 2690 N N . GLN A 1 355 ? 17.053 -21.293 18.058 1.00 97.19 355 GLN A N 1
ATOM 2691 C CA . GLN A 1 355 ? 16.861 -22.742 18.156 1.00 97.19 355 GLN A CA 1
ATOM 2692 C C . GLN A 1 355 ? 16.493 -23.363 16.799 1.00 97.19 355 GLN A C 1
ATOM 2694 O O . GLN A 1 355 ? 16.937 -24.465 16.487 1.00 97.19 355 GLN A O 1
ATOM 2699 N N . ALA A 1 356 ? 15.707 -22.666 15.978 1.00 96.38 356 ALA A N 1
ATOM 2700 C CA . ALA A 1 356 ? 15.271 -23.105 14.659 1.00 96.38 356 ALA A CA 1
ATOM 2701 C C . ALA A 1 356 ? 16.453 -23.244 13.691 1.00 96.38 356 ALA A C 1
ATOM 2703 O O . ALA A 1 356 ? 16.600 -24.297 13.075 1.00 96.38 356 ALA A O 1
ATOM 2704 N N . ILE A 1 357 ? 17.350 -22.249 13.648 1.00 95.44 357 ILE A N 1
ATOM 2705 C CA . ILE A 1 357 ? 18.610 -22.322 12.889 1.00 95.44 357 ILE A CA 1
ATOM 2706 C C . ILE A 1 357 ? 19.451 -23.518 13.359 1.00 95.44 357 ILE A C 1
ATOM 2708 O O . ILE A 1 357 ? 19.885 -24.321 12.536 1.00 95.44 357 ILE A O 1
ATOM 2712 N N . ALA A 1 358 ? 19.632 -23.682 14.674 1.00 96.38 358 ALA A N 1
ATOM 2713 C CA . ALA A 1 358 ? 20.429 -24.772 15.249 1.00 96.38 358 ALA A CA 1
ATOM 2714 C C . ALA A 1 358 ? 19.811 -26.179 15.081 1.00 96.38 358 ALA A C 1
ATOM 2716 O O . ALA A 1 358 ? 20.502 -27.174 15.280 1.00 96.38 358 ALA A O 1
ATOM 2717 N N . SER A 1 359 ? 18.525 -26.270 14.726 1.00 96.25 359 SER A N 1
ATOM 2718 C CA . SER A 1 359 ? 17.798 -27.525 14.468 1.00 96.25 359 SER A CA 1
ATOM 2719 C C . SER A 1 359 ? 17.391 -27.704 13.000 1.00 96.25 359 SER A C 1
ATOM 2721 O O . SER A 1 359 ? 16.651 -28.633 12.686 1.00 96.25 359 SER A O 1
ATOM 2723 N N . HIS A 1 360 ? 17.868 -26.831 12.104 1.00 94.25 360 HIS A N 1
ATOM 2724 C CA . HIS A 1 360 ? 17.521 -26.802 10.678 1.00 94.25 360 HIS A CA 1
ATOM 2725 C C . HIS A 1 360 ? 16.004 -26.798 10.389 1.00 94.25 360 HIS A C 1
ATOM 2727 O O . HIS A 1 360 ? 15.558 -27.298 9.357 1.00 94.25 360 HIS A O 1
ATOM 2733 N N . ARG A 1 361 ? 15.197 -26.200 11.278 1.00 93.50 361 ARG A N 1
ATOM 2734 C CA . ARG A 1 361 ? 13.787 -25.900 10.989 1.00 93.50 361 ARG A CA 1
ATOM 2735 C C . ARG A 1 361 ? 13.700 -24.793 9.947 1.00 93.50 361 ARG A C 1
ATOM 2737 O O . ARG A 1 361 ? 14.420 -23.808 10.039 1.00 93.50 361 ARG A O 1
ATOM 2744 N N . GLU A 1 362 ? 12.739 -24.892 9.035 1.00 91.06 362 GLU A N 1
ATOM 2745 C CA . GLU A 1 362 ? 12.448 -23.826 8.065 1.00 91.06 362 GLU A CA 1
ATOM 2746 C C . GLU A 1 362 ? 11.578 -22.692 8.622 1.00 91.06 362 GLU A C 1
ATOM 2748 O O . GLU A 1 362 ? 11.528 -21.611 8.030 1.00 91.06 362 GLU A O 1
ATOM 2753 N N . PHE A 1 363 ? 10.886 -22.944 9.739 1.00 92.69 363 PHE A N 1
ATOM 2754 C CA . PHE A 1 363 ? 9.909 -22.036 10.336 1.00 92.69 363 PHE A CA 1
ATOM 2755 C C . PHE A 1 363 ? 10.071 -21.871 11.855 1.00 92.69 363 PHE A C 1
ATOM 2757 O O . PHE A 1 363 ? 10.354 -22.825 12.595 1.00 92.69 363 PHE A O 1
ATOM 2764 N N . SER A 1 364 ? 9.850 -20.633 12.293 1.00 91.12 364 SER A N 1
ATOM 2765 C CA . SER A 1 364 ? 9.831 -20.162 13.679 1.00 91.12 364 SER A CA 1
ATOM 2766 C C . SER A 1 364 ? 8.522 -19.388 13.906 1.00 91.12 364 SER A C 1
ATOM 2768 O O . SER A 1 364 ? 8.336 -18.376 13.234 1.00 91.12 364 SER A O 1
ATOM 2770 N N . PRO A 1 365 ? 7.603 -19.809 14.798 1.00 89.31 365 PRO A N 1
ATOM 2771 C CA . PRO A 1 365 ? 7.554 -21.126 15.435 1.00 89.31 365 PRO A CA 1
ATOM 2772 C C . PRO A 1 365 ? 7.410 -22.250 14.397 1.00 89.31 365 PRO A C 1
ATOM 2774 O O . PRO A 1 365 ? 7.066 -22.006 13.241 1.00 89.31 365 PRO A O 1
ATOM 2777 N N . ALA A 1 366 ? 7.672 -23.493 14.805 1.00 89.75 366 ALA A N 1
ATOM 2778 C CA . ALA A 1 366 ? 7.513 -24.656 13.932 1.00 89.75 366 ALA A CA 1
ATOM 2779 C C . ALA A 1 366 ? 6.075 -24.764 13.382 1.00 89.75 366 ALA A C 1
ATOM 2781 O O . ALA A 1 366 ? 5.110 -24.582 14.130 1.00 89.75 366 ALA A O 1
ATOM 2782 N N . LEU A 1 367 ? 5.927 -25.092 12.092 1.00 87.56 367 LEU A N 1
ATOM 2783 C CA . LEU A 1 367 ? 4.606 -25.279 11.488 1.00 87.56 367 LEU A CA 1
ATOM 2784 C C . LEU A 1 367 ? 3.886 -26.487 12.117 1.00 87.56 367 LEU A C 1
ATOM 2786 O O . LEU A 1 367 ? 4.422 -27.598 12.086 1.00 87.56 367 LEU A O 1
ATOM 2790 N N . PRO A 1 368 ? 2.656 -26.325 12.637 1.00 85.81 368 PRO A N 1
ATOM 2791 C CA . PRO A 1 368 ? 1.810 -27.455 12.991 1.00 85.81 368 PRO A CA 1
ATOM 2792 C C . PRO A 1 368 ? 1.344 -28.163 11.713 1.00 85.81 368 PRO A C 1
ATOM 2794 O O . PRO A 1 368 ? 1.072 -27.519 10.700 1.00 85.81 368 PRO A O 1
ATOM 2797 N N . ALA A 1 369 ? 1.179 -29.488 11.761 1.00 82.38 369 ALA A N 1
ATOM 2798 C CA . ALA A 1 369 ? 0.887 -30.314 10.579 1.00 82.38 369 ALA A CA 1
ATOM 2799 C C . ALA A 1 369 ? -0.378 -29.904 9.788 1.00 82.38 369 ALA A C 1
ATOM 2801 O O . ALA A 1 369 ? -0.504 -30.228 8.611 1.00 82.38 369 ALA A O 1
ATOM 2802 N N . CYS A 1 370 ? -1.309 -29.179 10.415 1.00 78.00 370 CYS A N 1
ATOM 2803 C CA . CYS A 1 370 ? -2.521 -28.669 9.777 1.00 78.00 370 CYS A CA 1
ATOM 2804 C C . CYS A 1 370 ? -2.379 -27.277 9.124 1.00 78.00 370 CYS A C 1
ATOM 2806 O O . CYS A 1 370 ? -3.313 -26.847 8.446 1.00 78.00 370 CYS A O 1
ATOM 2808 N N . ALA A 1 371 ? -1.246 -26.575 9.281 1.00 79.75 371 ALA A N 1
ATOM 2809 C CA . ALA A 1 371 ? -1.059 -25.220 8.746 1.00 79.75 371 ALA A CA 1
ATOM 2810 C C . ALA A 1 371 ? -1.210 -25.143 7.222 1.00 79.75 371 ALA A C 1
ATOM 2812 O O . ALA A 1 371 ? -1.850 -24.224 6.712 1.00 79.75 371 ALA A O 1
ATOM 2813 N N . ARG A 1 372 ? -0.731 -26.174 6.515 1.00 74.81 372 ARG A N 1
ATOM 2814 C CA . ARG A 1 372 ? -0.788 -26.300 5.049 1.00 74.81 372 ARG A CA 1
ATOM 2815 C C . ARG A 1 372 ? -2.197 -26.182 4.453 1.00 74.81 372 ARG A C 1
ATOM 2817 O O . ARG A 1 372 ? -2.341 -25.832 3.289 1.00 74.81 372 ARG A O 1
ATOM 2824 N N . ASN A 1 373 ? -3.228 -26.455 5.256 1.00 65.56 373 ASN A N 1
ATOM 2825 C CA . ASN A 1 373 ? -4.635 -26.417 4.847 1.00 65.56 373 ASN A CA 1
ATOM 2826 C C . ASN A 1 373 ? -5.400 -25.211 5.436 1.00 65.56 373 ASN A C 1
ATOM 2828 O O . ASN A 1 373 ? -6.582 -25.034 5.145 1.00 65.56 373 ASN A O 1
ATOM 2832 N N . ALA A 1 374 ? -4.767 -24.394 6.286 1.00 60.25 374 ALA A N 1
ATOM 2833 C CA . ALA A 1 374 ? -5.443 -23.359 7.074 1.00 60.25 374 ALA A CA 1
ATOM 2834 C C . ALA A 1 374 ? -5.554 -21.995 6.370 1.00 60.25 374 ALA A C 1
ATOM 2836 O O . ALA A 1 374 ? -6.424 -21.199 6.725 1.00 60.25 374 ALA A O 1
ATOM 2837 N N . LEU A 1 375 ? -4.724 -21.737 5.351 1.00 57.25 375 LEU A N 1
ATOM 2838 C CA . LEU A 1 375 ? -4.697 -20.474 4.591 1.00 57.25 375 LEU A CA 1
ATOM 2839 C C . LEU A 1 375 ? -6.020 -20.140 3.870 1.00 57.25 375 LEU A C 1
ATOM 2841 O O . LEU A 1 375 ? -6.212 -19.010 3.433 1.00 57.25 375 LEU A O 1
ATOM 2845 N N . ALA A 1 376 ? -6.928 -21.110 3.730 1.00 48.28 376 ALA A N 1
ATOM 2846 C CA . ALA A 1 376 ? -8.205 -20.951 3.035 1.00 48.28 376 ALA A CA 1
ATOM 2847 C C . ALA A 1 376 ? -9.383 -20.536 3.944 1.00 48.28 376 ALA A C 1
ATOM 2849 O O . ALA A 1 376 ? -10.486 -20.325 3.440 1.00 48.28 376 ALA A O 1
ATOM 2850 N N . VAL A 1 377 ? -9.191 -20.444 5.268 1.00 47.06 377 VAL A N 1
ATOM 2851 C CA . VAL A 1 377 ? -10.285 -20.154 6.213 1.00 47.06 377 VAL A CA 1
ATOM 2852 C C . VAL A 1 377 ? -10.430 -18.648 6.432 1.00 47.06 377 VAL A C 1
ATOM 2854 O O . VAL A 1 377 ? -9.654 -18.043 7.171 1.00 47.06 377 VAL A O 1
ATOM 2857 N N . ASP A 1 378 ? -11.462 -18.058 5.824 1.00 46.69 378 ASP A N 1
ATOM 2858 C CA . ASP A 1 378 ? -11.936 -16.709 6.154 1.00 46.69 378 ASP A CA 1
ATOM 2859 C C . ASP A 1 378 ? -12.328 -16.647 7.645 1.00 46.69 378 ASP A C 1
ATOM 2861 O O . ASP A 1 378 ? -13.123 -17.459 8.125 1.00 46.69 378 ASP A O 1
ATOM 2865 N N . GLN A 1 379 ? -11.732 -15.710 8.390 1.00 50.44 379 GLN A N 1
ATOM 2866 C CA . GLN A 1 379 ? -11.933 -15.562 9.837 1.00 50.44 379 GLN A CA 1
ATOM 2867 C C . GLN A 1 379 ? -12.967 -14.485 10.207 1.00 50.44 379 GLN A C 1
ATOM 2869 O O . GLN A 1 379 ? -13.058 -14.107 11.377 1.00 50.44 379 GLN A O 1
ATOM 2874 N N . ASP A 1 380 ? -13.824 -14.060 9.270 1.00 48.50 380 ASP A N 1
ATOM 2875 C CA . ASP A 1 380 ? -15.119 -13.425 9.585 1.00 48.50 380 ASP A CA 1
ATOM 2876 C C . ASP A 1 380 ? -16.135 -14.476 10.120 1.00 48.50 380 ASP A C 1
ATOM 2878 O O . ASP A 1 380 ? -17.285 -14.587 9.690 1.00 48.50 380 ASP A O 1
ATOM 2882 N N . THR A 1 381 ? -15.699 -15.300 11.085 1.00 49.94 381 THR A N 1
ATOM 2883 C CA . THR A 1 381 ? -16.544 -16.292 11.764 1.00 49.94 381 THR A CA 1
ATOM 2884 C C . THR A 1 381 ? -17.658 -15.594 12.540 1.00 49.94 381 THR A C 1
ATOM 2886 O O . THR A 1 381 ? -17.390 -14.658 13.297 1.00 49.94 381 THR A O 1
ATOM 2889 N N . ALA A 1 382 ? -18.888 -16.093 12.381 1.00 47.50 382 ALA A N 1
ATOM 2890 C CA . ALA A 1 382 ? -20.118 -15.542 12.953 1.00 47.50 382 ALA A CA 1
ATOM 2891 C C . ALA A 1 382 ? -19.990 -15.151 14.446 1.00 47.50 382 ALA A C 1
ATOM 2893 O O . ALA A 1 382 ? -19.273 -15.814 15.202 1.00 47.50 382 ALA A O 1
ATOM 2894 N N . PRO A 1 383 ? -20.676 -14.079 14.892 1.00 49.50 383 PRO A N 1
ATOM 2895 C CA . PRO A 1 383 ? -20.326 -13.365 16.114 1.00 49.50 383 PRO A CA 1
ATOM 2896 C C . PRO A 1 383 ? -20.360 -14.247 17.364 1.00 49.50 383 PRO A C 1
ATOM 2898 O O . PRO A 1 383 ? -21.417 -14.636 17.862 1.00 49.50 383 PRO A O 1
ATOM 2901 N N . ARG A 1 384 ? -19.170 -14.468 17.934 1.00 64.81 384 ARG A N 1
ATOM 2902 C CA . ARG A 1 384 ? -18.999 -14.914 19.319 1.00 64.81 384 ARG A CA 1
ATOM 2903 C C . ARG A 1 384 ? -19.821 -13.999 20.227 1.00 64.81 384 ARG A C 1
ATOM 2905 O O . ARG A 1 384 ? -19.693 -12.780 20.130 1.00 64.81 384 ARG A O 1
ATOM 2912 N N . SER A 1 385 ? -20.622 -14.569 21.129 1.00 77.94 385 SER A N 1
ATOM 2913 C CA . SER A 1 385 ? -21.355 -13.778 22.125 1.00 77.94 385 SER A CA 1
ATOM 2914 C C . SER A 1 385 ? -20.360 -12.993 22.984 1.00 77.94 385 SER A C 1
ATOM 2916 O O . SER A 1 385 ? -19.635 -13.560 23.805 1.00 77.94 385 SER A O 1
ATOM 2918 N N . LEU A 1 386 ? -20.257 -11.690 22.721 1.00 86.69 386 LEU A N 1
ATOM 2919 C CA . LEU A 1 386 ? -19.305 -10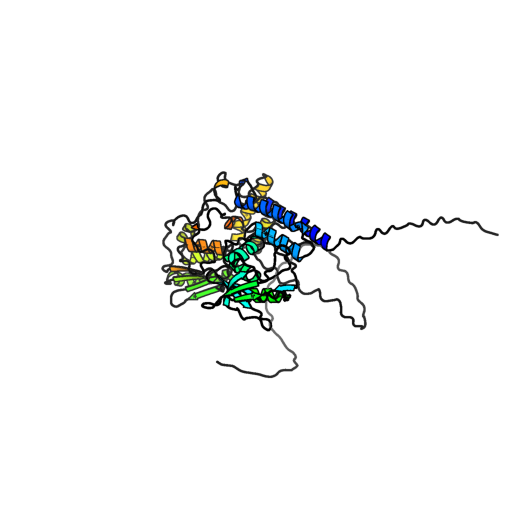.816 23.390 1.00 86.69 386 LEU A CA 1
ATOM 2920 C C . LEU A 1 386 ? -19.855 -10.377 24.751 1.00 86.69 386 LEU A C 1
ATOM 2922 O O . LEU A 1 386 ? -21.017 -9.967 24.821 1.00 86.69 386 LEU A O 1
ATOM 2926 N N . PRO A 1 387 ? -19.018 -10.342 25.807 1.00 92.56 387 PRO A N 1
ATOM 2927 C CA . PRO A 1 387 ? -19.382 -9.742 27.083 1.00 92.56 387 PRO A CA 1
ATOM 2928 C C . PRO A 1 387 ? -19.963 -8.325 26.927 1.00 92.56 387 PRO A C 1
ATOM 2930 O O . PRO A 1 387 ? -19.603 -7.611 25.975 1.00 92.56 387 PRO A O 1
ATOM 2933 N N . PRO A 1 388 ? -20.833 -7.885 27.857 1.00 93.62 388 PRO A N 1
ATOM 2934 C CA . PRO A 1 388 ? -21.371 -6.530 27.863 1.00 93.62 388 PRO A CA 1
ATOM 2935 C C . PRO A 1 388 ? -20.268 -5.473 27.759 1.00 93.62 388 PRO A C 1
ATOM 2937 O O . PRO A 1 388 ? -19.233 -5.557 28.421 1.00 93.62 388 PRO A O 1
ATOM 2940 N N . SER A 1 389 ? -20.490 -4.474 26.907 1.00 95.50 389 SER A N 1
ATOM 2941 C CA . SER A 1 389 ? -19.577 -3.341 26.760 1.00 95.50 389 SER A CA 1
ATOM 2942 C C . SER A 1 389 ? -19.643 -2.438 27.993 1.00 95.50 389 SER A C 1
ATOM 2944 O O . SER A 1 389 ? -20.731 -2.130 28.477 1.00 95.50 389 SER A O 1
ATOM 2946 N N . LYS A 1 390 ? -18.492 -1.942 28.466 1.00 97.38 390 LYS A N 1
ATOM 2947 C CA . LYS A 1 390 ? -18.445 -0.836 29.441 1.00 97.38 390 LYS A CA 1
ATOM 2948 C C . LYS A 1 390 ? -18.875 0.509 28.829 1.00 97.38 390 LYS A C 1
ATOM 2950 O O . LYS A 1 390 ? -19.164 1.439 29.577 1.00 97.38 390 LYS A O 1
ATOM 2955 N N . MET A 1 391 ? -18.924 0.615 27.499 1.00 96.62 391 MET A N 1
ATOM 2956 C CA . MET A 1 391 ? -19.450 1.766 26.759 1.00 96.62 391 MET A CA 1
ATOM 2957 C C . MET A 1 391 ? -20.923 1.540 26.389 1.00 96.62 391 MET A C 1
ATOM 2959 O O . MET A 1 391 ? -21.262 0.493 25.840 1.00 96.62 391 MET A O 1
ATOM 2963 N N . LYS A 1 392 ? -21.775 2.533 26.679 1.00 95.81 392 LYS A N 1
ATOM 2964 C CA . LYS A 1 392 ? -23.238 2.491 26.500 1.00 95.81 392 LYS A CA 1
ATOM 2965 C C . LYS A 1 392 ? -23.704 2.855 25.085 1.00 95.81 392 LYS A C 1
ATOM 2967 O O . LYS A 1 392 ? -24.757 2.390 24.660 1.00 95.81 392 LYS A O 1
ATOM 2972 N N . GLY A 1 393 ? -22.958 3.717 24.395 1.00 95.31 393 GLY A N 1
ATOM 2973 C CA . GLY A 1 393 ? -23.284 4.195 23.052 1.00 95.31 393 GLY A CA 1
ATOM 2974 C C . GLY A 1 393 ? -22.846 3.270 21.918 1.00 95.31 393 GLY A C 1
ATOM 2975 O O . GLY A 1 393 ? -22.296 2.190 22.131 1.00 95.31 393 GLY A O 1
ATOM 2976 N N . ARG A 1 394 ? -23.051 3.737 20.683 1.00 95.94 394 ARG A N 1
ATOM 2977 C CA . ARG A 1 394 ? -22.606 3.055 19.456 1.00 95.94 394 ARG A CA 1
ATOM 2978 C C . ARG A 1 394 ? -21.134 3.343 19.160 1.00 95.94 394 ARG A C 1
ATOM 2980 O O . ARG A 1 394 ? -20.723 4.500 19.190 1.00 95.94 394 ARG A O 1
ATOM 2987 N N . LEU A 1 395 ? -20.361 2.319 18.807 1.00 96.19 395 LEU A N 1
ATOM 2988 C CA . LEU A 1 395 ? -19.076 2.514 18.132 1.00 96.19 395 LEU A CA 1
ATOM 2989 C C . LEU A 1 395 ? -19.328 2.742 16.635 1.00 96.19 395 LEU A C 1
ATOM 2991 O O . LEU A 1 395 ? -20.118 2.021 16.023 1.00 96.19 395 LEU A O 1
ATOM 2995 N N . VAL A 1 396 ? -18.638 3.715 16.049 1.00 96.25 396 VAL A N 1
ATOM 2996 C CA . VAL A 1 396 ? -18.555 3.933 14.598 1.00 96.25 396 VAL A CA 1
ATOM 2997 C C . VAL A 1 396 ? -17.086 3.884 14.197 1.00 96.25 396 VAL A C 1
ATOM 2999 O O . VAL A 1 396 ? -16.240 4.387 14.930 1.00 96.25 396 VAL A O 1
ATOM 3002 N N . LEU A 1 397 ? -16.787 3.271 13.057 1.00 95.44 397 LEU A N 1
ATOM 3003 C CA . LEU A 1 397 ? -15.443 3.154 12.496 1.00 95.44 397 LEU A CA 1
ATOM 3004 C C . LEU A 1 397 ? -15.417 3.808 11.113 1.00 95.44 397 LEU A C 1
ATOM 3006 O O . LEU A 1 397 ? -16.260 3.479 10.281 1.00 95.44 397 LEU A O 1
ATOM 3010 N N . ILE A 1 398 ? -14.442 4.680 10.862 1.00 94.06 398 ILE A N 1
ATOM 3011 C CA . ILE A 1 398 ? -14.224 5.340 9.573 1.00 94.06 398 ILE A CA 1
ATOM 3012 C C . ILE A 1 398 ? -12.829 4.992 9.050 1.00 94.06 398 ILE A C 1
ATOM 3014 O O . ILE A 1 398 ? -11.845 5.057 9.783 1.00 94.06 398 ILE A O 1
ATOM 3018 N N . THR A 1 399 ? -12.759 4.611 7.776 1.00 90.56 399 THR A N 1
ATOM 3019 C CA . THR A 1 399 ? -11.533 4.289 7.030 1.00 90.56 399 THR A CA 1
ATOM 3020 C C . THR A 1 399 ? -11.622 4.857 5.610 1.00 90.56 399 THR A C 1
ATOM 3022 O O . THR A 1 399 ? -12.698 5.246 5.141 1.00 90.56 399 THR A O 1
ATOM 3025 N N . ASP A 1 400 ? -10.491 4.897 4.909 1.00 86.94 400 ASP A N 1
ATOM 3026 C CA . ASP A 1 400 ? -10.395 5.207 3.481 1.00 86.94 400 ASP A CA 1
ATOM 3027 C C . ASP A 1 400 ? -9.416 4.252 2.767 1.00 86.94 400 ASP A C 1
ATOM 3029 O O . ASP A 1 400 ? -9.069 3.189 3.286 1.00 86.94 400 ASP A O 1
ATOM 3033 N N . HIS A 1 401 ? -8.991 4.618 1.556 1.00 83.38 401 HIS A N 1
ATOM 3034 C CA . HIS A 1 401 ? -8.072 3.831 0.739 1.00 83.38 401 HIS A CA 1
ATOM 3035 C C . HIS A 1 401 ? -6.615 3.825 1.230 1.00 83.38 401 HIS A C 1
ATOM 3037 O O . HIS A 1 401 ? -5.836 3.025 0.716 1.00 83.38 401 HIS A O 1
ATOM 3043 N N . ASN A 1 402 ? -6.234 4.662 2.204 1.00 84.69 402 ASN A N 1
ATOM 3044 C CA . ASN A 1 402 ? -4.903 4.586 2.812 1.00 84.69 402 ASN A CA 1
ATOM 3045 C C . ASN A 1 402 ? -4.808 3.473 3.864 1.00 84.69 402 ASN A C 1
ATOM 3047 O O . ASN A 1 402 ? -3.694 3.097 4.214 1.00 84.69 402 ASN A O 1
ATOM 3051 N N . CYS A 1 403 ? -5.939 2.939 4.349 1.00 86.88 403 CYS A N 1
ATOM 3052 C CA . CYS A 1 403 ? -5.968 1.954 5.429 1.00 86.88 403 CYS A CA 1
ATOM 3053 C C . CYS A 1 403 ? -5.236 0.654 5.051 1.00 86.88 403 CYS A C 1
ATOM 3055 O O . CYS A 1 403 ? -5.788 -0.225 4.386 1.00 86.88 403 CYS A O 1
ATOM 3057 N N . PHE A 1 404 ? -3.988 0.537 5.502 1.00 83.56 404 PHE A N 1
ATOM 3058 C CA . PHE A 1 404 ? -3.060 -0.556 5.211 1.00 83.56 404 PHE A CA 1
ATOM 3059 C C . PHE A 1 404 ? -2.463 -1.132 6.515 1.00 83.56 404 PHE A C 1
ATOM 3061 O O . PHE A 1 404 ? -2.720 -0.605 7.597 1.00 83.56 404 PHE A O 1
ATOM 3068 N N . SER A 1 405 ? -1.762 -2.274 6.437 1.00 83.69 405 SER A N 1
ATOM 3069 C CA . SER A 1 405 ? -1.053 -2.940 7.551 1.00 83.69 405 SER A CA 1
ATOM 3070 C C . SER A 1 405 ? -1.799 -2.860 8.906 1.00 83.69 405 SER A C 1
ATOM 3072 O O . SER A 1 405 ? -2.884 -3.437 9.053 1.00 83.69 405 SER A O 1
ATOM 3074 N N . SER A 1 406 ? -1.282 -2.125 9.900 1.00 85.12 406 SER A N 1
ATOM 3075 C CA . SER A 1 406 ? -1.911 -1.988 11.221 1.00 85.12 406 SER A CA 1
ATOM 3076 C C . SER A 1 406 ? -3.301 -1.338 11.195 1.00 85.12 406 SER A C 1
ATOM 3078 O O . SER A 1 406 ? -4.132 -1.722 12.020 1.00 85.12 406 SER A O 1
ATOM 3080 N N . CYS A 1 407 ? -3.622 -0.443 10.251 1.00 89.88 407 CYS A N 1
ATOM 3081 C CA . CYS A 1 407 ? -4.988 0.075 10.091 1.00 89.88 407 CYS A CA 1
ATOM 3082 C C . CYS A 1 407 ? -5.983 -1.049 9.782 1.00 89.88 407 CYS A C 1
ATOM 3084 O O . CYS A 1 407 ? -7.040 -1.114 10.408 1.00 89.88 407 CYS A O 1
ATOM 3086 N N . LEU A 1 408 ? -5.628 -2.009 8.921 1.00 86.06 408 LEU A N 1
ATOM 3087 C CA . LEU A 1 408 ? -6.487 -3.163 8.619 1.00 86.06 408 LEU A CA 1
ATOM 3088 C C . LEU A 1 408 ? -6.668 -4.083 9.838 1.00 86.06 408 LEU A C 1
ATOM 3090 O O . LEU A 1 408 ? -7.761 -4.609 10.068 1.00 86.06 408 LEU A O 1
ATOM 3094 N N . ILE A 1 409 ? -5.627 -4.258 10.657 1.00 84.75 409 ILE A N 1
ATOM 3095 C CA . ILE A 1 409 ? -5.704 -5.029 11.911 1.00 84.75 409 ILE A CA 1
ATOM 3096 C C . ILE A 1 409 ? -6.672 -4.351 12.896 1.00 84.75 409 ILE A C 1
ATOM 3098 O O . ILE A 1 409 ? -7.541 -5.015 13.473 1.00 84.75 409 ILE A O 1
ATOM 3102 N N . VAL A 1 410 ? -6.560 -3.030 13.052 1.00 90.19 410 VAL A N 1
ATOM 3103 C CA . VAL A 1 410 ? -7.384 -2.217 13.958 1.00 90.19 410 VAL A CA 1
ATOM 3104 C C . VAL A 1 410 ? -8.830 -2.105 13.472 1.00 90.19 410 VAL A C 1
ATOM 3106 O O . VAL A 1 410 ? -9.753 -2.308 14.261 1.00 90.19 410 VAL A O 1
ATOM 3109 N N . ALA A 1 411 ? -9.052 -1.863 12.181 1.00 90.62 411 ALA A N 1
ATOM 3110 C CA . ALA A 1 411 ? -10.380 -1.819 11.579 1.00 90.62 411 ALA A CA 1
ATOM 3111 C C . ALA A 1 411 ? -11.135 -3.139 11.807 1.00 90.62 411 ALA A C 1
ATOM 3113 O O . ALA A 1 411 ? -12.285 -3.140 12.249 1.00 90.62 411 ALA A O 1
ATOM 3114 N N . ASN A 1 412 ? -10.464 -4.279 11.613 1.00 87.44 412 ASN A N 1
ATOM 3115 C CA . ASN A 1 412 ? -11.053 -5.590 11.881 1.00 87.44 412 ASN A CA 1
ATOM 3116 C C . ASN A 1 412 ? -11.277 -5.858 13.385 1.00 87.44 412 ASN A C 1
ATOM 3118 O O . ASN A 1 412 ? -12.264 -6.503 13.739 1.00 87.44 412 ASN A O 1
ATOM 3122 N N . LEU A 1 413 ? -10.433 -5.337 14.287 1.00 89.50 413 LEU A N 1
ATOM 3123 C CA . LEU A 1 413 ? -10.702 -5.365 15.733 1.00 89.50 413 LEU A CA 1
ATOM 3124 C C . LEU A 1 413 ? -11.969 -4.570 16.088 1.00 89.50 413 LEU A C 1
ATOM 3126 O O . LEU A 1 413 ? -12.837 -5.094 16.786 1.00 89.50 413 LEU A O 1
ATOM 3130 N N . PHE A 1 414 ? -12.110 -3.337 15.596 1.00 92.62 414 PHE A N 1
ATOM 3131 C CA . PHE A 1 414 ? -13.282 -2.509 15.888 1.00 92.62 414 PHE A CA 1
ATOM 3132 C C . PHE A 1 414 ? -14.566 -3.061 15.254 1.00 92.62 414 PHE A C 1
ATOM 3134 O O . PHE A 1 414 ? -15.589 -3.098 15.940 1.00 92.62 414 PHE A O 1
ATOM 3141 N N . ARG A 1 415 ? -14.514 -3.605 14.025 1.00 90.44 415 ARG A N 1
ATOM 3142 C CA . ARG A 1 415 ? -15.625 -4.384 13.439 1.00 90.44 415 ARG A CA 1
ATOM 3143 C C . ARG A 1 415 ? -16.060 -5.514 14.378 1.00 90.44 415 ARG A C 1
ATOM 3145 O O . ARG A 1 415 ? -17.226 -5.562 14.761 1.00 90.44 415 ARG A O 1
ATOM 3152 N N . ARG A 1 416 ? -15.128 -6.368 14.832 1.00 88.88 416 ARG A N 1
ATOM 3153 C CA . ARG A 1 416 ? -15.437 -7.467 15.772 1.00 88.88 416 ARG A CA 1
ATOM 3154 C C . ARG A 1 416 ? -15.995 -6.978 17.108 1.00 88.88 416 ARG A C 1
ATOM 3156 O O . ARG A 1 416 ? -16.875 -7.628 17.655 1.00 88.88 416 ARG A O 1
ATOM 3163 N N . LEU A 1 417 ? -15.545 -5.831 17.622 1.00 91.62 417 LEU A N 1
ATOM 3164 C CA . LEU A 1 417 ? -16.086 -5.220 18.846 1.00 91.62 417 LEU A CA 1
ATOM 3165 C C . LEU A 1 417 ? -17.541 -4.732 18.715 1.00 91.62 417 LEU A C 1
ATOM 3167 O O . LEU A 1 417 ? -18.188 -4.484 19.742 1.00 91.62 417 LEU A O 1
ATOM 3171 N N . GLY A 1 418 ? -18.064 -4.632 17.489 1.00 90.31 418 GLY A N 1
ATOM 3172 C CA . GLY A 1 418 ? -19.405 -4.141 17.170 1.00 90.31 418 GLY A CA 1
ATOM 3173 C C . GLY A 1 418 ? -19.441 -2.687 16.692 1.00 90.31 418 GLY A C 1
ATOM 3174 O O . GLY A 1 418 ? -20.468 -2.032 16.857 1.00 90.31 418 GLY A O 1
ATOM 3175 N N . ALA A 1 419 ? -18.340 -2.158 16.147 1.00 93.06 419 ALA A N 1
ATOM 3176 C CA . ALA A 1 419 ? -18.352 -0.857 15.484 1.00 93.06 419 ALA A CA 1
ATOM 3177 C C . ALA A 1 419 ? -19.074 -0.933 14.134 1.00 93.06 419 ALA A C 1
ATOM 3179 O O . ALA A 1 419 ? -18.815 -1.830 13.331 1.00 93.06 419 ALA A O 1
ATOM 3180 N N . VAL A 1 420 ? -19.949 0.039 13.875 1.00 91.38 420 VAL A N 1
ATOM 3181 C CA . VAL A 1 420 ? -20.591 0.213 12.568 1.00 91.38 420 VAL A CA 1
ATOM 3182 C C . VAL A 1 420 ? -19.577 0.858 11.614 1.00 91.38 420 VAL A C 1
ATOM 3184 O O . VAL A 1 420 ? -19.117 1.963 11.913 1.00 91.38 420 VAL A O 1
ATOM 3187 N N . PRO A 1 421 ? -19.204 0.214 10.493 1.00 86.00 421 PRO A N 1
ATOM 3188 C CA . PRO A 1 421 ? -18.343 0.835 9.498 1.00 86.00 421 PRO A CA 1
ATOM 3189 C C . PRO A 1 421 ? -19.107 1.914 8.719 1.00 86.00 421 PRO A C 1
ATOM 3191 O O . PRO A 1 421 ? -20.192 1.662 8.199 1.00 86.00 421 PRO A O 1
ATOM 3194 N N . CYS A 1 422 ? -18.515 3.099 8.613 1.00 80.06 422 CYS A N 1
ATOM 3195 C CA . CYS A 1 422 ? -19.021 4.243 7.862 1.00 80.06 422 CYS A CA 1
ATOM 3196 C C . CYS A 1 422 ? -17.855 4.870 7.095 1.00 80.06 422 CYS A C 1
ATOM 3198 O O . CYS A 1 422 ? -16.898 5.315 7.710 1.00 80.06 422 CYS A O 1
ATOM 3200 N N . GLY A 1 423 ? -17.911 4.942 5.770 1.00 62.56 423 GLY A N 1
ATOM 3201 C CA . GLY A 1 423 ? -16.800 5.469 4.978 1.00 62.56 423 GLY A CA 1
ATOM 3202 C C . GLY A 1 423 ? -16.874 5.003 3.534 1.00 62.56 423 GLY A C 1
ATOM 3203 O O . GLY A 1 423 ? -17.886 4.445 3.109 1.00 62.56 423 GLY A O 1
ATOM 3204 N N . GLY A 1 424 ? -15.800 5.229 2.782 1.00 49.59 424 GLY A N 1
ATOM 3205 C CA . GLY A 1 424 ? -15.734 4.812 1.388 1.00 49.59 424 GLY A CA 1
ATOM 3206 C C . GLY A 1 424 ? -15.710 3.290 1.254 1.00 49.59 424 GLY A C 1
ATOM 3207 O O . GLY A 1 424 ? -14.663 2.666 1.441 1.00 49.59 424 GLY A O 1
ATOM 3208 N N . SER A 1 425 ? -16.831 2.702 0.823 1.00 40.91 425 SER A N 1
ATOM 3209 C CA . SER A 1 425 ? -16.811 1.458 0.051 1.00 40.91 425 SER A CA 1
ATOM 3210 C C . SER A 1 425 ? -15.930 1.710 -1.172 1.00 40.91 425 SER A C 1
ATOM 3212 O O . SER A 1 425 ? -16.383 2.353 -2.110 1.00 40.91 425 SER A O 1
ATOM 3214 N N . ASN A 1 426 ? -14.652 1.348 -1.032 1.00 42.06 426 ASN A N 1
ATOM 3215 C CA . ASN A 1 426 ? -13.515 1.448 -1.960 1.00 42.06 426 ASN A CA 1
ATOM 3216 C C . ASN A 1 426 ? -12.186 1.207 -1.186 1.00 42.06 426 ASN A C 1
ATOM 3218 O O . ASN A 1 426 ? -11.179 0.842 -1.781 1.00 42.06 426 ASN A O 1
ATOM 3222 N N . GLY A 1 427 ? -12.189 1.314 0.153 1.00 36.97 427 GLY A N 1
ATOM 3223 C CA . GLY A 1 427 ? -11.135 0.801 1.044 1.00 36.97 427 GLY A CA 1
ATOM 3224 C C . GLY A 1 427 ? -11.592 -0.430 1.839 1.00 36.97 427 GLY A C 1
ATOM 3225 O O . GLY A 1 427 ? -11.867 -0.324 3.029 1.00 36.97 427 GLY A O 1
ATOM 3226 N N . SER A 1 428 ? -11.715 -1.591 1.185 1.00 32.94 428 SER A N 1
ATOM 3227 C CA . SER A 1 428 ? -11.948 -2.905 1.830 1.00 32.94 428 SER A CA 1
ATOM 3228 C C . SER A 1 428 ? -13.180 -3.042 2.753 1.00 32.94 428 SER A C 1
ATOM 3230 O O . SER A 1 428 ? -13.132 -3.783 3.733 1.00 32.94 428 SER A O 1
ATOM 3232 N N . ILE A 1 429 ? -14.308 -2.393 2.422 1.00 34.69 429 ILE A N 1
ATOM 3233 C CA . ILE A 1 429 ? -15.626 -2.668 3.049 1.00 34.69 429 ILE A CA 1
ATOM 3234 C C . ILE A 1 429 ? -16.736 -2.937 2.010 1.00 34.69 429 ILE A C 1
ATOM 3236 O O . ILE A 1 429 ? -17.877 -2.502 2.139 1.00 34.69 429 ILE A O 1
ATOM 3240 N N . HIS A 1 430 ? -16.414 -3.730 0.986 1.00 28.14 430 HIS A N 1
ATOM 3241 C CA . HIS A 1 430 ? -17.338 -4.816 0.629 1.00 28.14 430 HIS A CA 1
ATOM 3242 C C . HIS A 1 430 ? -17.250 -5.888 1.738 1.00 28.14 430 HIS A C 1
ATOM 3244 O O . HIS A 1 430 ? -16.217 -5.969 2.409 1.00 28.14 430 HIS A O 1
ATOM 3250 N N . PRO A 1 431 ? -18.268 -6.744 1.948 1.00 26.77 431 PRO A N 1
ATOM 3251 C CA . PRO A 1 431 ? -18.074 -7.947 2.756 1.00 26.77 431 PRO A CA 1
ATOM 3252 C C . PRO A 1 431 ? -16.942 -8.804 2.163 1.00 26.77 431 PRO A C 1
ATOM 3254 O O . PRO A 1 431 ? -16.816 -8.907 0.940 1.00 26.77 431 PRO A O 1
ATOM 3257 N N . LEU A 1 432 ? -16.165 -9.478 3.021 1.00 31.73 432 LEU A N 1
ATOM 3258 C CA . LEU A 1 432 ? -15.028 -10.330 2.619 1.00 31.73 432 LEU A CA 1
ATOM 3259 C C . LEU A 1 432 ? -15.426 -11.500 1.690 1.00 31.73 432 LEU A C 1
ATOM 3261 O O . LEU A 1 432 ? -14.586 -12.088 1.015 1.00 31.73 432 LEU A O 1
ATOM 3265 N N . HIS A 1 433 ? -16.731 -11.742 1.532 1.00 25.34 433 HIS A N 1
ATOM 3266 C CA . HIS A 1 433 ? -17.351 -12.625 0.538 1.00 25.34 433 HIS A CA 1
ATOM 3267 C C . HIS A 1 433 ? -16.941 -12.370 -0.933 1.00 25.34 433 HIS A C 1
ATOM 3269 O O . HIS A 1 433 ? -17.213 -13.220 -1.784 1.00 25.34 433 HIS A O 1
ATOM 3275 N N . GLY A 1 434 ? -16.314 -11.232 -1.259 1.00 22.89 434 GLY A N 1
ATOM 3276 C CA . GLY A 1 434 ? -15.753 -10.975 -2.592 1.00 22.89 434 GLY A CA 1
ATOM 3277 C C . GLY A 1 434 ? -14.449 -11.735 -2.879 1.00 22.89 434 GLY A C 1
ATOM 3278 O O . GLY A 1 434 ? -14.285 -12.304 -3.959 1.00 22.89 434 GLY A O 1
ATOM 3279 N N . SER A 1 435 ? -13.526 -11.796 -1.915 1.00 27.42 435 SER A N 1
ATOM 3280 C CA . SER A 1 435 ? -12.168 -12.333 -2.090 1.00 27.42 435 SER A CA 1
ATOM 3281 C C . SER A 1 435 ? -12.111 -13.859 -1.956 1.00 27.42 435 SER A C 1
ATOM 3283 O O . SER A 1 435 ? -11.438 -14.404 -1.080 1.00 27.42 435 SER A O 1
ATOM 3285 N N . LYS A 1 436 ? -12.810 -14.575 -2.848 1.00 24.77 436 LYS A N 1
ATOM 3286 C CA . LYS A 1 436 ? -12.775 -16.045 -2.913 1.00 24.77 436 LYS A CA 1
ATOM 3287 C C . LYS A 1 436 ? -11.334 -16.558 -3.074 1.00 24.77 436 LYS A C 1
ATOM 3289 O O . LYS A 1 436 ? -10.744 -16.443 -4.146 1.00 24.77 436 LYS A O 1
ATOM 3294 N N . GLY A 1 437 ? -10.802 -17.156 -2.005 1.00 27.78 437 GLY A N 1
ATOM 3295 C CA . GLY A 1 437 ? -9.586 -17.976 -2.019 1.00 27.78 437 GLY A CA 1
ATOM 3296 C C . GLY A 1 437 ? -8.239 -17.243 -2.061 1.00 27.78 437 GLY A C 1
ATOM 3297 O O . GLY A 1 437 ? -7.269 -17.855 -2.499 1.00 27.78 437 GLY A O 1
ATOM 3298 N N . ARG A 1 438 ? -8.135 -15.969 -1.643 1.00 34.59 438 ARG A N 1
ATOM 3299 C CA . ARG A 1 438 ? -6.865 -15.207 -1.705 1.00 34.59 438 ARG A CA 1
ATOM 3300 C C . ARG A 1 438 ? -6.387 -14.628 -0.359 1.00 34.59 438 ARG A C 1
ATOM 3302 O O . ARG A 1 438 ? -6.514 -13.442 -0.095 1.00 34.59 438 ARG A O 1
ATOM 3309 N N . ASN A 1 439 ? -5.771 -15.530 0.411 1.00 31.20 439 ASN A N 1
ATOM 3310 C CA . ASN A 1 439 ? -4.655 -15.364 1.362 1.00 31.20 439 ASN A CA 1
ATOM 3311 C C . ASN A 1 439 ? -4.765 -14.372 2.560 1.00 31.20 439 ASN A C 1
ATOM 3313 O O . ASN A 1 439 ? -4.655 -13.159 2.377 1.00 31.20 439 ASN A O 1
ATOM 3317 N N . PRO A 1 440 ? -4.814 -14.859 3.822 1.00 27.78 440 PRO A N 1
ATOM 3318 C CA . PRO A 1 440 ? -4.722 -14.044 5.039 1.00 27.78 440 PRO A CA 1
ATOM 3319 C C . PRO A 1 440 ? -3.273 -13.649 5.427 1.00 27.78 440 PRO A C 1
ATOM 3321 O O . PRO A 1 440 ? -2.925 -13.631 6.610 1.00 27.78 440 PRO A O 1
ATOM 3324 N N . ALA A 1 441 ? -2.426 -13.274 4.461 1.00 30.81 441 ALA A N 1
ATOM 3325 C CA . ALA A 1 441 ? -1.019 -12.888 4.679 1.00 30.81 441 ALA A CA 1
ATOM 3326 C C . ALA A 1 441 ? -0.818 -11.647 5.587 1.00 30.81 441 ALA A C 1
ATOM 3328 O O . ALA A 1 441 ? 0.282 -11.412 6.085 1.00 30.81 441 ALA A O 1
ATOM 3329 N N . ILE A 1 442 ? -1.898 -10.907 5.877 1.00 32.59 442 ILE A N 1
ATOM 3330 C CA . ILE A 1 442 ? -1.987 -9.662 6.675 1.00 32.59 442 ILE A CA 1
ATOM 3331 C C . ILE A 1 442 ? -1.315 -9.741 8.068 1.00 32.59 442 ILE A C 1
ATOM 3333 O O . ILE A 1 442 ? -1.020 -8.706 8.662 1.00 32.59 442 ILE A O 1
ATOM 3337 N N . LYS A 1 443 ? -1.050 -10.939 8.608 1.00 29.70 443 LYS A N 1
ATOM 3338 C CA . LYS A 1 443 ? -0.225 -11.108 9.823 1.00 29.70 443 LYS A CA 1
ATOM 3339 C C . LYS A 1 443 ? 1.183 -11.649 9.574 1.00 29.70 443 LYS A C 1
ATOM 3341 O O . LYS A 1 443 ? 2.108 -11.251 10.276 1.00 29.70 443 LYS A O 1
ATOM 3346 N N . ALA A 1 444 ? 1.351 -12.532 8.591 1.00 27.73 444 ALA A N 1
ATOM 3347 C CA . ALA A 1 444 ? 2.638 -13.148 8.275 1.00 27.73 444 ALA A CA 1
ATOM 3348 C C . ALA A 1 444 ? 3.661 -12.132 7.733 1.00 27.73 444 ALA A C 1
ATOM 3350 O O . ALA A 1 444 ? 4.858 -12.340 7.881 1.00 27.73 444 ALA A O 1
ATOM 3351 N N . ALA A 1 445 ? 3.194 -11.021 7.156 1.00 28.92 445 ALA A N 1
ATOM 3352 C CA . ALA A 1 445 ? 4.037 -9.959 6.614 1.00 28.92 445 ALA A CA 1
ATOM 3353 C C . ALA A 1 445 ? 4.456 -8.870 7.630 1.00 28.92 445 ALA A C 1
ATOM 3355 O O . ALA A 1 445 ? 5.012 -7.840 7.243 1.00 28.92 445 ALA A O 1
ATOM 3356 N N . ARG A 1 446 ? 4.232 -9.075 8.938 1.00 32.78 446 ARG A N 1
ATOM 3357 C CA . ARG A 1 446 ? 4.794 -8.193 9.974 1.00 32.78 446 ARG A CA 1
ATOM 3358 C C . ARG A 1 446 ? 6.321 -8.261 9.944 1.00 32.78 446 ARG A C 1
ATOM 3360 O O . ARG A 1 446 ? 6.887 -9.281 10.304 1.00 32.78 446 ARG A O 1
ATOM 3367 N N . LEU A 1 447 ? 6.966 -7.153 9.577 1.00 35.62 447 LEU A N 1
ATOM 3368 C CA . LEU A 1 447 ? 8.420 -6.954 9.670 1.00 35.62 447 LEU A CA 1
ATOM 3369 C C . LEU A 1 447 ? 9.265 -8.029 8.965 1.00 35.62 447 LEU A C 1
ATOM 3371 O O . LEU A 1 447 ? 10.279 -8.490 9.492 1.00 35.62 447 LEU A O 1
ATOM 3375 N N . PHE A 1 448 ? 8.925 -8.354 7.715 1.00 31.30 448 PHE A N 1
ATOM 3376 C CA . PHE A 1 448 ? 9.993 -8.795 6.821 1.00 31.30 448 PHE A CA 1
ATOM 3377 C C . PHE A 1 448 ? 10.948 -7.638 6.551 1.00 31.30 448 PHE A C 1
ATOM 3379 O O . PHE A 1 448 ? 10.527 -6.539 6.207 1.00 31.30 448 PHE A O 1
ATOM 3386 N N . ASN A 1 449 ? 12.235 -7.916 6.741 1.00 27.55 449 ASN A N 1
ATOM 3387 C CA . ASN A 1 449 ? 13.360 -7.020 6.518 1.00 27.55 449 ASN A CA 1
ATOM 3388 C C . ASN A 1 449 ? 14.601 -7.907 6.355 1.00 27.55 449 ASN A C 1
ATOM 3390 O O . ASN A 1 449 ? 14.900 -8.728 7.227 1.00 27.55 449 ASN A O 1
ATOM 3394 N N . ALA A 1 450 ? 15.258 -7.830 5.198 1.00 28.53 450 ALA A N 1
ATOM 3395 C CA . ALA A 1 450 ? 16.234 -8.825 4.751 1.00 28.53 450 ALA A CA 1
ATOM 3396 C C . ALA A 1 450 ? 17.439 -8.152 4.077 1.00 28.53 450 ALA A C 1
ATOM 3398 O O . ALA A 1 450 ? 17.671 -8.287 2.877 1.00 28.53 450 ALA A O 1
ATOM 3399 N N . SER A 1 451 ? 18.212 -7.407 4.866 1.00 26.45 451 SER A N 1
ATOM 3400 C CA . SER A 1 451 ? 19.423 -6.728 4.402 1.00 26.45 451 SER A CA 1
ATOM 3401 C C . SER A 1 451 ? 20.645 -7.657 4.441 1.00 26.45 451 SER A C 1
ATOM 3403 O O . SER A 1 451 ? 21.388 -7.710 5.421 1.00 26.45 451 SER A O 1
ATOM 3405 N N . GLU A 1 452 ? 20.912 -8.370 3.341 1.00 29.81 452 GLU A N 1
ATOM 3406 C CA . GLU A 1 452 ? 22.220 -9.013 3.146 1.00 29.81 452 GLU A CA 1
ATOM 3407 C C . GLU A 1 452 ? 23.284 -7.947 2.813 1.00 29.81 452 GLU A C 1
ATOM 3409 O O . GLU A 1 452 ? 23.487 -7.545 1.667 1.00 29.81 452 GLU A O 1
ATOM 3414 N N . GLY A 1 453 ? 23.950 -7.430 3.848 1.00 27.11 453 GLY A N 1
ATOM 3415 C CA . GLY A 1 453 ? 24.893 -6.319 3.716 1.00 27.11 453 GLY A CA 1
ATOM 3416 C C . GLY A 1 453 ? 26.192 -6.680 2.986 1.00 27.11 453 GLY A C 1
ATOM 3417 O O . GLY A 1 453 ? 27.148 -7.132 3.617 1.00 27.11 453 GLY A O 1
ATOM 3418 N N . ARG A 1 454 ? 26.281 -6.383 1.680 1.00 24.70 454 ARG A N 1
ATOM 3419 C CA . ARG A 1 454 ? 27.545 -6.378 0.916 1.00 24.70 454 ARG A CA 1
ATOM 3420 C C . ARG A 1 454 ? 27.733 -5.103 0.074 1.00 24.70 454 ARG A C 1
ATOM 3422 O O . ARG A 1 454 ? 27.153 -4.952 -0.993 1.00 24.70 454 ARG A O 1
ATOM 3429 N N . ASN A 1 455 ? 28.666 -4.266 0.543 1.00 25.80 455 ASN A N 1
ATOM 3430 C CA . ASN A 1 455 ? 29.182 -3.017 -0.047 1.00 25.80 455 ASN A CA 1
ATOM 3431 C C . ASN A 1 455 ? 28.206 -1.825 -0.151 1.00 25.80 455 ASN A C 1
ATOM 3433 O O . ASN A 1 455 ? 26.991 -1.967 -0.124 1.00 25.80 455 ASN A O 1
ATOM 3437 N N . ARG A 1 456 ? 28.779 -0.609 -0.159 1.00 28.92 456 ARG A N 1
ATOM 3438 C CA . ARG A 1 456 ? 28.091 0.657 0.177 1.00 28.92 456 ARG A CA 1
ATOM 3439 C C . ARG A 1 456 ? 27.516 1.437 -1.013 1.00 28.92 456 ARG A C 1
ATOM 3441 O O . ARG A 1 456 ? 26.965 2.511 -0.799 1.00 28.92 456 ARG A O 1
ATOM 3448 N N . ASP A 1 457 ? 27.611 0.895 -2.223 1.00 29.19 457 ASP A N 1
ATOM 3449 C CA . ASP A 1 457 ? 27.330 1.611 -3.478 1.00 29.19 457 ASP A CA 1
ATOM 3450 C C . ASP A 1 457 ? 26.206 0.954 -4.308 1.00 29.19 457 ASP A C 1
ATOM 3452 O O . ASP A 1 457 ? 26.166 1.080 -5.530 1.00 29.19 457 ASP A O 1
ATOM 3456 N N . ARG A 1 458 ? 25.300 0.207 -3.659 1.00 32.25 458 ARG A N 1
ATOM 3457 C CA . ARG A 1 458 ? 24.185 -0.519 -4.300 1.00 32.25 458 ARG A CA 1
ATOM 3458 C C . ARG A 1 458 ? 22.841 -0.214 -3.644 1.00 32.25 458 ARG A C 1
ATOM 3460 O O . ARG A 1 458 ? 22.790 0.231 -2.498 1.00 32.25 458 ARG A O 1
ATOM 3467 N N . GLN A 1 459 ? 21.753 -0.439 -4.381 1.00 38.38 459 GLN A N 1
ATOM 3468 C CA . GLN A 1 459 ? 20.400 -0.205 -3.875 1.00 38.38 459 GLN A CA 1
ATOM 3469 C C . GLN A 1 459 ? 20.067 -1.232 -2.789 1.00 38.38 459 GLN A C 1
ATOM 3471 O O . GLN A 1 459 ? 20.203 -2.438 -2.988 1.00 38.38 459 GLN A O 1
ATOM 3476 N N . LEU A 1 460 ? 19.646 -0.749 -1.621 1.00 29.69 460 LEU A N 1
ATOM 3477 C CA . LEU A 1 460 ? 19.251 -1.620 -0.522 1.00 29.69 460 LEU A CA 1
ATOM 3478 C C . LEU A 1 460 ? 17.832 -2.134 -0.777 1.00 29.69 460 LEU A C 1
ATOM 3480 O O . LEU A 1 460 ? 16.863 -1.380 -0.659 1.00 29.69 460 LEU A O 1
ATOM 3484 N N . TRP A 1 461 ? 17.703 -3.428 -1.063 1.00 33.16 461 TRP A N 1
ATOM 3485 C CA . TRP A 1 461 ? 16.423 -4.128 -0.980 1.00 33.16 461 TRP A CA 1
ATOM 3486 C C . TRP A 1 461 ? 15.958 -4.123 0.478 1.00 33.16 461 TRP A C 1
ATOM 3488 O O . TRP A 1 461 ? 16.553 -4.758 1.346 1.00 33.16 461 TRP A O 1
ATOM 3498 N N . THR A 1 462 ? 14.939 -3.305 0.741 1.00 33.38 462 THR A N 1
ATOM 3499 C CA . THR A 1 462 ? 14.588 -2.816 2.079 1.00 33.38 462 THR A CA 1
ATOM 3500 C C . THR A 1 462 ? 13.090 -2.988 2.299 1.00 33.38 462 THR A C 1
ATOM 3502 O O . THR A 1 462 ? 12.302 -2.078 2.043 1.00 33.38 462 THR A O 1
ATOM 3505 N N . LEU A 1 463 ? 12.710 -4.176 2.762 1.00 32.38 463 LEU A N 1
ATOM 3506 C CA . LEU A 1 463 ? 11.392 -4.434 3.338 1.00 32.38 463 LEU A CA 1
ATOM 3507 C C . LEU A 1 463 ? 11.424 -3.839 4.764 1.00 32.38 463 LEU A C 1
ATOM 3509 O O . LEU A 1 463 ? 12.347 -4.138 5.518 1.00 32.38 463 LEU A O 1
ATOM 3513 N N . TYR A 1 464 ? 10.525 -2.911 5.101 1.00 29.05 464 TYR A N 1
ATOM 3514 C CA . TYR A 1 464 ? 10.568 -2.148 6.365 1.00 29.05 464 TYR A CA 1
ATOM 3515 C C . TYR A 1 464 ? 9.200 -1.519 6.669 1.00 29.05 464 TYR A C 1
ATOM 3517 O O . TYR A 1 464 ? 8.661 -0.806 5.822 1.00 29.05 464 TYR A O 1
ATOM 3525 N N . ALA A 1 465 ? 8.683 -1.667 7.892 1.00 22.48 465 ALA A N 1
ATOM 3526 C CA . ALA A 1 465 ? 7.686 -0.711 8.389 1.00 22.48 465 ALA A CA 1
ATOM 3527 C C . ALA A 1 465 ? 8.308 0.700 8.386 1.00 22.48 465 ALA A C 1
ATOM 3529 O O . ALA A 1 465 ? 9.510 0.847 8.608 1.00 22.48 465 ALA A O 1
ATOM 3530 N N . ARG A 1 466 ? 7.543 1.752 8.082 1.00 22.67 466 ARG A N 1
ATOM 3531 C CA . ARG A 1 466 ? 8.117 3.104 7.960 1.00 22.67 466 ARG A CA 1
ATOM 3532 C C . ARG A 1 466 ? 8.620 3.624 9.307 1.00 22.67 466 ARG A C 1
ATOM 3534 O O . ARG A 1 466 ? 7.803 3.907 10.169 1.00 22.67 466 ARG A O 1
ATOM 3541 N N . ASP A 1 467 ? 9.917 3.923 9.413 1.00 23.62 467 ASP A N 1
ATOM 3542 C CA . ASP A 1 467 ? 10.415 4.787 10.491 1.00 23.62 467 ASP A CA 1
ATOM 3543 C C . ASP A 1 467 ? 11.565 5.737 10.078 1.00 23.62 467 ASP A C 1
ATOM 3545 O O . ASP A 1 467 ? 12.063 5.735 8.946 1.00 23.62 467 ASP A O 1
ATOM 3549 N N . ARG A 1 468 ? 11.903 6.671 10.970 1.00 24.44 468 ARG A N 1
ATOM 3550 C CA . ARG A 1 468 ? 12.393 8.020 10.658 1.00 24.44 468 ARG A CA 1
ATOM 3551 C C . ARG A 1 468 ? 13.911 8.123 10.509 1.00 24.44 468 ARG A C 1
ATOM 3553 O O . ARG A 1 468 ? 14.606 8.572 11.419 1.00 24.44 468 ARG A O 1
ATOM 3560 N N . VAL A 1 469 ? 14.424 7.934 9.291 1.00 23.78 469 VAL A N 1
ATOM 3561 C CA . VAL A 1 469 ? 15.780 8.403 8.920 1.00 23.78 469 VAL A CA 1
ATOM 3562 C C . VAL A 1 469 ? 15.728 9.429 7.783 1.00 23.78 469 VAL A C 1
ATOM 3564 O O . VAL A 1 469 ? 15.993 9.142 6.621 1.00 23.78 469 VAL A O 1
ATOM 3567 N N . SER A 1 470 ? 15.380 10.677 8.114 1.00 25.58 470 SER A N 1
ATOM 3568 C CA . SER A 1 470 ? 15.362 11.804 7.159 1.00 25.58 470 SER A CA 1
ATOM 3569 C C . SER A 1 470 ? 15.759 13.139 7.798 1.00 25.58 470 SER A C 1
ATOM 3571 O O . SER A 1 470 ? 15.048 14.139 7.683 1.00 25.58 470 SER A O 1
ATOM 3573 N N . ARG A 1 471 ? 16.900 13.181 8.511 1.00 25.17 471 ARG A N 1
ATOM 3574 C CA . ARG A 1 471 ? 17.443 14.459 9.024 1.00 25.17 471 ARG A CA 1
ATOM 3575 C C . ARG A 1 471 ? 18.960 14.539 9.290 1.00 25.17 471 ARG A C 1
ATOM 3577 O O . ARG A 1 471 ? 19.362 15.243 10.208 1.00 25.17 471 ARG A O 1
ATOM 3584 N N . CYS A 1 472 ? 19.820 13.886 8.491 1.00 23.70 472 CYS A N 1
ATOM 3585 C CA . CYS A 1 472 ? 21.282 14.092 8.613 1.00 23.70 472 CYS A CA 1
ATOM 3586 C C . CYS A 1 472 ? 22.131 13.890 7.329 1.00 23.70 472 CYS A C 1
ATOM 3588 O O . CYS A 1 472 ? 23.260 13.416 7.403 1.00 23.70 472 CYS A O 1
ATOM 3590 N N . ALA A 1 473 ? 21.623 14.260 6.143 1.00 25.38 473 ALA A N 1
ATOM 3591 C CA . ALA A 1 473 ? 22.326 14.041 4.863 1.00 25.38 473 ALA A CA 1
ATOM 3592 C C . ALA A 1 473 ? 22.257 15.232 3.877 1.00 25.38 473 ALA A C 1
ATOM 3594 O O . ALA A 1 473 ? 22.086 15.043 2.678 1.00 25.38 473 ALA A O 1
ATOM 3595 N N . GLN A 1 474 ? 22.366 16.479 4.362 1.00 25.14 474 GLN A N 1
ATOM 3596 C CA . GLN A 1 474 ? 22.187 17.674 3.509 1.00 25.14 474 GLN A CA 1
ATOM 3597 C C . GLN A 1 474 ? 23.169 18.836 3.782 1.00 25.14 474 GLN A C 1
ATOM 3599 O O . GLN A 1 474 ? 22.830 20.006 3.626 1.00 25.14 474 GLN A O 1
ATOM 3604 N N . ARG A 1 475 ? 24.418 18.532 4.177 1.00 24.62 475 ARG A N 1
ATOM 3605 C CA . ARG A 1 475 ? 25.515 19.524 4.288 1.00 24.62 475 ARG A CA 1
ATOM 3606 C C . ARG A 1 475 ? 26.882 19.002 3.817 1.00 24.62 475 ARG A C 1
ATOM 3608 O O . ARG A 1 475 ? 27.837 19.000 4.589 1.00 24.62 475 ARG A O 1
ATOM 3615 N N . ARG A 1 476 ? 26.963 18.589 2.546 1.00 26.75 476 ARG A N 1
ATOM 3616 C CA . ARG A 1 476 ? 28.170 18.542 1.679 1.00 26.75 476 ARG A CA 1
ATOM 3617 C C . ARG A 1 476 ? 27.777 17.910 0.338 1.00 26.75 476 ARG A C 1
ATOM 3619 O O . ARG A 1 476 ? 27.577 16.709 0.321 1.00 26.75 476 ARG A O 1
ATOM 3626 N N . TYR A 1 477 ? 27.632 18.723 -0.713 1.00 24.42 477 TYR A N 1
ATOM 3627 C CA . TYR A 1 477 ? 27.854 18.420 -2.147 1.00 24.42 477 TYR A CA 1
ATOM 3628 C C . TYR A 1 477 ? 27.284 19.569 -3.004 1.00 24.42 477 TYR A C 1
ATOM 3630 O O . TYR A 1 477 ? 26.255 19.437 -3.651 1.00 24.42 477 TYR A O 1
ATOM 3638 N N . CYS A 1 478 ? 27.960 20.723 -2.966 1.00 24.17 478 CYS A N 1
ATOM 3639 C CA . CYS A 1 478 ? 27.727 21.878 -3.846 1.00 24.17 478 CYS A CA 1
ATOM 3640 C C . CYS A 1 478 ? 29.077 22.565 -4.101 1.00 24.17 478 CYS A C 1
ATOM 3642 O O . CYS A 1 478 ? 29.387 23.568 -3.459 1.00 24.17 478 CYS A O 1
ATOM 3644 N N . ALA A 1 479 ? 29.921 21.973 -4.950 1.00 24.44 479 ALA A N 1
ATOM 3645 C CA . ALA A 1 479 ? 31.228 22.531 -5.299 1.00 24.44 479 ALA A CA 1
ATOM 3646 C C . ALA A 1 479 ? 31.797 21.918 -6.592 1.00 24.44 479 ALA A C 1
ATOM 3648 O O . ALA A 1 479 ? 32.751 21.155 -6.529 1.00 24.44 479 ALA A O 1
ATOM 3649 N N . GLU A 1 480 ? 31.234 22.270 -7.750 1.00 26.38 480 GLU A N 1
ATOM 3650 C CA . GLU A 1 480 ? 31.963 22.303 -9.029 1.00 26.38 480 GLU A CA 1
ATOM 3651 C C . GLU A 1 480 ? 31.185 23.149 -10.058 1.00 26.38 480 GLU A C 1
ATOM 3653 O O . GLU A 1 480 ? 29.984 23.363 -9.910 1.00 26.38 480 GLU A O 1
ATOM 3658 N N . ASN A 1 481 ? 31.885 23.671 -11.073 1.00 26.86 481 ASN A N 1
ATOM 3659 C CA . ASN A 1 481 ? 31.345 24.458 -12.197 1.00 26.86 481 ASN A CA 1
ATOM 3660 C C . ASN A 1 481 ? 30.677 25.827 -11.910 1.00 26.86 481 ASN A C 1
ATOM 3662 O O . ASN A 1 481 ? 29.599 26.108 -12.423 1.00 26.86 481 ASN A O 1
ATOM 3666 N N . VAL A 1 482 ? 31.406 26.756 -11.274 1.00 27.05 482 VAL A N 1
ATOM 3667 C CA . VAL A 1 482 ? 31.577 28.121 -11.836 1.00 27.05 482 VAL A CA 1
ATOM 3668 C C . VAL A 1 482 ? 33.028 28.560 -11.618 1.00 27.05 482 VAL A C 1
ATOM 3670 O O . VAL A 1 482 ? 33.548 28.464 -10.507 1.00 27.05 482 VAL A O 1
ATOM 3673 N N . GLY A 1 483 ? 33.705 29.034 -12.666 1.00 27.22 483 GLY A N 1
ATOM 3674 C CA . GLY A 1 483 ? 35.092 29.495 -12.572 1.00 27.22 483 GLY A CA 1
ATOM 3675 C C . GLY A 1 483 ? 35.202 30.965 -12.166 1.00 27.22 483 GLY A C 1
ATOM 3676 O O . GLY A 1 483 ? 34.710 31.835 -12.877 1.00 27.22 483 GLY A O 1
ATOM 3677 N N . CYS A 1 484 ? 35.915 31.262 -11.076 1.00 21.95 484 CYS A N 1
ATOM 3678 C CA . CYS A 1 484 ? 36.379 32.617 -10.769 1.00 21.95 484 CYS A CA 1
ATOM 3679 C C . CYS A 1 484 ? 37.718 32.579 -10.007 1.00 21.95 484 CYS A C 1
ATOM 3681 O O . CYS A 1 484 ? 37.946 31.693 -9.184 1.00 21.95 484 CYS A O 1
ATOM 3683 N N . ARG A 1 485 ? 38.635 33.513 -10.296 1.00 26.72 485 ARG A N 1
ATOM 3684 C CA . ARG A 1 485 ? 39.955 33.605 -9.638 1.00 26.72 485 ARG A CA 1
ATOM 3685 C C . ARG A 1 485 ? 39.868 34.495 -8.397 1.00 26.72 485 ARG A C 1
ATOM 3687 O O . ARG A 1 485 ? 39.336 35.588 -8.526 1.00 26.72 485 ARG A O 1
ATOM 3694 N N . ILE A 1 486 ? 40.510 34.109 -7.284 1.00 25.20 486 ILE A N 1
ATOM 3695 C CA . ILE A 1 486 ? 41.240 35.003 -6.349 1.00 25.20 486 ILE A CA 1
ATOM 3696 C C . ILE A 1 486 ? 42.054 34.176 -5.320 1.00 25.20 486 ILE A C 1
ATOM 3698 O O . ILE A 1 486 ? 41.933 32.957 -5.248 1.00 25.20 486 ILE A O 1
ATOM 3702 N N . ALA A 1 487 ? 42.980 34.845 -4.628 1.00 25.27 487 ALA A N 1
ATOM 3703 C CA . ALA A 1 487 ? 44.111 34.342 -3.837 1.00 25.27 487 ALA A CA 1
ATOM 3704 C C . ALA A 1 487 ? 43.902 33.147 -2.868 1.00 25.27 487 ALA A C 1
ATOM 3706 O O . ALA A 1 487 ? 42.902 33.030 -2.166 1.00 25.27 487 ALA A O 1
ATOM 3707 N N . ARG A 1 488 ? 44.966 32.334 -2.722 1.00 26.56 488 ARG A N 1
ATOM 3708 C CA . ARG A 1 488 ? 45.168 31.364 -1.621 1.00 26.56 488 ARG A CA 1
ATOM 3709 C C . ARG A 1 488 ? 45.584 32.074 -0.322 1.00 26.56 488 ARG A C 1
ATOM 3711 O O . ARG A 1 488 ? 46.369 33.020 -0.391 1.00 26.56 488 ARG A O 1
ATOM 3718 N N . PRO A 1 489 ? 45.278 31.488 0.852 1.00 26.48 489 PRO A N 1
ATOM 3719 C CA . PRO A 1 489 ? 46.372 31.242 1.801 1.00 26.48 489 PRO A CA 1
ATOM 3720 C C . PRO A 1 489 ? 46.363 29.858 2.493 1.00 26.48 489 PRO A C 1
ATOM 3722 O O . PRO A 1 489 ? 45.346 29.357 2.953 1.00 26.48 489 PRO A O 1
ATOM 3725 N N . LYS A 1 490 ? 47.574 29.289 2.581 1.00 24.92 490 LYS A N 1
ATOM 3726 C CA . LYS A 1 490 ? 48.105 28.232 3.476 1.00 24.92 490 LYS A CA 1
ATOM 3727 C C . LYS A 1 490 ? 47.122 27.440 4.371 1.00 24.92 490 LYS A C 1
ATOM 3729 O O . LYS A 1 490 ? 46.717 27.905 5.432 1.00 24.92 490 LYS A O 1
ATOM 3734 N N . VAL A 1 491 ? 46.950 26.155 4.047 1.00 23.61 491 VAL A N 1
ATOM 3735 C CA . VAL A 1 491 ? 46.509 25.111 4.994 1.00 23.61 491 VAL A CA 1
ATOM 3736 C C . VAL A 1 491 ? 47.638 24.789 5.991 1.00 23.61 491 VAL A C 1
ATOM 3738 O O . VAL A 1 491 ? 48.812 24.769 5.619 1.00 23.61 491 VAL A O 1
ATOM 3741 N N . ARG A 1 492 ? 47.286 24.486 7.248 1.00 24.03 492 ARG A N 1
ATOM 3742 C CA . ARG A 1 492 ? 48.122 23.709 8.181 1.00 24.03 492 ARG A CA 1
ATOM 3743 C C . ARG A 1 492 ? 47.348 22.470 8.615 1.00 24.03 492 ARG A C 1
ATOM 3745 O O . ARG A 1 492 ? 46.319 22.588 9.274 1.00 24.03 492 ARG A O 1
ATOM 3752 N N . GLU A 1 493 ? 47.861 21.300 8.270 1.00 24.23 493 GLU A N 1
ATOM 3753 C CA . GLU A 1 493 ? 47.315 20.024 8.725 1.00 24.23 493 GLU A CA 1
ATOM 3754 C C . GLU A 1 493 ? 47.602 19.805 10.217 1.00 24.23 493 GLU A C 1
ATOM 3756 O O . GLU A 1 493 ? 48.648 20.210 10.729 1.00 24.23 493 GLU A O 1
ATOM 3761 N N . ARG A 1 494 ? 46.701 19.104 10.911 1.00 23.09 494 ARG A N 1
ATOM 3762 C CA . ARG A 1 494 ? 47.020 18.388 12.152 1.00 23.09 494 ARG A CA 1
ATOM 3763 C C . ARG A 1 494 ? 46.301 17.046 12.155 1.00 23.09 494 ARG A C 1
ATOM 3765 O O . ARG A 1 494 ? 45.079 16.995 12.064 1.00 23.09 494 ARG A O 1
ATOM 3772 N N . HIS A 1 495 ? 47.078 15.970 12.246 1.00 22.28 495 HIS A N 1
ATOM 3773 C CA . HIS A 1 495 ? 46.555 14.621 12.430 1.00 22.28 495 HIS A CA 1
ATOM 3774 C C . HIS A 1 495 ? 45.892 14.482 13.808 1.00 22.28 495 HIS A C 1
ATOM 3776 O O . HIS A 1 495 ? 46.332 15.110 14.772 1.00 22.28 495 HIS A O 1
ATOM 3782 N N . TRP A 1 496 ? 44.932 13.565 13.920 1.00 21.67 496 TRP A N 1
ATOM 3783 C CA . TRP A 1 496 ? 44.519 12.988 15.198 1.00 21.67 496 TRP A CA 1
ATOM 3784 C C . TRP A 1 496 ? 44.782 11.483 15.178 1.00 21.67 496 TRP A C 1
ATOM 3786 O O . TRP A 1 496 ? 44.402 10.794 14.233 1.00 21.67 496 TRP A O 1
ATOM 3796 N N . ARG A 1 497 ? 45.470 10.979 16.208 1.00 21.91 497 ARG A N 1
ATOM 3797 C CA . ARG A 1 497 ? 45.677 9.541 16.425 1.00 21.91 497 ARG A CA 1
ATOM 3798 C C . ARG A 1 497 ? 44.566 8.982 17.308 1.00 21.91 497 ARG A C 1
ATOM 3800 O O . ARG A 1 497 ? 44.114 9.652 18.232 1.00 21.91 497 ARG A O 1
ATOM 3807 N N . VAL A 1 498 ? 44.209 7.723 17.070 1.00 21.25 498 VAL A N 1
ATOM 3808 C CA . VAL A 1 498 ? 43.443 6.909 18.022 1.00 21.25 498 VAL A CA 1
ATOM 3809 C C . VAL A 1 498 ? 44.323 6.613 19.244 1.00 21.25 498 VAL A C 1
ATOM 3811 O O . VAL A 1 498 ? 45.510 6.324 19.095 1.00 21.25 498 VAL A O 1
ATOM 3814 N N . GLY A 1 499 ? 43.744 6.668 20.444 1.00 20.88 499 GLY A N 1
ATOM 3815 C CA . GLY A 1 499 ? 44.417 6.309 21.691 1.00 20.88 499 GLY A CA 1
ATOM 3816 C C . GLY A 1 499 ? 43.411 5.839 22.737 1.00 20.88 499 GLY A C 1
ATOM 3817 O O . GLY A 1 499 ? 42.554 6.607 23.160 1.00 20.88 499 GLY A O 1
ATOM 3818 N N . SER A 1 500 ? 43.504 4.573 23.136 1.00 21.92 500 SER A N 1
ATOM 3819 C CA . SER A 1 500 ? 42.650 3.954 24.151 1.00 21.92 500 SER A CA 1
ATOM 3820 C C . SER A 1 500 ? 43.319 3.953 25.529 1.00 21.92 500 SER A C 1
ATOM 3822 O O . SER A 1 500 ? 44.522 3.707 25.634 1.00 21.92 500 SER A O 1
ATOM 3824 N N . ARG A 1 501 ? 42.529 4.175 26.591 1.00 22.62 501 ARG A N 1
ATOM 3825 C CA . ARG A 1 501 ? 42.735 3.638 27.955 1.00 22.62 501 ARG A CA 1
ATOM 3826 C C . ARG A 1 501 ? 41.511 3.902 28.840 1.00 22.62 501 ARG A C 1
ATOM 3828 O O . ARG A 1 501 ? 40.524 4.465 28.379 1.00 22.62 501 ARG A O 1
ATOM 3835 N N . SER A 1 502 ? 41.546 3.380 30.063 1.00 21.62 502 SER A N 1
ATOM 3836 C CA . SER A 1 502 ? 40.362 2.910 30.788 1.00 21.62 502 SER A CA 1
ATOM 3837 C C . SER A 1 502 ? 40.367 3.241 32.286 1.00 21.62 502 SER A C 1
ATOM 3839 O O . SER A 1 502 ? 41.421 3.147 32.909 1.00 21.62 502 SER A O 1
ATOM 3841 N N . VAL A 1 503 ? 39.155 3.371 32.853 1.00 23.47 503 VAL A N 1
ATOM 3842 C CA . VAL A 1 503 ? 38.792 3.047 34.257 1.00 23.47 503 VAL A CA 1
ATOM 3843 C C . VAL A 1 503 ? 39.248 4.021 35.372 1.00 23.47 503 VAL A C 1
ATOM 3845 O O . VAL A 1 503 ? 40.228 4.741 35.239 1.00 23.47 503 VAL A O 1
ATOM 3848 N N . ALA A 1 504 ? 38.495 3.965 36.488 1.00 22.67 504 ALA A N 1
ATOM 3849 C CA . ALA A 1 504 ? 38.727 4.525 37.835 1.00 22.67 504 ALA A CA 1
ATOM 3850 C C . ALA A 1 504 ? 38.132 5.915 38.189 1.00 22.67 504 ALA A C 1
ATOM 3852 O O . ALA A 1 504 ? 38.782 6.948 38.109 1.00 22.67 504 ALA A O 1
ATOM 3853 N N . SER A 1 505 ? 36.891 5.871 38.695 1.00 22.72 505 SER A N 1
ATOM 3854 C CA . SER A 1 505 ? 36.415 6.490 39.956 1.00 22.72 505 SER A CA 1
ATOM 3855 C C . SER A 1 505 ? 36.892 7.884 40.418 1.00 22.72 505 SER A C 1
ATOM 3857 O O . SER A 1 505 ? 38.046 8.050 40.803 1.00 22.72 505 SER A O 1
ATOM 3859 N N . MET A 1 506 ? 35.923 8.757 40.735 1.00 22.94 506 MET A N 1
ATOM 3860 C CA . MET A 1 506 ? 35.770 9.262 42.116 1.00 22.94 506 MET A CA 1
ATOM 3861 C C . MET A 1 506 ? 34.326 9.713 42.423 1.00 22.94 506 MET A C 1
ATOM 3863 O O . MET A 1 506 ? 33.500 9.825 41.521 1.00 22.94 506 MET A O 1
ATOM 3867 N N . GLN A 1 507 ? 34.000 9.892 43.709 1.00 24.12 507 GLN A N 1
ATOM 3868 C CA . GLN A 1 507 ? 32.637 10.111 44.224 1.00 24.12 507 GLN A CA 1
ATOM 3869 C C . GLN A 1 507 ? 32.386 11.571 44.632 1.00 24.12 507 GLN A C 1
ATOM 3871 O O . GLN A 1 507 ? 33.259 12.161 45.257 1.00 24.12 507 GLN A O 1
ATOM 3876 N N . SER A 1 508 ? 31.133 12.042 44.510 1.00 23.86 508 SER A N 1
ATOM 3877 C CA . SER A 1 508 ? 30.523 13.158 45.285 1.00 23.86 508 SER A CA 1
ATOM 3878 C C . SER A 1 508 ? 31.170 14.563 45.143 1.00 23.86 508 SER A C 1
ATOM 3880 O O . SER A 1 508 ? 32.375 14.710 45.032 1.00 23.86 508 SER A O 1
ATOM 3882 N N . ARG A 1 509 ? 30.440 15.685 45.158 1.00 25.16 509 ARG A N 1
ATOM 3883 C CA . ARG A 1 509 ? 29.380 16.093 46.099 1.00 25.16 509 ARG A CA 1
ATOM 3884 C C . ARG A 1 509 ? 28.352 17.054 45.472 1.00 25.16 509 ARG A C 1
ATOM 3886 O O . ARG A 1 509 ? 28.513 17.528 44.356 1.00 25.16 509 ARG A O 1
ATOM 3893 N N . SER A 1 510 ? 27.302 17.323 46.249 1.00 24.59 510 SER A N 1
ATOM 3894 C CA . SER A 1 510 ? 26.249 18.324 46.014 1.00 24.59 510 SER A CA 1
ATOM 3895 C C . SER A 1 510 ? 26.714 19.777 46.265 1.00 24.59 510 SER A C 1
ATOM 3897 O O . SER A 1 510 ? 27.799 19.982 46.808 1.00 24.59 510 SER A O 1
ATOM 3899 N N . LEU A 1 511 ? 25.801 20.722 45.976 1.00 24.88 511 LEU A N 1
ATOM 3900 C CA . LEU A 1 511 ? 25.775 22.195 46.127 1.00 24.88 511 LEU A CA 1
ATOM 3901 C C . LEU A 1 511 ? 25.987 22.937 44.788 1.00 24.88 511 LEU A C 1
ATOM 3903 O O . LEU A 1 511 ? 27.097 22.996 44.280 1.00 24.88 511 LEU A O 1
ATOM 3907 N N . SER A 1 512 ? 24.949 23.358 44.051 1.00 23.88 512 SER A N 1
ATOM 3908 C CA . SER A 1 512 ? 23.855 24.322 44.333 1.00 23.88 512 SER A CA 1
ATOM 3909 C C . SER A 1 512 ? 24.251 25.798 44.188 1.00 23.88 512 SER A C 1
ATOM 3911 O O . SER A 1 512 ? 25.158 26.256 44.871 1.00 23.88 512 SER A O 1
ATOM 3913 N N . ASN A 1 513 ? 23.444 26.543 43.422 1.00 25.98 513 ASN A N 1
ATOM 3914 C CA . ASN A 1 513 ? 23.369 28.010 43.344 1.00 25.98 513 ASN A CA 1
ATOM 3915 C C . ASN A 1 513 ? 24.622 28.780 42.880 1.00 25.98 513 ASN A C 1
ATOM 3917 O O . ASN A 1 513 ? 25.505 29.084 43.670 1.00 25.98 513 ASN A O 1
ATOM 3921 N N . TYR A 1 514 ? 24.557 29.323 41.660 1.00 22.72 514 TYR A N 1
ATOM 3922 C CA . TYR A 1 514 ? 24.618 30.782 41.483 1.00 22.72 514 TYR A CA 1
ATOM 3923 C C . TYR A 1 514 ? 23.771 31.206 40.272 1.00 22.72 514 TYR A C 1
ATOM 3925 O O . TYR A 1 514 ? 23.553 30.412 39.357 1.00 22.72 514 TYR A O 1
ATOM 3933 N N . ARG A 1 515 ? 23.227 32.429 40.290 1.00 25.34 515 ARG A N 1
ATOM 3934 C CA . ARG A 1 515 ? 22.215 32.908 39.330 1.00 25.34 515 ARG A CA 1
ATOM 3935 C C . ARG A 1 515 ? 22.599 34.298 38.811 1.00 25.34 515 ARG A C 1
ATOM 3937 O O . ARG A 1 515 ? 22.919 35.150 39.624 1.00 25.34 515 ARG A O 1
ATOM 3944 N N . ASN A 1 516 ? 22.494 34.488 37.492 1.00 25.55 516 ASN A N 1
ATOM 3945 C CA . ASN A 1 516 ? 22.476 35.744 36.718 1.00 25.55 516 ASN A CA 1
ATOM 3946 C C . ASN A 1 516 ? 23.519 36.846 37.013 1.00 25.55 516 ASN A C 1
ATOM 3948 O O . ASN A 1 516 ? 23.512 37.440 38.083 1.00 25.55 516 ASN A O 1
ATOM 3952 N N . ASN A 1 517 ? 24.261 37.252 35.972 1.00 23.95 517 ASN A N 1
ATOM 3953 C CA . ASN A 1 517 ? 24.386 38.644 35.480 1.00 23.95 517 ASN A CA 1
ATOM 3954 C C . ASN A 1 517 ? 25.384 38.705 34.295 1.00 23.95 517 ASN A C 1
ATOM 3956 O O . ASN A 1 517 ? 26.281 37.872 34.241 1.00 23.95 517 ASN A O 1
ATOM 3960 N N . TYR A 1 518 ? 25.390 39.688 33.381 1.00 23.86 518 TYR A N 1
ATOM 3961 C CA . TYR A 1 518 ? 24.332 40.423 32.643 1.00 23.86 518 TYR A CA 1
ATOM 3962 C C . TYR A 1 518 ? 25.048 41.355 31.621 1.00 23.86 518 TYR A C 1
ATOM 3964 O O . TYR A 1 518 ? 26.159 41.788 31.916 1.00 23.86 518 TYR A O 1
ATOM 3972 N N . ARG A 1 519 ? 24.373 41.779 30.531 1.00 24.97 519 ARG A N 1
ATOM 3973 C CA . ARG A 1 519 ? 24.753 42.889 29.600 1.00 24.97 519 ARG A CA 1
ATOM 3974 C C . ARG A 1 519 ? 25.974 42.638 28.691 1.00 24.97 519 ARG A C 1
ATOM 3976 O O . ARG A 1 519 ? 26.806 41.808 29.023 1.00 24.97 519 ARG A O 1
ATOM 3983 N N . ASN A 1 520 ? 26.204 43.331 27.565 1.00 25.39 520 ASN A N 1
ATOM 3984 C CA . ASN A 1 520 ? 25.422 44.087 26.540 1.00 25.39 520 ASN A CA 1
ATOM 3985 C C . ASN A 1 520 ? 26.335 44.085 25.257 1.00 25.39 520 ASN A C 1
ATOM 3987 O O . ASN A 1 520 ? 27.448 43.573 25.346 1.00 25.39 520 ASN A O 1
ATOM 3991 N N . THR A 1 521 ? 26.023 44.540 24.032 1.00 22.86 521 THR A N 1
ATOM 3992 C CA . THR A 1 521 ? 25.136 45.592 23.467 1.00 22.86 521 THR A CA 1
ATOM 3993 C C . THR A 1 521 ? 24.825 45.178 21.995 1.00 22.86 521 THR A C 1
ATOM 3995 O O . THR A 1 521 ? 25.675 44.530 21.393 1.00 22.86 521 THR A O 1
ATOM 3998 N N . ILE A 1 522 ? 23.611 45.290 21.421 1.00 23.62 522 ILE A N 1
ATOM 3999 C CA . ILE A 1 522 ? 23.058 46.414 20.598 1.00 23.62 522 ILE A CA 1
ATOM 4000 C C . ILE A 1 522 ? 24.125 47.079 19.680 1.00 23.62 522 ILE A C 1
ATOM 4002 O O . ILE A 1 522 ? 25.225 47.344 20.154 1.00 23.62 522 ILE A O 1
ATOM 4006 N N . VAL A 1 523 ? 23.928 47.394 18.390 1.00 23.17 523 VAL A N 1
ATOM 4007 C CA . VAL A 1 523 ? 22.719 47.627 17.545 1.00 23.17 523 VAL A CA 1
ATOM 4008 C C . VAL A 1 523 ? 22.659 46.600 16.364 1.00 23.17 523 VAL A C 1
ATOM 4010 O O . VAL A 1 523 ? 23.155 45.498 16.573 1.00 23.17 523 VAL A O 1
ATOM 4013 N N . ASP A 1 524 ? 22.055 46.743 15.165 1.00 22.06 524 ASP A N 1
ATOM 4014 C CA . ASP A 1 524 ? 21.440 47.868 14.416 1.00 22.06 524 ASP A CA 1
ATOM 4015 C C . ASP A 1 524 ? 20.258 47.438 13.494 1.00 22.06 524 ASP A C 1
ATOM 4017 O O . ASP A 1 524 ? 19.801 46.296 13.550 1.00 22.06 524 ASP A O 1
ATOM 4021 N N . LEU A 1 525 ? 19.729 48.374 12.695 1.00 22.92 525 LEU A N 1
ATOM 4022 C CA . LEU A 1 525 ? 18.434 48.353 11.995 1.00 22.92 525 LEU A CA 1
ATOM 4023 C C . LEU A 1 525 ? 18.475 48.045 10.482 1.00 22.92 525 LEU A C 1
ATOM 4025 O O . LEU A 1 525 ? 19.335 48.533 9.755 1.00 22.92 525 LEU A O 1
ATOM 4029 N N . CYS A 1 526 ? 17.412 47.397 9.985 1.00 19.22 526 CYS A N 1
ATOM 4030 C CA . CYS A 1 526 ? 16.461 48.021 9.042 1.00 19.22 526 CYS A CA 1
ATOM 4031 C C . CYS A 1 526 ? 15.113 47.260 9.044 1.00 19.22 526 CYS A C 1
ATOM 4033 O O . CYS A 1 526 ? 15.058 46.113 9.481 1.00 19.22 526 CYS A O 1
ATOM 4035 N N . ASN A 1 527 ? 14.009 47.923 8.674 1.00 21.62 527 ASN A N 1
ATOM 4036 C CA . ASN A 1 527 ? 12.633 47.554 9.073 1.00 21.62 527 ASN A CA 1
ATOM 4037 C C . ASN A 1 527 ? 11.575 48.126 8.078 1.00 21.62 527 ASN A C 1
ATOM 4039 O O . ASN A 1 527 ? 11.986 48.743 7.099 1.00 21.62 527 ASN A O 1
ATOM 4043 N N . ILE A 1 528 ? 10.264 48.036 8.405 1.00 22.17 528 ILE A N 1
ATOM 4044 C CA . ILE A 1 528 ? 9.110 48.819 7.861 1.00 22.17 528 ILE A CA 1
ATOM 4045 C C . ILE A 1 528 ? 8.500 48.259 6.541 1.00 22.17 528 ILE A C 1
ATOM 4047 O O . ILE A 1 528 ? 9.260 47.864 5.664 1.00 22.17 528 ILE A O 1
ATOM 4051 N N . HIS A 1 529 ? 7.175 48.161 6.275 1.00 20.02 529 HIS A N 1
ATOM 4052 C CA . HIS A 1 529 ? 5.872 48.428 6.966 1.00 20.02 529 HIS A CA 1
ATOM 4053 C C . HIS A 1 529 ? 4.943 47.182 6.737 1.00 20.02 529 HIS A C 1
ATOM 4055 O O . HIS A 1 529 ? 5.144 46.474 5.755 1.00 20.02 529 HIS A O 1
ATOM 4061 N N . GLU A 1 530 ? 4.087 46.719 7.670 1.00 21.59 530 GLU A N 1
ATOM 4062 C CA . GLU A 1 530 ? 2.633 47.033 7.855 1.00 21.59 530 GLU A CA 1
ATOM 4063 C C . GLU A 1 530 ? 1.702 46.790 6.639 1.00 21.59 530 GLU A C 1
ATOM 4065 O O . GLU A 1 530 ? 2.108 47.023 5.509 1.00 21.59 530 GLU A O 1
ATOM 4070 N N . LEU A 1 531 ? 0.429 46.357 6.743 1.00 19.89 531 LEU A N 1
ATOM 4071 C CA . LEU A 1 531 ? -0.515 45.983 7.840 1.00 19.89 531 LEU A CA 1
ATOM 4072 C C . LEU A 1 531 ? -1.442 44.838 7.279 1.00 19.89 531 LEU A C 1
ATOM 4074 O O . LEU A 1 531 ? -1.062 44.238 6.279 1.00 19.89 531 LEU A O 1
ATOM 4078 N N . PHE A 1 532 ? -2.615 44.383 7.765 1.00 18.06 532 PHE A N 1
ATOM 4079 C CA . PHE A 1 532 ? -3.613 44.795 8.779 1.00 18.06 532 PHE A CA 1
ATOM 4080 C C . PHE A 1 532 ? -4.315 43.536 9.386 1.00 18.06 532 PHE A C 1
ATOM 4082 O O . PHE A 1 532 ? -3.717 42.463 9.400 1.00 18.06 532 PHE A O 1
ATOM 4089 N N . ILE A 1 533 ? -5.553 43.631 9.911 1.00 17.84 533 ILE A N 1
ATOM 4090 C CA . ILE A 1 533 ? -6.310 42.541 10.579 1.00 17.84 533 ILE A CA 1
ATOM 4091 C C . ILE A 1 533 ? -7.827 42.658 10.258 1.00 17.84 533 ILE A C 1
ATOM 4093 O O . ILE A 1 533 ? -8.304 43.753 9.976 1.00 17.84 533 ILE A O 1
ATOM 4097 N N . ILE A 1 534 ? -8.578 41.556 10.429 1.00 18.88 534 ILE A N 1
ATOM 4098 C CA . ILE A 1 534 ? -10.055 41.424 10.543 1.00 18.88 534 ILE A CA 1
ATOM 4099 C C . ILE A 1 534 ? -10.865 41.421 9.227 1.00 18.88 534 ILE A C 1
ATOM 4101 O O . ILE A 1 534 ? -11.323 42.463 8.757 1.00 18.88 534 ILE A O 1
ATOM 4105 N N . LYS A 1 535 ? -11.252 40.219 8.776 1.00 26.03 535 LYS A N 1
ATOM 4106 C CA . LYS A 1 535 ? -12.633 39.733 8.965 1.00 26.03 535 LYS A CA 1
ATOM 4107 C C . LYS A 1 535 ? -12.717 38.209 8.963 1.00 26.03 535 LYS A C 1
ATOM 4109 O O . LYS A 1 535 ? -11.771 37.590 8.435 1.00 26.03 535 LYS A O 1
#

pLDDT: mean 74.91, std 27.71, range [17.84, 98.5]

Organism: NCBI:txid1747507

Foldseek 3Di:
DDDDDDDDDDPPDPPPPPPPPDDQQQNVQLVQLVVVLVVLLVCCCQWAPLNDVLLQNPVQVVLSVVLVVLSVVQSVVRRDDLSSLQNQLQSQQSSQDPLRGDDDPDADQKWKFLQFFWADDPNFTAGLGGPDDPPFDDRHRWTWQFFPPDGPCSLVQVVCSRGQHHSVQLLSVRLCRRVSRIGRPHPVDDHTQWTWTAHVVGDIDIGGGDIDMDGPVVSVVVSVVSRPFDALDQDWQADPQAIEGRDLEAAPVLVVSLVVLLVCLVRNQAGQEYEYEHTNYQEYDLVSLLSSQCSWFNDQLLVLLPDDPDPLDDLKTFQDPQSLVQLVVQCVVCVVVVVPVSVVPSVVQNVQSVVCVVVVNRIVVHGDSNSSVPFQDDPPPDQDPGPGGSHDHAAAYEYDSSQYQSSVVSSSSCVNSHHHYDYDPSNPPPPPVVVRRDGPCSNNSPDDAGFPDDDDPGRTSGSDDDDDDDPDDPPDDDDDDDDDDDDDDDDDDDDDDDDDDDDDDDDDDDDDDDDDDDDDDDDDDDDDDDDDDDD

Sequence (535 aa):
MRIRLLSVLAMMANIICSPCQATPIADAWHTIAVEDSNAALKLIETGHPGAAPELGDAAFQARLVLAKAHVAERLPQVTDYPAYAALMAGLAADFQDGHIWNNAIVGAQRINTSGILLIRQDGHWVVGAQQTLDGEPDIKGSVLLGCDGKDADSWAFPRIAQFRGDPELEAIRSSAAGWLLLDEGNPFLVRPTHCRFVRPGGQPKDVTLHWHPALTAHVREAVRQIARHGDAGLSVMPFSGGWWIGLDTFEDEAQKFVDLVRNNQAALRTAPMVVIDLRGNGDGNSRYSDAIARSLVGDPRFAAAQVPLPACSGDYWRVSPGTLATLQNDLAHAEAEHDTAGISFYQPVVSDMKQAIASHREFSPALPACARNALAVDQDTAPRSLPPSKMKGRLVLITDHNCFSSCLIVANLFRRLGAVPCGGSNGSIHPLHGSKGRNPAIKAARLFNASEGRNRDRQLWTLYARDRVSRCAQRRYCAENVGCRIARPKVRERHWRVGSRSVASMQSRSLSNYRNNYRNTIVDLCNIHELFIIK

InterPro domains:
  IPR029045 ClpP/crotonase-like domain superfamily [SSF52096] (73-421)